Protein AF-A0A4Q3WTF8-F1 (afdb_monomer_lite)

Structure (mmCIF, N/CA/C/O backbone):
data_AF-A0A4Q3WTF8-F1
#
_entry.id   AF-A0A4Q3WTF8-F1
#
loop_
_atom_site.group_PDB
_atom_site.id
_atom_site.type_symbol
_atom_site.label_atom_id
_atom_site.label_alt_id
_atom_site.label_comp_id
_atom_site.label_asym_id
_atom_site.label_entity_id
_atom_site.label_seq_id
_atom_site.pdbx_PDB_ins_code
_atom_site.Cartn_x
_atom_site.Cartn_y
_atom_site.Cartn_z
_atom_site.occupancy
_atom_site.B_iso_or_equiv
_atom_site.auth_seq_id
_atom_site.auth_comp_id
_atom_site.auth_asym_id
_atom_site.auth_atom_id
_atom_site.pdbx_PDB_model_num
ATOM 1 N N . MET A 1 1 ? -26.376 5.123 -17.191 1.00 26.95 1 MET A N 1
ATOM 2 C CA . MET A 1 1 ? -24.932 5.258 -17.483 1.00 26.95 1 MET A CA 1
ATOM 3 C C . MET A 1 1 ? -24.714 6.494 -18.354 1.00 26.95 1 MET A C 1
ATOM 5 O O . MET A 1 1 ? -25.053 6.432 -19.531 1.00 26.95 1 MET A O 1
ATOM 9 N N . PRO A 1 2 ? -24.237 7.624 -17.806 1.00 23.08 2 PRO A N 1
ATOM 10 C CA . PRO A 1 2 ? -23.840 8.789 -18.595 1.00 23.08 2 PRO A CA 1
ATOM 11 C C . PRO A 1 2 ? -22.414 8.616 -19.143 1.00 23.08 2 PRO A C 1
ATOM 13 O O . PRO A 1 2 ? -21.574 7.983 -18.509 1.00 23.08 2 PRO A O 1
ATOM 16 N N . ARG A 1 3 ? -22.145 9.176 -20.326 1.00 21.61 3 ARG A N 1
ATOM 17 C CA . ARG A 1 3 ? -20.823 9.149 -20.975 1.00 21.61 3 ARG A CA 1
ATOM 18 C C . ARG A 1 3 ? -19.983 10.344 -20.519 1.00 21.61 3 ARG A C 1
ATOM 20 O O . ARG A 1 3 ? -20.482 11.466 -20.525 1.00 21.61 3 ARG A O 1
ATOM 27 N N . ILE A 1 4 ? -18.712 10.116 -20.198 1.00 24.73 4 ILE A N 1
ATOM 28 C CA . ILE A 1 4 ? -17.730 11.185 -19.964 1.00 24.73 4 ILE A CA 1
ATOM 29 C C . ILE A 1 4 ? -17.170 11.632 -21.322 1.00 24.73 4 ILE A C 1
ATOM 31 O O . ILE A 1 4 ? -16.859 10.796 -22.168 1.00 24.73 4 ILE A O 1
ATOM 35 N N . THR A 1 5 ? -17.063 12.946 -21.530 1.00 22.69 5 THR A N 1
ATOM 36 C CA . THR A 1 5 ? -16.507 13.566 -22.747 1.00 22.69 5 THR A CA 1
ATOM 37 C C . THR A 1 5 ? -15.346 14.478 -22.337 1.00 22.69 5 THR A C 1
ATOM 39 O O . THR A 1 5 ? -15.531 15.245 -21.392 1.00 22.69 5 THR A O 1
ATOM 42 N N . PRO A 1 6 ? -14.168 14.425 -22.985 1.00 25.98 6 PRO A N 1
ATOM 43 C CA . PRO A 1 6 ? -13.030 15.255 -22.602 1.00 25.98 6 PRO A CA 1
ATOM 44 C C . PRO A 1 6 ? -13.040 16.606 -23.329 1.00 25.98 6 PRO A C 1
ATOM 46 O O . PRO A 1 6 ? -13.258 16.669 -24.538 1.00 25.98 6 PRO A O 1
ATOM 49 N N . LEU A 1 7 ? -12.729 17.681 -22.605 1.00 22.03 7 LEU A N 1
ATOM 50 C CA . LEU A 1 7 ? -12.392 18.985 -23.178 1.00 22.03 7 LEU A CA 1
ATOM 51 C C . LEU A 1 7 ? -11.472 19.731 -22.204 1.00 22.03 7 LEU A C 1
ATOM 53 O O . LEU A 1 7 ? -11.903 20.169 -21.142 1.00 22.03 7 LEU A O 1
ATOM 57 N N . PHE A 1 8 ? -10.195 19.847 -22.570 1.00 22.38 8 PHE A N 1
ATOM 58 C CA . PHE A 1 8 ? -9.203 20.652 -21.857 1.00 22.38 8 PHE A CA 1
ATOM 59 C C . PHE A 1 8 ? -8.968 21.966 -22.604 1.00 22.38 8 PHE A C 1
ATOM 61 O O . PHE A 1 8 ? -8.743 21.966 -23.813 1.00 22.38 8 PHE A O 1
ATOM 68 N N . ALA A 1 9 ? -8.925 23.068 -21.860 1.00 20.33 9 ALA A N 1
ATOM 69 C CA . ALA A 1 9 ? -8.292 24.311 -22.277 1.00 20.33 9 ALA A CA 1
ATOM 70 C C . ALA A 1 9 ? -7.704 24.987 -21.032 1.00 20.33 9 ALA A C 1
ATOM 72 O O . ALA A 1 9 ? -8.419 25.201 -20.055 1.00 20.33 9 ALA A O 1
ATOM 73 N N . LEU A 1 10 ? -6.411 25.316 -21.062 1.00 21.83 10 LEU A N 1
ATOM 74 C CA . LEU A 1 10 ? -5.745 26.079 -20.008 1.00 21.83 10 LEU A CA 1
ATOM 75 C C . LEU A 1 10 ? -4.897 27.182 -20.651 1.00 21.83 10 LEU A C 1
ATOM 77 O O . LEU A 1 10 ? -4.135 26.917 -21.581 1.00 21.83 10 LEU A O 1
ATOM 81 N N . SER A 1 11 ? -5.033 28.413 -20.164 1.00 20.75 11 SER A N 1
ATOM 82 C CA . SER A 1 11 ? -4.189 29.548 -20.559 1.00 20.75 11 SER A CA 1
ATOM 83 C C . SER A 1 11 ? -3.034 29.726 -19.571 1.00 20.75 11 SER A C 1
ATOM 85 O O . SER A 1 11 ? -3.189 29.452 -18.384 1.00 20.75 11 SER A O 1
ATOM 87 N N . ALA A 1 12 ? -1.885 30.195 -20.059 1.00 21.88 12 ALA A N 1
ATOM 88 C CA . ALA A 1 12 ? -0.653 30.340 -19.282 1.00 21.88 12 ALA A CA 1
ATOM 89 C C . ALA A 1 12 ? -0.231 31.810 -19.113 1.00 21.88 12 ALA A C 1
ATOM 91 O O . ALA A 1 12 ? -0.417 32.610 -20.030 1.00 21.88 12 ALA A O 1
ATOM 92 N N . THR A 1 13 ? 0.433 32.124 -17.992 1.00 21.08 13 THR A N 1
ATOM 93 C CA . THR A 1 13 ? 1.127 33.405 -17.747 1.00 21.08 13 THR A CA 1
ATOM 94 C C . THR A 1 13 ? 2.441 33.158 -16.973 1.00 21.08 13 THR A C 1
ATOM 96 O O . THR A 1 13 ? 2.504 32.239 -16.161 1.00 21.08 13 THR A O 1
ATOM 99 N N . LEU A 1 14 ? 3.500 33.935 -17.256 1.00 21.70 14 LEU A N 1
ATOM 100 C CA . LEU A 1 14 ? 4.910 33.695 -16.859 1.00 21.70 14 LEU A CA 1
ATOM 101 C C . LEU A 1 14 ? 5.394 34.394 -15.559 1.00 21.70 14 LEU A C 1
ATOM 103 O O . LEU A 1 14 ? 4.818 35.410 -15.182 1.00 21.70 14 LEU A O 1
ATOM 107 N N . LEU A 1 15 ? 6.532 33.916 -14.991 1.00 22.39 15 LEU A N 1
ATOM 108 C CA . LEU A 1 15 ? 7.713 34.639 -14.410 1.00 22.39 15 LEU A CA 1
ATOM 109 C C . LEU A 1 15 ? 8.803 33.606 -13.942 1.00 22.39 15 LEU A C 1
ATOM 111 O O . LEU A 1 15 ? 8.519 32.414 -13.971 1.00 22.39 15 LEU A O 1
ATOM 115 N N . GLY A 1 16 ? 10.059 33.910 -13.540 1.00 20.73 16 GLY A N 1
ATOM 116 C CA . GLY A 1 16 ? 10.756 35.212 -13.443 1.00 20.73 16 GLY A CA 1
ATOM 117 C C . GLY A 1 16 ? 12.279 35.277 -13.093 1.00 20.73 16 GLY A C 1
ATOM 118 O O . GLY A 1 16 ? 12.798 36.389 -13.085 1.00 20.73 16 GLY A O 1
ATOM 119 N N . GLY A 1 17 ? 13.022 34.182 -12.827 1.00 21.98 17 GLY A N 1
ATOM 120 C CA . GLY A 1 17 ? 14.444 34.205 -12.347 1.00 21.98 17 GLY A CA 1
ATOM 121 C C . GLY A 1 17 ? 14.602 33.816 -10.854 1.00 21.98 17 GLY A C 1
ATOM 122 O O . GLY A 1 17 ? 13.588 33.598 -10.204 1.00 21.98 17 GLY A O 1
ATOM 123 N N . SER A 1 18 ? 15.781 33.685 -10.213 1.00 22.34 18 SER A N 1
ATOM 124 C CA . SER A 1 18 ? 17.208 33.868 -10.583 1.00 22.34 18 SER A CA 1
ATOM 125 C C . SER A 1 18 ? 18.148 33.153 -9.555 1.00 22.34 18 SER A C 1
ATOM 127 O O . SER A 1 18 ? 17.708 32.822 -8.457 1.00 22.34 18 SER A O 1
ATOM 129 N N . LEU A 1 19 ? 19.431 32.921 -9.891 1.00 24.08 19 LEU A N 1
ATOM 130 C CA . LEU A 1 19 ? 20.477 32.184 -9.126 1.00 24.08 19 LEU A CA 1
ATOM 131 C C . LEU A 1 19 ? 21.241 33.028 -8.074 1.00 24.08 19 LEU A C 1
ATOM 133 O O . LEU A 1 19 ? 21.591 34.157 -8.405 1.00 24.08 19 LEU A O 1
ATOM 137 N N . ILE A 1 20 ? 21.687 32.443 -6.936 1.00 24.80 20 ILE A N 1
ATOM 138 C CA . ILE A 1 20 ? 22.914 32.833 -6.168 1.00 24.80 20 ILE A CA 1
ATOM 139 C C . ILE A 1 20 ? 23.575 31.598 -5.482 1.00 24.80 20 ILE A C 1
ATOM 141 O O . ILE A 1 20 ? 22.893 30.667 -5.070 1.00 24.80 20 ILE A O 1
ATOM 145 N N . SER A 1 21 ? 24.913 31.599 -5.349 1.00 24.73 21 SER A N 1
ATOM 146 C CA . SER A 1 21 ? 25.809 30.543 -4.806 1.00 24.73 21 SER A CA 1
ATOM 147 C C . SER A 1 21 ? 26.549 30.919 -3.495 1.00 24.73 21 SER A C 1
ATOM 149 O O . SER A 1 21 ? 26.835 32.111 -3.362 1.00 24.73 21 SER A O 1
ATOM 151 N N . LYS A 1 22 ? 27.036 29.952 -2.665 1.00 24.84 22 LYS A N 1
ATOM 152 C CA . LYS A 1 22 ? 28.442 29.896 -2.112 1.00 24.84 22 LYS A CA 1
ATOM 153 C C . LYS A 1 22 ? 28.802 28.790 -1.062 1.00 24.84 22 LYS A C 1
ATOM 155 O O . LYS A 1 22 ? 28.176 28.680 -0.021 1.00 24.84 22 LYS A O 1
ATOM 160 N N . SER A 1 23 ? 29.902 28.070 -1.347 1.00 22.70 23 SER A N 1
ATOM 161 C CA . SER A 1 23 ? 31.054 27.573 -0.522 1.00 22.70 23 SER A CA 1
ATOM 162 C C . SER A 1 23 ? 31.028 27.234 1.008 1.00 22.70 23 SER A C 1
ATOM 164 O O . SER A 1 23 ? 31.097 28.145 1.826 1.00 22.70 23 SER A O 1
ATOM 166 N N . VAL A 1 24 ? 31.180 25.930 1.343 1.00 21.95 24 VAL A N 1
ATOM 167 C CA . VAL A 1 24 ? 32.367 25.198 1.932 1.00 21.95 24 VAL A CA 1
ATOM 168 C C . VAL A 1 24 ? 32.977 25.493 3.353 1.00 21.95 24 VAL A C 1
ATOM 170 O O . VAL A 1 24 ? 33.492 26.577 3.590 1.00 21.95 24 VAL A O 1
ATOM 173 N N . GLN A 1 25 ? 33.104 24.403 4.166 1.00 23.19 25 GLN A N 1
ATOM 174 C CA . GLN A 1 25 ? 33.998 24.071 5.338 1.00 23.19 25 GLN A CA 1
ATOM 175 C C . GLN A 1 25 ? 33.886 24.825 6.703 1.00 23.19 25 GLN A C 1
ATOM 177 O O . GLN A 1 25 ? 33.651 26.023 6.716 1.00 23.19 25 GLN A O 1
ATOM 182 N N . ALA A 1 26 ? 34.166 24.242 7.899 1.00 22.19 26 ALA A N 1
ATOM 183 C CA . ALA A 1 26 ? 34.119 22.847 8.423 1.00 22.19 26 ALA A CA 1
ATOM 184 C C . ALA A 1 26 ? 34.402 22.750 9.965 1.00 22.19 26 ALA A C 1
ATOM 186 O O . ALA A 1 26 ? 35.394 23.318 10.407 1.00 22.19 26 ALA A O 1
ATOM 187 N N . ALA A 1 27 ? 33.637 21.907 10.702 1.00 23.95 27 ALA A N 1
ATOM 188 C CA . ALA A 1 27 ? 33.958 21.182 11.975 1.00 23.95 27 ALA A CA 1
ATOM 189 C C . ALA A 1 27 ? 34.347 21.996 13.264 1.00 23.95 27 ALA A C 1
ATOM 191 O O . ALA A 1 27 ? 34.664 23.174 13.127 1.00 23.95 27 ALA A O 1
ATOM 192 N N . PRO A 1 28 ? 34.369 21.430 14.516 1.00 30.39 28 PRO A N 1
ATOM 193 C CA . PRO A 1 28 ? 34.295 20.004 14.923 1.00 30.39 28 PRO A CA 1
ATOM 194 C C . PRO A 1 28 ? 33.494 19.632 16.229 1.00 30.39 28 PRO A C 1
ATOM 196 O O . PRO A 1 28 ? 32.947 20.479 16.922 1.00 30.39 28 PRO A O 1
ATOM 199 N N . VAL A 1 29 ? 33.557 18.332 16.594 1.00 22.16 29 VAL A N 1
ATOM 200 C CA . VAL A 1 29 ? 33.332 17.670 17.921 1.00 22.16 29 VAL A CA 1
ATOM 201 C C . VAL A 1 29 ? 31.903 17.297 18.400 1.00 22.16 29 VAL A C 1
ATOM 203 O O . VAL A 1 29 ? 31.186 18.071 19.017 1.00 22.16 29 VAL A O 1
ATOM 206 N N . SER A 1 30 ? 31.604 16.001 18.236 1.00 29.64 30 SER A N 1
ATOM 207 C CA . SER A 1 30 ? 31.005 15.039 19.191 1.00 29.64 30 SER A CA 1
ATOM 208 C C . SER A 1 30 ? 29.897 15.445 20.186 1.00 29.64 30 SER A C 1
ATOM 210 O O . SER A 1 30 ? 30.183 15.872 21.302 1.00 29.64 30 SER A O 1
ATOM 212 N N . ALA A 1 31 ? 28.657 15.028 19.894 1.00 22.19 31 ALA A N 1
ATOM 213 C CA . ALA A 1 31 ? 27.697 14.560 20.906 1.00 22.19 31 ALA A CA 1
ATOM 214 C C . ALA A 1 31 ? 26.719 13.526 20.307 1.00 22.19 31 ALA A C 1
ATOM 216 O O . ALA A 1 31 ? 26.163 13.730 19.226 1.00 22.19 31 ALA A O 1
ATOM 217 N N . SER A 1 32 ? 26.496 12.414 21.014 1.00 31.33 32 SER A N 1
ATOM 218 C CA . SER A 1 32 ? 25.526 11.376 20.640 1.00 31.33 32 SER A CA 1
ATOM 219 C C . SER A 1 32 ? 24.108 11.948 20.600 1.00 31.33 32 SER A C 1
ATOM 221 O O . SER A 1 32 ? 23.584 12.361 21.634 1.00 31.33 32 SER A O 1
ATOM 223 N N . SER A 1 33 ? 23.485 11.958 19.425 1.00 23.86 33 SER A N 1
ATOM 224 C CA . SER A 1 33 ? 22.163 12.549 19.205 1.00 23.86 33 SER A CA 1
ATOM 225 C C . SER A 1 33 ? 21.279 11.621 18.374 1.00 23.86 33 SER A C 1
ATOM 227 O O . SER A 1 33 ? 21.731 10.988 17.417 1.00 23.86 33 SER A O 1
ATOM 229 N N . ALA A 1 34 ? 20.005 11.526 18.764 1.00 27.84 34 ALA A N 1
ATOM 230 C CA . ALA A 1 34 ? 18.980 10.876 17.960 1.00 27.84 34 ALA A CA 1
ATOM 231 C C . ALA A 1 34 ? 18.884 11.584 16.601 1.00 27.84 34 ALA A C 1
ATOM 233 O O . ALA A 1 34 ? 18.891 12.816 16.537 1.00 27.84 34 ALA A O 1
ATOM 234 N N . ARG A 1 35 ? 18.814 10.817 15.505 1.00 25.19 35 ARG A N 1
ATOM 235 C CA . ARG A 1 35 ? 18.673 11.400 14.166 1.00 25.19 35 ARG A CA 1
ATOM 236 C C . ARG A 1 35 ? 17.252 11.919 13.982 1.00 25.19 35 ARG A C 1
ATOM 238 O O . ARG A 1 35 ? 16.372 11.173 13.560 1.00 25.19 35 ARG A O 1
ATOM 245 N N . ASN A 1 36 ? 17.062 13.209 14.235 1.00 25.95 36 ASN A N 1
ATOM 246 C CA . ASN A 1 36 ? 15.928 13.941 13.689 1.00 25.95 36 ASN A CA 1
ATOM 247 C C . ASN A 1 36 ? 16.063 13.937 12.160 1.00 25.95 36 ASN A C 1
ATOM 249 O O . ASN A 1 36 ? 16.878 14.666 11.599 1.00 25.95 36 ASN A O 1
ATOM 253 N N . PHE A 1 37 ? 15.289 13.083 11.490 1.00 30.22 37 PHE A N 1
ATOM 254 C CA . PHE A 1 37 ? 15.160 13.077 10.034 1.00 30.22 37 PHE A CA 1
ATOM 255 C C . PHE A 1 37 ? 14.284 14.260 9.598 1.00 30.22 37 PHE A C 1
ATOM 257 O O . PHE A 1 37 ? 13.095 14.099 9.338 1.00 30.22 37 PHE A O 1
ATOM 264 N N . SER A 1 38 ? 14.867 15.457 9.529 1.00 28.06 38 SER A N 1
ATOM 265 C CA . SER A 1 38 ? 14.225 16.636 8.944 1.00 28.06 38 SER A CA 1
ATOM 266 C C . SER A 1 38 ? 14.783 16.948 7.549 1.00 28.06 38 SER A C 1
ATOM 268 O O . SER A 1 38 ? 15.988 16.913 7.314 1.00 28.06 38 SER A O 1
ATOM 270 N N . GLY A 1 39 ? 13.890 17.285 6.613 1.00 28.33 39 GLY A N 1
ATOM 271 C CA . GLY A 1 39 ? 14.222 18.012 5.378 1.00 28.33 39 GLY A CA 1
ATOM 272 C C . GLY A 1 39 ? 14.567 17.204 4.118 1.00 28.33 39 GLY A C 1
ATOM 273 O O . GLY A 1 39 ? 14.503 17.772 3.031 1.00 28.33 39 GLY A O 1
ATOM 274 N N . ALA A 1 40 ? 14.884 15.909 4.203 1.00 30.33 40 ALA A N 1
ATOM 275 C CA . ALA A 1 40 ? 15.146 15.097 3.010 1.00 30.33 40 ALA A CA 1
ATOM 276 C C . ALA A 1 40 ? 13.841 14.531 2.416 1.00 30.33 40 ALA A C 1
ATOM 278 O O . ALA A 1 40 ? 13.243 13.622 2.991 1.00 30.33 40 ALA A O 1
ATOM 279 N N . VAL A 1 41 ? 13.422 15.031 1.246 1.00 38.44 41 VAL A N 1
ATOM 280 C CA . VAL A 1 41 ? 12.352 14.399 0.450 1.00 38.44 41 VAL A CA 1
ATOM 281 C C . VAL A 1 41 ? 12.838 13.008 0.016 1.00 38.44 41 VAL A C 1
ATOM 283 O O . VAL A 1 41 ? 13.891 12.933 -0.625 1.00 38.44 41 VAL A O 1
ATOM 286 N N . PRO A 1 42 ? 12.122 11.907 0.320 1.00 46.16 42 PRO A N 1
ATOM 287 C CA . PRO A 1 42 ? 12.539 10.569 -0.090 1.00 46.16 42 PRO A CA 1
ATOM 288 C C . PRO A 1 42 ? 12.724 10.493 -1.608 1.00 46.16 42 PRO A C 1
ATOM 290 O O . PRO A 1 42 ? 11.792 10.747 -2.368 1.00 46.16 42 PRO A O 1
ATOM 293 N N . SER A 1 43 ? 13.912 10.117 -2.088 1.00 49.56 43 SER A N 1
ATOM 294 C CA . SER A 1 43 ? 14.169 10.038 -3.533 1.00 49.56 43 SER A CA 1
ATOM 295 C C . SER A 1 43 ? 13.477 8.852 -4.224 1.00 49.56 43 SER A C 1
ATOM 297 O O . SER A 1 43 ? 13.420 8.813 -5.455 1.00 49.56 43 SER A O 1
ATOM 299 N N . SER A 1 44 ? 12.815 7.969 -3.461 1.00 52.22 44 SER A N 1
ATOM 300 C CA . SER A 1 44 ? 11.771 7.076 -3.980 1.00 52.22 44 SER A CA 1
ATOM 301 C C . SER A 1 44 ? 10.612 7.864 -4.613 1.00 52.22 44 SER A C 1
ATOM 303 O O . SER A 1 44 ? 10.124 7.459 -5.667 1.00 52.22 44 SER A O 1
ATOM 305 N N . ASN A 1 45 ? 10.257 9.048 -4.093 1.00 60.31 45 ASN A N 1
ATOM 306 C CA . ASN A 1 45 ? 9.242 9.928 -4.688 1.00 60.31 45 ASN A CA 1
ATOM 307 C C . ASN A 1 45 ? 9.575 10.291 -6.139 1.00 60.31 45 ASN A C 1
ATOM 309 O O . ASN A 1 45 ? 8.673 10.311 -6.965 1.00 60.31 45 ASN A O 1
ATOM 313 N N . ARG A 1 46 ? 10.853 10.520 -6.489 1.00 60.81 46 ARG A N 1
ATOM 314 C CA . ARG A 1 46 ? 11.250 10.811 -7.883 1.00 60.81 46 ARG A CA 1
ATOM 315 C C . ARG A 1 46 ? 10.956 9.638 -8.818 1.00 60.81 46 ARG A C 1
ATOM 317 O O . ARG A 1 46 ? 10.538 9.857 -9.949 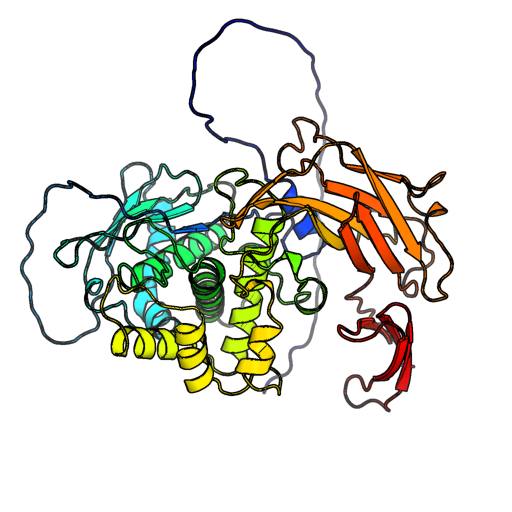1.00 60.81 46 ARG A O 1
ATOM 324 N N . VAL A 1 47 ? 11.153 8.411 -8.335 1.00 63.41 47 VAL A N 1
ATOM 325 C CA . VAL A 1 47 ? 10.859 7.181 -9.083 1.00 63.41 47 VAL A CA 1
ATOM 326 C C . VAL A 1 47 ? 9.346 7.003 -9.242 1.00 63.41 47 VAL A C 1
ATOM 328 O O . VAL A 1 47 ? 8.868 6.740 -10.339 1.00 63.41 47 VAL A O 1
ATOM 331 N N . PHE A 1 48 ? 8.562 7.223 -8.184 1.00 65.69 48 PHE A N 1
ATOM 332 C CA . PHE A 1 48 ? 7.101 7.195 -8.287 1.00 65.69 48 PHE A CA 1
ATOM 333 C C . PHE A 1 48 ? 6.544 8.320 -9.179 1.00 65.69 48 PHE A C 1
ATOM 335 O O . PHE A 1 48 ? 5.590 8.090 -9.919 1.00 65.69 48 PHE A O 1
ATOM 342 N N . GLN A 1 49 ? 7.152 9.508 -9.167 1.00 65.25 49 GLN A N 1
ATOM 343 C CA . GLN A 1 49 ? 6.800 10.621 -10.053 1.00 65.25 49 GLN A CA 1
ATOM 344 C C . GLN A 1 49 ? 7.120 10.306 -11.520 1.00 65.25 49 GLN A C 1
ATOM 346 O O . GLN A 1 49 ? 6.271 10.541 -12.377 1.00 65.25 49 GLN A O 1
ATOM 351 N N . SER A 1 50 ? 8.288 9.724 -11.832 1.00 58.97 50 SER A N 1
ATOM 352 C CA . SER A 1 50 ? 8.595 9.303 -13.210 1.00 58.97 50 SER A CA 1
ATOM 353 C C . SER A 1 50 ? 7.689 8.157 -13.678 1.00 58.97 50 SER A C 1
ATOM 355 O O . SER A 1 50 ? 7.334 8.097 -14.849 1.00 58.97 50 SER A O 1
ATOM 357 N N . LEU A 1 51 ? 7.226 7.292 -12.770 1.00 62.06 51 LEU A N 1
ATOM 358 C CA . LEU A 1 51 ? 6.220 6.255 -13.046 1.00 62.06 51 LEU A CA 1
ATOM 359 C C . LEU A 1 51 ? 4.771 6.786 -13.171 1.00 62.06 51 LEU A C 1
ATOM 361 O O . LEU A 1 51 ? 3.876 6.004 -13.484 1.00 62.06 51 LEU A O 1
ATOM 365 N N . GLY A 1 52 ? 4.502 8.069 -12.893 1.00 57.84 52 GLY A N 1
ATOM 366 C CA . GLY A 1 52 ? 3.136 8.622 -12.852 1.00 57.84 52 GLY A CA 1
ATOM 367 C C . GLY A 1 52 ? 2.271 8.115 -11.684 1.00 57.84 52 GLY A C 1
ATOM 368 O O . GLY A 1 52 ? 1.052 8.245 -11.717 1.00 57.84 52 GLY A O 1
ATOM 369 N N . ILE A 1 53 ? 2.898 7.528 -10.659 1.00 63.31 53 ILE A N 1
ATOM 370 C CA . ILE A 1 53 ? 2.271 6.999 -9.431 1.00 63.31 53 ILE A CA 1
ATOM 371 C C . ILE A 1 53 ? 2.047 8.113 -8.394 1.00 63.31 53 ILE A C 1
ATOM 373 O O . ILE A 1 53 ? 1.202 7.981 -7.508 1.00 63.31 53 ILE A O 1
ATOM 377 N N . LEU A 1 54 ? 2.831 9.191 -8.493 1.00 58.22 54 LEU A N 1
ATOM 378 C CA . LEU A 1 54 ? 2.734 10.402 -7.684 1.00 58.22 54 LEU A CA 1
ATOM 379 C C . LEU A 1 54 ? 2.651 11.633 -8.584 1.00 58.22 54 LEU A C 1
ATOM 381 O O . LEU A 1 54 ? 3.420 11.772 -9.538 1.00 58.22 54 LEU A O 1
ATOM 385 N N . SER A 1 55 ? 1.807 12.580 -8.189 1.00 56.50 55 SER A N 1
ATOM 386 C CA . SER A 1 55 ? 1.865 13.962 -8.663 1.00 56.50 55 SER A CA 1
ATOM 387 C C . SER A 1 55 ? 3.235 14.599 -8.329 1.00 56.50 55 SER A C 1
ATOM 389 O O . SER A 1 55 ? 3.819 14.283 -7.285 1.00 56.50 55 SER A O 1
ATOM 391 N N . PRO A 1 56 ? 3.777 15.535 -9.141 1.00 53.72 56 PRO A N 1
ATOM 392 C CA . PRO A 1 56 ? 5.042 16.228 -8.845 1.00 53.72 56 PRO A CA 1
ATOM 393 C C . PRO A 1 56 ? 5.078 16.952 -7.486 1.00 53.72 56 PRO A C 1
ATOM 395 O O . PRO A 1 56 ? 6.157 17.247 -6.969 1.00 53.72 56 PRO A O 1
ATOM 398 N N . ALA A 1 57 ? 3.908 17.233 -6.901 1.00 55.16 57 ALA A N 1
ATOM 399 C CA . ALA A 1 57 ? 3.749 17.858 -5.589 1.00 55.16 57 ALA A CA 1
ATOM 400 C C . ALA A 1 57 ? 3.477 16.867 -4.435 1.00 55.16 57 ALA A C 1
ATOM 402 O O . ALA A 1 57 ? 3.421 17.299 -3.280 1.00 55.16 57 ALA A O 1
ATOM 403 N N . ALA A 1 58 ? 3.307 15.570 -4.712 1.00 54.75 58 ALA A N 1
ATOM 404 C CA . ALA A 1 58 ? 2.987 14.561 -3.706 1.00 54.75 58 ALA A CA 1
ATOM 405 C C . ALA A 1 58 ? 4.246 13.989 -3.026 1.00 54.75 58 ALA A C 1
ATOM 407 O O . ALA A 1 58 ? 5.276 13.758 -3.664 1.00 54.75 58 ALA A O 1
ATOM 408 N N . ASP A 1 59 ? 4.142 13.759 -1.717 1.00 65.62 59 ASP A N 1
ATOM 409 C CA . ASP A 1 59 ? 5.124 13.029 -0.905 1.00 65.62 59 ASP A CA 1
ATOM 410 C C . ASP A 1 59 ? 4.577 11.647 -0.538 1.00 65.62 59 ASP A C 1
ATOM 412 O O . ASP A 1 59 ? 3.379 11.397 -0.668 1.00 65.62 59 ASP A O 1
ATOM 416 N N . VAL A 1 60 ? 5.417 10.764 -0.002 1.00 66.94 60 VAL A N 1
ATOM 417 C CA . VAL A 1 60 ? 4.963 9.480 0.544 1.00 66.94 60 VAL A CA 1
ATOM 418 C C . VAL A 1 60 ? 5.063 9.519 2.061 1.00 66.94 60 VAL A C 1
ATOM 420 O O . VAL A 1 60 ? 6.083 9.170 2.657 1.00 66.94 60 VAL A O 1
ATOM 423 N N . THR A 1 61 ? 3.965 9.900 2.719 1.00 75.38 61 THR A N 1
ATOM 424 C CA . THR A 1 61 ? 3.842 9.686 4.163 1.00 75.38 61 THR A CA 1
ATOM 425 C C . THR A 1 61 ? 3.746 8.187 4.425 1.00 75.38 61 THR A C 1
ATOM 427 O O . THR A 1 61 ? 2.739 7.529 4.141 1.00 75.38 61 THR A O 1
ATOM 430 N N . ARG A 1 62 ? 4.832 7.643 4.971 1.00 78.50 62 ARG A N 1
ATOM 431 C CA . ARG A 1 62 ? 4.916 6.252 5.413 1.00 78.50 62 ARG A CA 1
ATOM 432 C C . ARG A 1 62 ? 4.040 6.058 6.637 1.00 78.50 62 ARG A C 1
ATOM 434 O O . ARG A 1 62 ? 4.128 6.846 7.578 1.00 78.50 62 ARG A O 1
ATOM 441 N N . ILE A 1 63 ? 3.227 5.004 6.605 1.00 82.44 63 ILE A N 1
ATOM 442 C CA . ILE A 1 63 ? 2.298 4.664 7.680 1.00 82.44 63 ILE A CA 1
ATOM 443 C C . ILE A 1 63 ? 2.650 3.313 8.277 1.00 82.44 63 ILE A C 1
ATOM 445 O O . ILE A 1 63 ? 2.912 2.350 7.558 1.00 82.44 63 ILE A O 1
ATOM 449 N N . ARG A 1 64 ? 2.695 3.270 9.609 1.00 84.69 64 ARG A N 1
ATOM 450 C CA . ARG A 1 64 ? 3.084 2.095 10.392 1.00 84.69 64 ARG A CA 1
ATOM 451 C C . ARG A 1 64 ? 2.038 1.777 11.451 1.00 84.69 64 ARG A C 1
ATOM 453 O O . ARG A 1 64 ? 1.406 2.680 11.998 1.00 84.69 64 ARG A O 1
ATOM 460 N N . THR A 1 65 ? 1.935 0.501 11.804 1.00 85.00 65 THR A N 1
ATOM 461 C CA . THR A 1 65 ? 1.336 0.095 13.078 1.00 85.00 65 THR A CA 1
ATOM 462 C C . THR A 1 65 ? 2.486 -0.176 14.048 1.00 85.00 65 THR A C 1
ATOM 464 O O . THR A 1 65 ? 3.400 -0.925 13.715 1.00 85.00 65 THR A O 1
ATOM 467 N N . LEU A 1 66 ? 2.498 0.473 15.212 1.00 85.75 66 LEU A N 1
ATOM 468 C CA . LEU A 1 66 ? 3.568 0.332 16.205 1.00 85.75 66 LEU A CA 1
ATOM 469 C C . LEU A 1 66 ? 3.305 -0.839 17.162 1.00 85.75 66 LEU A C 1
ATOM 471 O O . LEU A 1 66 ? 2.143 -1.201 17.397 1.00 85.75 66 LEU A O 1
ATOM 475 N N . PRO A 1 67 ? 4.359 -1.400 17.785 1.00 83.81 67 PRO A N 1
ATOM 476 C CA . PRO A 1 67 ? 4.199 -2.283 18.930 1.00 83.81 67 PRO A CA 1
ATOM 477 C C . PRO A 1 67 ? 3.376 -1.605 20.034 1.00 83.81 67 PRO A C 1
ATOM 479 O O . PRO A 1 67 ? 3.595 -0.429 20.336 1.00 83.81 67 PRO A O 1
ATOM 482 N N . PRO A 1 68 ? 2.409 -2.308 20.643 1.00 81.69 68 PRO A N 1
ATOM 483 C CA . PRO A 1 68 ? 1.500 -1.690 21.592 1.00 81.69 68 PRO A CA 1
ATOM 484 C C . PRO A 1 68 ? 2.202 -1.484 22.943 1.00 81.69 68 PRO A C 1
ATOM 486 O O . PRO A 1 68 ? 2.604 -2.439 23.605 1.00 81.69 68 PRO A O 1
ATOM 489 N N . VAL A 1 69 ? 2.341 -0.233 23.389 1.00 75.44 69 VAL A N 1
ATOM 490 C CA . VAL A 1 69 ? 3.007 0.098 24.663 1.00 75.44 69 VAL A CA 1
ATOM 491 C C . VAL A 1 69 ? 2.013 0.068 25.833 1.00 75.44 69 VAL A C 1
ATOM 493 O O . VAL A 1 69 ? 0.829 0.388 25.693 1.00 75.44 69 VAL A O 1
ATOM 496 N N . LEU A 1 70 ? 2.492 -0.290 27.031 1.00 64.19 70 LEU A N 1
ATOM 497 C CA . LEU A 1 70 ? 1.754 -0.104 28.285 1.00 64.19 70 LEU A CA 1
ATOM 498 C C . LEU A 1 70 ? 1.662 1.392 28.629 1.00 64.19 70 LEU A C 1
ATOM 500 O O . LEU A 1 70 ? 2.526 1.935 29.315 1.00 64.19 70 LEU A O 1
ATOM 504 N N . SER A 1 71 ? 0.605 2.057 28.166 1.00 56.94 71 SER A N 1
ATOM 505 C CA . SER A 1 71 ? 0.349 3.458 28.508 1.00 56.94 71 SER A CA 1
ATOM 506 C C . SER A 1 71 ? -0.134 3.595 29.959 1.00 56.94 71 SER A C 1
ATOM 508 O O . SER A 1 71 ? -1.184 3.068 30.328 1.00 56.94 71 SER A O 1
ATOM 510 N N . ASN A 1 72 ? 0.624 4.326 30.782 1.00 48.22 72 ASN A N 1
ATOM 511 C CA . ASN A 1 72 ? 0.281 4.671 32.169 1.00 48.22 72 ASN A CA 1
ATOM 512 C C . ASN A 1 72 ? -0.385 6.063 32.260 1.00 48.22 72 ASN A C 1
ATOM 514 O O . ASN A 1 72 ? -0.069 6.848 33.155 1.00 48.22 72 ASN A O 1
ATOM 518 N N . ARG A 1 73 ? -1.279 6.415 31.323 1.00 52.56 73 ARG A N 1
ATOM 519 C CA . ARG A 1 73 ? -2.028 7.683 31.394 1.00 52.56 73 ARG A CA 1
ATOM 520 C C . ARG A 1 73 ? -3.123 7.614 32.462 1.00 52.56 73 ARG A C 1
ATOM 522 O O . ARG A 1 73 ? -3.900 6.664 32.528 1.00 52.56 73 ARG A O 1
ATOM 529 N N . THR A 1 74 ? -3.175 8.636 33.315 1.00 43.47 74 THR A N 1
ATOM 530 C CA . THR A 1 74 ? -4.117 8.723 34.438 1.00 43.47 74 THR A CA 1
ATOM 531 C C . THR A 1 74 ? -5.551 8.866 33.929 1.00 43.47 74 THR A C 1
ATOM 533 O O . THR A 1 74 ? -5.883 9.844 33.261 1.00 43.47 74 THR A O 1
ATOM 536 N N . ALA A 1 75 ? -6.413 7.903 34.257 1.00 40.00 75 ALA A N 1
ATOM 537 C CA . ALA A 1 75 ? -7.780 7.861 33.750 1.00 40.00 75 ALA A CA 1
ATOM 538 C C . ALA A 1 75 ? -8.632 9.052 34.230 1.00 40.00 75 ALA A C 1
ATOM 540 O O . ALA A 1 75 ? -8.779 9.279 35.432 1.00 40.00 75 ALA A O 1
ATOM 541 N N . LYS A 1 76 ? -9.280 9.754 33.290 1.00 36.88 76 LYS A N 1
ATOM 542 C CA . LYS A 1 76 ? -10.475 10.559 33.582 1.00 36.88 76 LYS A CA 1
ATOM 543 C C . LYS A 1 76 ? -11.705 9.661 33.498 1.00 36.88 76 LYS A C 1
ATOM 545 O O . LYS A 1 76 ? -11.993 9.079 32.457 1.00 36.88 76 LYS A O 1
ATOM 550 N N . THR A 1 77 ? -12.435 9.550 34.600 1.00 33.19 77 THR A N 1
ATOM 551 C CA . THR A 1 77 ? -13.651 8.741 34.693 1.00 33.19 77 THR A CA 1
ATOM 552 C C . THR A 1 77 ? -14.808 9.419 33.962 1.00 33.19 77 THR A C 1
ATOM 554 O O . THR A 1 77 ? -15.151 10.554 34.289 1.00 33.19 77 THR A O 1
ATOM 557 N N . GLN A 1 78 ? -15.482 8.718 33.046 1.00 36.75 78 GLN A N 1
ATOM 558 C CA . GLN A 1 78 ? -16.786 9.158 32.547 1.00 36.75 78 GLN A CA 1
ATOM 559 C C . GLN A 1 78 ? -17.741 7.970 32.374 1.00 36.75 78 GLN A C 1
ATOM 561 O O . GLN A 1 78 ? -17.448 6.994 31.687 1.00 36.75 78 GLN A O 1
ATOM 566 N N . SER A 1 79 ? -18.889 8.041 33.047 1.00 35.03 79 SER A N 1
ATOM 567 C CA . SER A 1 79 ? -19.929 7.010 33.049 1.00 35.03 79 SER A CA 1
ATOM 568 C C . SER A 1 79 ? -21.046 7.349 32.063 1.00 35.03 79 SER A C 1
ATOM 570 O O . SER A 1 79 ? -21.574 8.458 32.100 1.00 35.03 79 SER A O 1
ATOM 572 N N . GLY A 1 80 ? -21.478 6.383 31.247 1.00 34.25 80 GLY A N 1
ATOM 573 C CA . GLY A 1 80 ? -22.624 6.574 30.349 1.00 34.25 80 GLY A CA 1
ATOM 574 C C . GLY A 1 80 ? -22.908 5.374 29.443 1.00 34.25 80 GLY A C 1
ATOM 575 O O . GLY A 1 80 ? -22.482 5.332 28.284 1.00 34.25 80 GLY A O 1
ATOM 576 N N . ARG A 1 81 ? -23.651 4.382 29.951 1.00 36.53 81 ARG A N 1
ATOM 577 C CA . ARG A 1 81 ? -24.166 3.276 29.131 1.00 36.53 81 ARG A CA 1
ATOM 578 C C . ARG A 1 81 ? -25.565 3.644 28.631 1.00 36.53 81 ARG A C 1
ATOM 580 O O . ARG A 1 81 ? -26.483 3.778 29.427 1.00 36.53 81 ARG A O 1
ATOM 587 N N . SER A 1 82 ? -25.700 3.800 27.318 1.00 32.78 82 SER A N 1
ATOM 588 C CA . SER A 1 82 ? -26.973 3.937 26.604 1.00 32.78 82 SER A CA 1
ATOM 589 C C . SER A 1 82 ? -26.952 3.001 25.395 1.00 32.78 82 SER A C 1
ATOM 591 O O . SER A 1 82 ? -25.874 2.658 24.897 1.00 32.78 82 SER A O 1
ATOM 593 N N . THR A 1 83 ? -28.126 2.536 24.981 1.00 38.69 83 THR A N 1
ATOM 594 C CA . THR A 1 83 ? -28.321 1.464 24.000 1.00 38.69 83 THR A CA 1
ATOM 595 C C . THR A 1 83 ? -28.287 1.960 22.553 1.00 38.69 83 THR A C 1
ATOM 597 O O . THR A 1 83 ? -29.126 2.757 22.147 1.00 38.69 83 THR A O 1
ATOM 600 N N . SER A 1 84 ? -27.347 1.405 21.786 1.00 48.41 84 SER A N 1
ATOM 601 C CA . SER A 1 84 ? -27.357 1.217 20.324 1.00 48.41 84 SER A CA 1
ATOM 602 C C . SER A 1 84 ? -27.731 2.399 19.417 1.00 48.41 84 SER A C 1
ATOM 604 O O . SER A 1 84 ? -28.662 2.325 18.620 1.00 48.41 84 SER A O 1
ATOM 606 N N . ALA A 1 85 ? -26.872 3.416 19.420 1.00 67.75 85 ALA A N 1
ATOM 607 C CA . ALA A 1 85 ? -26.343 3.958 18.166 1.00 67.75 85 ALA A CA 1
ATOM 608 C C . ALA A 1 85 ? -24.836 3.641 18.127 1.00 67.75 85 ALA A C 1
ATOM 610 O O . ALA A 1 85 ? -24.205 3.623 19.189 1.00 67.75 85 ALA A O 1
ATOM 611 N N . VAL A 1 86 ? -24.262 3.378 16.945 1.00 82.56 86 VAL A N 1
ATOM 612 C CA . VAL A 1 86 ? -22.824 3.071 16.801 1.00 82.56 86 VAL A CA 1
ATOM 613 C C . VAL A 1 86 ? -22.013 4.245 17.348 1.00 82.56 86 VAL A C 1
ATOM 615 O O . VAL A 1 86 ? -22.134 5.374 16.866 1.00 82.56 86 VAL A O 1
ATOM 618 N N . LYS A 1 87 ? -21.214 4.008 18.392 1.00 88.69 87 LYS A N 1
ATOM 619 C CA . LYS A 1 87 ? -20.502 5.094 19.072 1.00 88.69 87 LYS A CA 1
ATOM 620 C C . LYS A 1 87 ? -19.221 5.450 18.316 1.00 88.69 87 LYS A C 1
ATOM 622 O O . LYS A 1 87 ? -18.306 4.632 18.231 1.00 88.69 87 LYS A O 1
ATOM 627 N N . ARG A 1 88 ? -19.149 6.689 17.821 1.00 90.75 88 ARG A N 1
ATOM 628 C CA . ARG A 1 88 ? -17.964 7.236 17.139 1.00 90.75 88 ARG A CA 1
ATOM 629 C C . ARG A 1 88 ? -16.716 7.227 18.022 1.00 90.75 88 ARG A C 1
ATOM 631 O O . ARG A 1 88 ? -16.824 7.362 19.239 1.00 90.75 88 ARG A O 1
ATOM 638 N N . LEU A 1 89 ? -15.549 7.136 17.389 1.00 92.44 89 LEU A N 1
ATOM 639 C CA . LEU A 1 89 ? -14.279 7.460 18.036 1.00 92.44 89 LEU A CA 1
ATOM 640 C C . LEU A 1 89 ? -14.158 8.979 18.179 1.00 92.44 89 LEU A C 1
ATOM 642 O O . LEU A 1 89 ? -14.387 9.710 17.210 1.00 92.44 89 LEU A O 1
ATOM 646 N N . GLU A 1 90 ? -13.785 9.444 19.365 1.00 94.56 90 GLU A N 1
ATOM 647 C CA . GLU A 1 90 ? -13.439 10.845 19.613 1.00 94.56 90 GLU A CA 1
ATOM 648 C C . GLU A 1 90 ? -11.934 11.072 19.422 1.00 94.56 90 GLU A C 1
ATOM 650 O O . GLU A 1 90 ? -11.141 10.140 19.536 1.00 94.56 90 GLU A O 1
ATOM 655 N N . LEU A 1 91 ? -11.536 12.311 19.126 1.00 96.06 91 LEU A N 1
ATOM 656 C CA . LEU A 1 91 ? -10.141 12.689 18.883 1.00 96.06 91 LEU A CA 1
ATOM 657 C C . LEU A 1 91 ? -9.697 13.760 19.885 1.00 96.06 91 LEU A C 1
ATOM 659 O O . LEU A 1 91 ? -10.249 14.864 19.893 1.00 96.06 91 LEU A O 1
ATOM 663 N N . GLU A 1 92 ? -8.680 13.453 20.688 1.00 96.06 92 GLU A N 1
ATOM 664 C CA . GLU A 1 92 ? -8.021 14.405 21.588 1.00 96.06 92 GLU A CA 1
ATOM 665 C C . GLU A 1 92 ? -6.605 14.681 21.074 1.00 96.06 92 GLU A C 1
ATOM 667 O O . GLU A 1 92 ? -5.737 13.815 21.104 1.00 96.06 92 GLU A O 1
ATOM 672 N N . PHE A 1 93 ? -6.393 15.889 20.555 1.00 95.00 93 PHE A N 1
ATOM 673 C CA . PHE A 1 93 ? -5.114 16.323 19.996 1.00 95.00 93 PHE A CA 1
ATOM 674 C C . PHE A 1 93 ? -4.257 16.966 21.079 1.00 95.00 93 PHE A C 1
ATOM 676 O O . PHE A 1 93 ? -4.774 17.740 21.890 1.00 95.00 93 PHE A O 1
ATOM 683 N N . ASP A 1 94 ? -2.955 16.703 21.041 1.00 92.69 94 ASP A N 1
ATOM 684 C CA . ASP A 1 94 ? -1.989 17.394 21.885 1.00 92.69 94 ASP A CA 1
ATOM 685 C C . ASP A 1 94 ? -1.817 18.888 21.513 1.00 92.69 94 ASP A C 1
ATOM 687 O O . ASP A 1 94 ? -2.514 19.463 20.664 1.00 92.69 94 ASP A O 1
ATOM 691 N N . ASN A 1 95 ? -0.875 19.538 22.198 1.00 89.94 95 ASN A N 1
ATOM 692 C CA . ASN A 1 95 ? -0.554 20.952 22.007 1.00 89.94 95 ASN A CA 1
ATOM 693 C C . ASN A 1 95 ? 0.367 21.229 20.801 1.00 89.94 95 ASN A C 1
ATOM 695 O O . ASN A 1 95 ? 0.646 22.397 20.538 1.00 89.94 95 ASN A O 1
ATOM 699 N N . GLY A 1 96 ? 0.855 20.206 20.090 1.00 89.56 96 GLY A N 1
ATOM 700 C CA . GLY A 1 96 ? 1.712 20.365 18.911 1.00 89.56 96 GLY A CA 1
ATOM 701 C C . GLY A 1 96 ? 0.943 20.777 17.653 1.00 89.56 96 GLY A C 1
ATOM 702 O O . GLY A 1 96 ? 1.498 21.432 16.774 1.00 89.56 96 GLY A O 1
ATOM 703 N N . PHE A 1 97 ? -0.359 20.481 17.593 1.00 93.81 97 PHE A N 1
ATOM 704 C CA . PHE A 1 97 ? -1.225 20.911 16.494 1.00 93.81 97 PHE A CA 1
ATOM 705 C C . PHE A 1 97 ? -1.834 22.301 16.735 1.00 93.81 97 PHE A C 1
ATOM 707 O O . PHE A 1 97 ? -2.398 22.594 17.793 1.00 93.81 97 PHE A O 1
ATOM 714 N N . THR A 1 98 ? -1.835 23.134 15.696 1.00 96.00 98 THR A N 1
ATOM 715 C CA . THR A 1 98 ? -2.664 24.349 15.625 1.00 96.00 98 THR A CA 1
ATOM 716 C C . THR A 1 98 ? -4.145 23.991 15.450 1.00 96.00 98 THR A C 1
ATOM 718 O O . THR A 1 98 ? -4.474 22.940 14.900 1.00 96.00 98 THR A O 1
ATOM 721 N N . GLU A 1 99 ? -5.076 24.868 15.846 1.00 96.31 99 GLU A N 1
ATOM 722 C CA . GLU A 1 99 ? -6.513 24.591 15.649 1.00 96.31 99 GLU A CA 1
ATOM 723 C C . GLU A 1 99 ? -6.902 24.443 14.166 1.00 96.31 99 GLU A C 1
ATOM 725 O O . GLU A 1 99 ? -7.800 23.667 13.854 1.00 96.31 99 GLU A O 1
ATOM 730 N N . ALA A 1 100 ? -6.197 25.101 13.237 1.00 96.38 100 ALA A N 1
ATOM 731 C CA . ALA A 1 100 ? -6.400 24.897 11.801 1.00 96.38 100 ALA A CA 1
ATOM 732 C C . ALA A 1 100 ? -6.076 23.449 11.384 1.00 96.38 100 ALA A C 1
ATOM 734 O O . ALA A 1 100 ? -6.902 22.789 10.754 1.00 96.38 100 ALA A O 1
ATOM 735 N N . GLN A 1 101 ? -4.928 22.919 11.819 1.00 95.94 101 GLN A N 1
ATOM 736 C CA . GLN A 1 101 ? -4.547 21.522 11.584 1.00 95.94 101 GLN A CA 1
ATOM 737 C C . GLN A 1 101 ? -5.532 20.557 12.257 1.00 95.94 101 GLN A C 1
ATOM 739 O O . GLN A 1 101 ? -6.008 19.625 11.614 1.00 95.94 101 GLN A O 1
ATOM 744 N N . LYS A 1 102 ? -5.920 20.805 13.518 1.00 96.94 102 LYS A N 1
ATOM 745 C CA . LYS A 1 102 ? -6.935 19.986 14.208 1.00 96.94 102 LYS A CA 1
ATOM 746 C C . LYS A 1 102 ? -8.261 19.976 13.454 1.00 96.94 102 LYS A C 1
ATOM 748 O O . LYS A 1 102 ? -8.892 18.930 13.384 1.00 96.94 102 LYS A O 1
ATOM 753 N N . ASN A 1 103 ? -8.685 21.096 12.870 1.00 96.56 103 ASN A N 1
ATOM 754 C CA . ASN A 1 103 ? -9.914 21.157 12.080 1.00 96.56 103 ASN A CA 1
ATOM 755 C C . ASN A 1 103 ? -9.824 20.313 10.802 1.00 96.56 103 ASN A C 1
ATOM 757 O O . ASN A 1 103 ? -10.772 19.587 10.519 1.00 96.56 103 ASN A O 1
ATOM 761 N N . VAL A 1 104 ? -8.690 20.330 10.088 1.00 95.44 104 VAL A N 1
ATOM 762 C CA . VAL A 1 104 ? -8.436 19.430 8.943 1.00 95.44 104 VAL A CA 1
ATOM 763 C C . VAL A 1 104 ? -8.517 17.963 9.371 1.00 95.44 104 VAL A C 1
ATOM 765 O O . VAL A 1 104 ? -9.256 17.187 8.773 1.00 95.44 104 VAL A O 1
ATOM 768 N N . LEU A 1 105 ? -7.815 17.586 10.442 1.00 95.56 105 LEU A N 1
ATOM 769 C CA . LEU A 1 105 ? -7.749 16.197 10.909 1.00 95.56 105 LEU A CA 1
ATOM 770 C C . LEU A 1 105 ? -9.077 15.711 11.527 1.00 95.56 105 LEU A C 1
ATOM 772 O O . LEU A 1 105 ? -9.419 14.537 11.410 1.00 95.56 105 LEU A O 1
ATOM 776 N N . ARG A 1 106 ? -9.880 16.598 12.132 1.00 96.00 106 ARG A N 1
ATOM 777 C CA . ARG A 1 106 ? -11.227 16.276 12.649 1.00 96.00 106 ARG A CA 1
ATOM 778 C C . ARG A 1 106 ? -12.230 15.921 11.548 1.00 96.00 106 ARG A C 1
ATOM 780 O O . ARG A 1 106 ? -13.178 15.194 11.844 1.00 96.00 106 ARG A O 1
ATOM 787 N N . ARG A 1 107 ? -12.020 16.349 10.294 1.00 94.31 107 ARG A N 1
ATOM 788 C CA . ARG A 1 107 ? -12.964 16.087 9.190 1.00 94.31 107 ARG A CA 1
ATOM 789 C C . ARG A 1 107 ? -13.240 14.596 8.974 1.00 94.31 107 ARG A C 1
ATOM 791 O O . ARG A 1 107 ? -14.396 14.249 8.745 1.00 94.31 107 ARG A O 1
ATOM 798 N N . VAL A 1 108 ? -12.257 13.702 9.144 1.00 91.88 108 VAL A N 1
ATOM 799 C CA . VAL A 1 108 ? -12.499 12.245 9.042 1.00 91.88 108 VAL A CA 1
ATOM 800 C C . VAL A 1 108 ? -13.465 11.736 10.121 1.00 91.88 108 VAL A C 1
ATOM 802 O O . VAL A 1 108 ? -14.355 10.935 9.836 1.00 91.88 108 VAL A O 1
ATOM 805 N N . ARG A 1 109 ? -13.357 12.255 11.351 1.00 92.94 109 ARG A N 1
ATOM 806 C CA . ARG A 1 109 ? -14.264 11.928 12.461 1.00 92.94 109 ARG A CA 1
ATOM 807 C C . ARG A 1 109 ? -15.651 12.514 12.221 1.00 92.94 109 ARG A C 1
ATOM 809 O O . ARG A 1 109 ? -16.645 11.864 12.530 1.00 92.94 109 ARG A O 1
ATOM 816 N N . ASP A 1 110 ? -15.757 13.706 11.645 1.00 90.38 110 ASP A N 1
ATOM 817 C CA . ASP A 1 110 ? -17.060 14.283 11.284 1.00 90.38 110 ASP A CA 1
ATOM 818 C C . ASP A 1 110 ? -17.721 13.527 10.113 1.00 90.38 110 ASP A C 1
ATOM 820 O O . ASP A 1 110 ? -18.945 13.487 9.996 1.00 90.38 110 ASP A O 1
ATOM 824 N N . ARG A 1 111 ? -16.914 12.817 9.315 1.00 91.75 111 ARG A N 1
ATOM 825 C CA . ARG A 1 111 ? -17.317 11.869 8.264 1.00 91.75 111 ARG A CA 1
ATOM 826 C C . ARG A 1 111 ? -17.514 10.429 8.781 1.00 91.75 111 ARG A C 1
ATOM 828 O O . ARG A 1 111 ? -17.582 9.503 7.974 1.00 91.75 111 ARG A O 1
ATOM 835 N N . PHE A 1 112 ? -17.676 10.223 10.097 1.00 93.56 112 PHE A N 1
ATOM 836 C CA . PHE A 1 112 ? -17.786 8.898 10.738 1.00 93.56 112 PHE A CA 1
ATOM 837 C C . PHE A 1 112 ? -18.776 7.935 10.060 1.00 93.56 112 PHE A C 1
ATOM 839 O O . PHE A 1 112 ? -18.475 6.754 9.937 1.00 93.56 112 PHE A O 1
ATOM 846 N N . LEU A 1 113 ? -19.932 8.409 9.582 1.00 92.38 113 LEU A N 1
ATOM 847 C CA . LEU A 1 113 ? -20.908 7.534 8.917 1.00 92.38 113 LEU A CA 1
ATOM 848 C C . LEU A 1 113 ? -20.399 6.977 7.575 1.00 92.38 113 LEU A C 1
ATOM 850 O O . LEU A 1 113 ? -20.649 5.812 7.289 1.00 92.38 113 LEU A O 1
ATOM 854 N N . PHE A 1 114 ? -19.623 7.748 6.804 1.00 93.06 114 PHE A N 1
ATOM 855 C CA . PHE A 1 114 ? -18.949 7.243 5.598 1.00 93.06 114 PHE A CA 1
ATOM 856 C C . PHE A 1 114 ? -17.805 6.285 5.949 1.00 93.06 114 PHE A C 1
ATOM 858 O O . PHE A 1 114 ? -17.602 5.291 5.256 1.00 93.06 114 PHE A O 1
ATOM 865 N N . ALA A 1 115 ? -17.089 6.537 7.051 1.00 95.44 115 ALA A N 1
ATOM 866 C CA . ALA A 1 115 ? -16.094 5.595 7.562 1.00 95.44 115 ALA A CA 1
ATOM 867 C C . ALA A 1 115 ? -16.736 4.252 7.957 1.00 95.44 115 ALA A C 1
ATOM 869 O O . ALA A 1 115 ? -16.192 3.203 7.625 1.00 95.44 115 ALA A O 1
ATOM 870 N N . VAL A 1 116 ? -17.920 4.272 8.580 1.00 95.62 116 VAL A N 1
ATOM 871 C CA . VAL A 1 116 ? -18.692 3.061 8.907 1.00 95.62 116 VAL A CA 1
ATOM 872 C C . VAL A 1 116 ? -19.278 2.382 7.663 1.00 95.62 116 VAL A C 1
ATOM 874 O O . VAL A 1 116 ? -19.270 1.155 7.600 1.00 95.62 116 VAL A O 1
ATOM 877 N N . GLU A 1 117 ? -19.744 3.134 6.660 1.00 94.38 117 GLU A N 1
ATOM 878 C CA . GLU A 1 117 ? -20.210 2.574 5.378 1.00 94.38 117 GLU A CA 1
ATOM 879 C C . GLU A 1 117 ? -19.093 1.796 4.666 1.00 94.38 117 GLU A C 1
ATOM 881 O O . GLU A 1 117 ? -19.309 0.667 4.227 1.00 94.38 117 GLU A O 1
ATOM 886 N N . VAL A 1 118 ? -17.900 2.393 4.574 1.00 96.19 118 VAL A N 1
ATOM 887 C CA . VAL A 1 118 ? -16.759 1.815 3.854 1.00 96.19 118 VAL A CA 1
ATOM 888 C C . VAL A 1 118 ? -16.078 0.718 4.669 1.00 96.19 118 VAL A C 1
ATOM 890 O O . VAL A 1 118 ? -15.892 -0.388 4.169 1.00 96.19 118 VAL A O 1
ATOM 893 N N . PHE A 1 119 ? -15.695 1.006 5.915 1.00 97.44 119 PHE A N 1
ATOM 894 C CA . PHE A 1 119 ? -14.811 0.159 6.726 1.00 97.44 119 PHE A CA 1
ATOM 895 C C . PHE A 1 119 ? -15.543 -0.719 7.749 1.00 97.44 119 PHE A C 1
ATOM 897 O O . PHE A 1 119 ? -14.941 -1.628 8.320 1.00 97.44 119 PHE A O 1
ATOM 904 N N . GLY A 1 120 ? -16.839 -0.489 7.962 1.00 96.69 120 GLY A N 1
ATOM 905 C CA . GLY A 1 120 ? -17.630 -1.137 9.006 1.00 96.69 120 GLY A CA 1
ATOM 906 C C . GLY A 1 120 ? -17.586 -0.378 10.332 1.00 96.69 120 GLY A C 1
ATOM 907 O O . GLY A 1 120 ? -16.865 0.605 10.500 1.00 96.69 120 GLY A O 1
ATOM 908 N N . GLU A 1 121 ? -18.390 -0.824 11.295 1.00 96.06 121 GLU A N 1
ATOM 909 C CA . GLU A 1 121 ? -18.356 -0.266 12.651 1.00 96.06 121 GLU A CA 1
ATOM 910 C C . GLU A 1 121 ? -16.973 -0.473 13.294 1.00 96.06 121 GLU A C 1
ATOM 912 O O . GLU A 1 121 ? -16.357 -1.514 13.055 1.00 96.06 121 GLU A O 1
ATOM 917 N N . PRO A 1 122 ? -16.499 0.442 14.164 1.00 96.00 122 PRO A N 1
ATOM 918 C CA . PRO A 1 122 ? -15.355 0.152 15.019 1.00 96.00 122 PRO A CA 1
ATOM 919 C C . PRO A 1 122 ? -15.592 -1.126 15.830 1.00 96.00 122 PRO A C 1
ATOM 921 O O . PRO A 1 122 ? -16.725 -1.404 16.249 1.00 96.00 122 PRO A O 1
ATOM 924 N N . ALA A 1 123 ? -14.514 -1.863 16.097 1.00 93.75 123 ALA A N 1
ATOM 925 C CA . ALA A 1 123 ? -14.517 -3.027 16.972 1.00 93.75 123 ALA A CA 1
ATOM 926 C C . ALA A 1 123 ? -15.191 -2.686 18.314 1.00 93.75 123 ALA A C 1
ATOM 928 O O . ALA A 1 123 ? -15.108 -1.554 18.801 1.00 93.75 123 ALA A O 1
ATOM 929 N N . VAL A 1 124 ? -15.890 -3.647 18.924 1.00 90.50 124 VAL A N 1
ATOM 930 C CA . VAL A 1 124 ? -16.759 -3.388 20.092 1.00 90.50 124 VAL A CA 1
ATOM 931 C C . VAL A 1 124 ? -15.984 -2.761 21.258 1.00 90.50 124 VAL A C 1
ATOM 933 O O . VAL A 1 124 ? -16.519 -1.917 21.976 1.00 90.50 124 VAL A O 1
ATOM 936 N N . GLU A 1 125 ? -14.710 -3.118 21.425 1.00 88.31 125 GLU A N 1
ATOM 937 C CA . GLU A 1 125 ? -13.815 -2.562 22.441 1.00 88.31 125 GLU A CA 1
ATOM 938 C C . GLU A 1 125 ? -13.183 -1.207 22.079 1.00 88.31 125 GLU A C 1
ATOM 940 O O . GLU A 1 125 ? -12.424 -0.670 22.891 1.00 88.31 125 GLU A O 1
ATOM 945 N N . GLN A 1 126 ? -13.483 -0.671 20.892 1.00 91.62 126 GLN A N 1
ATOM 946 C CA . GLN A 1 126 ? -13.121 0.664 20.401 1.00 91.62 126 GLN A CA 1
ATOM 947 C C . GLN A 1 126 ? -14.307 1.646 20.401 1.00 91.62 126 GLN A C 1
ATOM 949 O O . GLN A 1 126 ? -14.112 2.843 20.606 1.00 91.62 126 GLN A O 1
ATOM 954 N N . GLN A 1 127 ? -15.546 1.171 20.234 1.00 92.06 127 GLN A N 1
ATOM 955 C CA . GLN A 1 127 ? -16.731 2.035 20.114 1.00 92.06 127 GLN A CA 1
ATOM 956 C C . GLN A 1 127 ? -16.885 3.046 21.272 1.00 92.06 127 GLN A C 1
ATOM 958 O O . GLN A 1 127 ? -17.082 2.683 22.434 1.00 92.06 127 GLN A O 1
ATOM 963 N N . GLY A 1 128 ? -16.891 4.341 20.936 1.00 90.56 128 GLY A N 1
ATOM 964 C CA . GLY A 1 128 ? -17.095 5.436 21.891 1.00 90.56 128 GLY A CA 1
ATOM 965 C C . GLY A 1 128 ? -15.866 5.863 22.690 1.00 90.56 128 GLY A C 1
ATOM 966 O O . GLY A 1 128 ? -16.032 6.569 23.684 1.00 90.56 128 GLY A O 1
ATOM 967 N N . LYS A 1 129 ? -14.664 5.428 22.302 1.00 92.06 129 LYS A N 1
ATOM 968 C CA . LYS A 1 129 ? -13.409 5.803 22.963 1.00 92.06 129 LYS A CA 1
ATOM 969 C C . LYS A 1 129 ? -12.738 7.017 22.337 1.00 92.06 129 LYS A C 1
ATOM 971 O O . LYS A 1 129 ? -12.950 7.336 21.168 1.00 92.06 129 LYS A O 1
ATOM 976 N N . THR A 1 130 ? -11.877 7.650 23.126 1.00 94.31 130 THR A N 1
ATOM 977 C CA . THR A 1 130 ? -10.974 8.711 22.673 1.00 94.31 130 THR A CA 1
ATOM 978 C C . THR A 1 130 ? -9.683 8.111 22.121 1.00 94.31 130 THR A C 1
ATOM 980 O O . THR A 1 130 ? -9.053 7.279 22.777 1.00 94.31 130 THR A O 1
ATOM 983 N N . ILE A 1 131 ? -9.281 8.559 20.934 1.00 94.38 131 ILE A N 1
ATOM 984 C CA . ILE A 1 131 ? -7.947 8.366 20.365 1.00 94.38 131 ILE A CA 1
ATOM 985 C C . ILE A 1 131 ? -7.129 9.624 20.653 1.00 94.38 131 ILE A C 1
ATOM 987 O O . ILE A 1 131 ? -7.575 10.737 20.356 1.00 94.38 131 ILE A O 1
ATOM 991 N N . TYR A 1 132 ? -5.938 9.449 21.217 1.00 93.75 132 TYR A N 1
ATOM 992 C CA . TYR A 1 132 ? -4.989 10.541 21.407 1.00 93.75 132 TYR A CA 1
ATOM 993 C C . TYR A 1 132 ? -4.203 10.778 20.119 1.00 93.75 132 TYR A C 1
ATOM 995 O O . TYR A 1 132 ? -3.721 9.823 19.517 1.00 93.75 132 TYR A O 1
ATOM 1003 N N . VAL A 1 133 ? -4.075 12.030 19.686 1.00 94.75 133 VAL A N 1
ATOM 1004 C CA . VAL A 1 133 ? -3.302 12.405 18.496 1.00 94.75 133 VAL A CA 1
ATOM 1005 C C . VAL A 1 133 ? -2.095 13.228 18.931 1.00 94.75 133 VAL A C 1
ATOM 1007 O O . VAL A 1 133 ? -2.252 14.309 19.499 1.00 94.75 133 VAL A O 1
ATOM 1010 N N . GLU A 1 134 ? -0.903 12.694 18.681 1.00 92.81 134 GLU A N 1
ATOM 1011 C CA . GLU A 1 134 ? 0.376 13.184 19.203 1.00 92.81 134 GLU A CA 1
ATOM 1012 C C . GLU A 1 134 ? 1.281 13.651 18.052 1.00 92.81 134 GLU A C 1
ATOM 1014 O O . GLU A 1 134 ? 1.412 12.962 17.039 1.00 92.81 134 GLU A O 1
ATOM 1019 N N . SER A 1 135 ? 1.883 14.834 18.186 1.00 85.81 135 SER A N 1
ATOM 1020 C CA . SER A 1 135 ? 2.537 15.575 17.092 1.00 85.81 135 SER A CA 1
ATOM 1021 C C . SER A 1 135 ? 4.001 15.176 16.818 1.00 85.81 135 SER A C 1
ATOM 1023 O O . SER A 1 135 ? 4.654 15.802 15.979 1.00 85.81 135 SER A O 1
ATOM 1025 N N . ASP A 1 136 ? 4.531 14.169 17.518 1.00 65.81 136 ASP A N 1
ATOM 1026 C CA . ASP A 1 136 ? 5.964 13.830 17.559 1.00 65.81 136 ASP A CA 1
ATOM 1027 C C . ASP A 1 136 ? 6.210 12.343 17.229 1.00 65.81 136 ASP A C 1
ATOM 1029 O O . ASP A 1 136 ? 6.572 11.526 18.075 1.00 65.81 136 ASP A O 1
ATOM 1033 N N . GLY A 1 137 ? 5.896 11.960 15.985 1.00 60.44 137 GLY A N 1
ATOM 1034 C CA . GLY A 1 137 ? 5.984 10.580 15.494 1.00 60.44 137 GLY A CA 1
ATOM 1035 C C . GLY A 1 137 ? 7.170 10.324 14.553 1.00 60.44 137 GLY A C 1
ATOM 1036 O O . GLY A 1 137 ? 7.370 11.106 13.618 1.00 60.44 137 GLY A O 1
ATOM 1037 N N . PRO A 1 138 ? 7.915 9.206 14.698 1.00 55.66 138 PRO A N 1
ATOM 1038 C CA . PRO A 1 138 ? 8.867 8.745 13.688 1.00 55.66 138 PRO A CA 1
ATOM 1039 C C . PRO A 1 138 ? 8.109 8.220 12.453 1.00 55.66 138 PRO A C 1
ATOM 1041 O O . PRO A 1 138 ? 7.867 7.021 12.307 1.00 55.66 138 PRO A O 1
ATOM 1044 N N . ALA A 1 139 ? 7.741 9.152 11.568 1.00 67.81 139 ALA A N 1
ATOM 1045 C CA . ALA A 1 139 ? 6.674 9.014 10.572 1.00 67.81 139 ALA A CA 1
ATOM 1046 C C . ALA A 1 139 ? 5.278 8.818 11.203 1.00 67.81 139 ALA A C 1
ATOM 1048 O O . ALA A 1 139 ? 5.118 8.736 12.421 1.00 67.81 139 ALA A O 1
ATOM 1049 N N . ALA A 1 140 ? 4.242 8.816 10.362 1.00 82.44 140 ALA A N 1
ATOM 1050 C CA . ALA A 1 140 ? 2.864 8.734 10.821 1.00 82.44 140 ALA A CA 1
ATOM 1051 C C . ALA A 1 140 ? 2.532 7.284 11.224 1.00 82.44 140 ALA A C 1
ATOM 1053 O O . ALA A 1 140 ? 2.810 6.342 10.481 1.00 82.44 140 ALA A O 1
ATOM 1054 N N . ALA A 1 141 ? 1.986 7.071 12.419 1.00 85.56 141 ALA A N 1
ATOM 1055 C CA . ALA A 1 141 ? 1.886 5.737 12.994 1.00 85.56 141 ALA A CA 1
ATOM 1056 C C . ALA A 1 141 ? 0.700 5.579 13.954 1.00 85.56 141 ALA A C 1
ATOM 1058 O O . ALA A 1 141 ? 0.337 6.512 14.668 1.00 85.56 141 ALA A O 1
ATOM 1059 N N . TYR A 1 142 ? 0.101 4.388 13.997 1.00 85.88 142 TYR A N 1
ATOM 1060 C CA . TYR A 1 142 ? -0.941 4.048 14.969 1.00 85.88 142 TYR A CA 1
ATOM 1061 C C . TYR A 1 142 ? -0.405 3.050 15.991 1.00 85.88 142 TYR A C 1
ATOM 1063 O O . TYR A 1 142 ? 0.205 2.046 15.628 1.00 85.88 142 TYR A O 1
ATOM 1071 N N . GLN A 1 143 ? -0.653 3.314 17.271 1.00 87.06 143 GLN A N 1
ATOM 1072 C CA . GLN A 1 143 ? -0.283 2.451 18.381 1.00 87.06 143 GLN A CA 1
ATOM 1073 C C . GLN A 1 143 ? -1.548 1.960 19.107 1.00 87.06 143 GLN A C 1
ATOM 1075 O O . GLN A 1 143 ? -2.158 2.719 19.875 1.00 87.06 143 GLN A O 1
ATOM 1080 N N . PRO A 1 144 ? -1.951 0.694 18.898 1.00 85.25 144 PRO A N 1
ATOM 1081 C CA . PRO A 1 144 ? -3.088 0.111 19.593 1.00 85.25 144 PRO A CA 1
ATOM 1082 C C . PRO A 1 144 ? -2.716 -0.281 21.036 1.00 85.25 144 PRO A C 1
ATOM 1084 O O . PRO A 1 144 ? -1.563 -0.215 21.460 1.00 85.25 144 PRO A O 1
ATOM 1087 N N . LEU A 1 145 ? -3.712 -0.670 21.838 1.00 82.38 145 LEU A N 1
ATOM 1088 C CA . LEU A 1 145 ? -3.557 -0.840 23.291 1.00 82.38 145 LEU A CA 1
ATOM 1089 C C . LEU A 1 145 ? -3.407 -2.298 23.732 1.00 82.38 145 LEU A C 1
ATOM 1091 O O . LEU A 1 145 ? -4.125 -3.189 23.270 1.00 82.38 145 LEU A O 1
ATOM 1095 N N . LEU A 1 146 ? -2.566 -2.545 24.736 1.00 80.81 146 LEU A N 1
ATOM 1096 C CA . LEU A 1 146 ? -2.332 -3.884 25.297 1.00 80.81 146 LEU A CA 1
ATOM 1097 C C . LEU A 1 146 ? -3.480 -4.470 26.142 1.00 80.81 146 LEU A C 1
ATOM 1099 O O . LEU A 1 146 ? -3.461 -5.669 26.405 1.00 80.81 146 LEU A O 1
ATOM 1103 N N . ARG A 1 147 ? -4.476 -3.686 26.589 1.00 75.62 147 ARG A N 1
ATOM 1104 C CA . ARG A 1 147 ? -5.479 -4.150 27.578 1.00 75.62 147 ARG A CA 1
ATOM 1105 C C . ARG A 1 147 ? -6.933 -3.876 27.151 1.00 75.62 147 ARG A C 1
ATOM 1107 O O . ARG A 1 147 ? -7.230 -2.735 26.807 1.00 75.62 147 ARG A O 1
ATOM 1114 N N . PRO A 1 148 ? -7.866 -4.856 27.228 1.00 68.94 148 PRO A N 1
ATOM 1115 C CA . PRO A 1 148 ? -9.273 -4.645 26.855 1.00 68.94 148 PRO A CA 1
ATOM 1116 C C . PRO A 1 148 ? -9.975 -3.570 27.695 1.00 68.94 148 PRO A C 1
ATOM 1118 O O . PRO A 1 148 ? -10.773 -2.800 27.177 1.00 68.94 148 PRO A O 1
ATOM 1121 N N . ALA A 1 149 ? -9.643 -3.504 28.988 1.00 71.38 149 ALA A N 1
ATOM 1122 C CA . ALA A 1 149 ? -10.221 -2.574 29.958 1.00 71.38 149 ALA A CA 1
ATOM 1123 C C . ALA A 1 149 ? -9.645 -1.143 29.894 1.00 71.38 149 ALA A C 1
ATOM 1125 O O . ALA A 1 149 ? -9.923 -0.337 30.780 1.00 71.38 149 ALA A O 1
ATOM 1126 N N . ALA A 1 150 ? -8.824 -0.821 28.888 1.00 75.62 150 ALA A N 1
ATOM 1127 C CA . ALA A 1 150 ? -8.359 0.545 28.680 1.00 75.62 150 ALA A CA 1
ATOM 1128 C C . ALA A 1 150 ? -9.547 1.476 28.371 1.00 75.62 150 ALA A C 1
ATOM 1130 O O . ALA A 1 150 ? -10.472 1.083 27.655 1.00 75.62 150 ALA A O 1
ATOM 1131 N N . VAL A 1 151 ? -9.530 2.686 28.935 1.00 79.25 151 VAL A N 1
ATOM 1132 C CA . VAL A 1 151 ? -10.607 3.686 28.784 1.00 79.25 151 VAL A CA 1
ATOM 1133 C C . VAL A 1 151 ? -10.486 4.496 27.491 1.00 79.25 151 VAL A C 1
ATOM 1135 O O . VAL A 1 151 ? -11.470 5.055 27.015 1.00 79.25 151 VAL A O 1
ATOM 1138 N N . ASP A 1 152 ? -9.294 4.508 26.908 1.00 85.62 152 ASP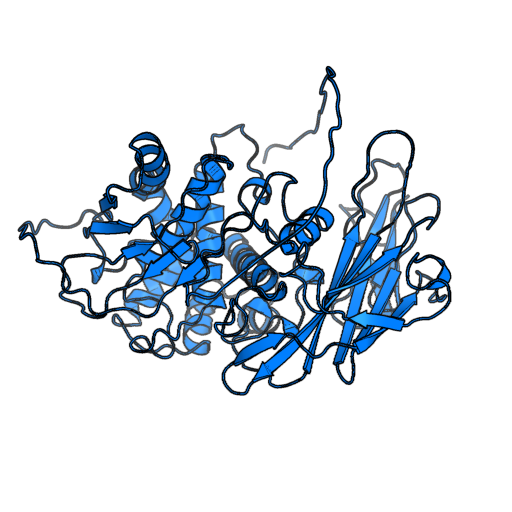 A N 1
ATOM 1139 C CA . ASP A 1 152 ? -8.931 5.090 25.625 1.00 85.62 152 ASP A CA 1
ATOM 1140 C C . ASP A 1 152 ? -8.855 4.018 24.520 1.00 85.62 152 ASP A C 1
ATOM 1142 O O . ASP A 1 152 ? -8.970 2.807 24.764 1.00 85.62 152 ASP A O 1
ATOM 1146 N N . GLY A 1 153 ? -8.747 4.478 23.272 1.00 85.94 153 GLY A N 1
ATOM 1147 C CA . GLY A 1 153 ? -8.681 3.635 22.073 1.00 85.94 153 GLY A CA 1
ATOM 1148 C C . GLY A 1 153 ? -7.281 3.489 21.466 1.00 85.94 153 GLY A C 1
ATOM 1149 O O . GLY A 1 153 ? -7.061 2.612 20.632 1.00 85.94 153 GLY A O 1
ATOM 1150 N N . GLY A 1 154 ? -6.315 4.290 21.917 1.00 90.88 154 GLY A N 1
ATOM 1151 C CA . GLY A 1 154 ? -4.906 4.228 21.520 1.00 90.88 154 GLY A CA 1
ATOM 1152 C C . GLY A 1 154 ? -4.336 5.606 21.204 1.00 90.88 154 GLY A C 1
ATOM 1153 O O . GLY A 1 154 ? -5.019 6.618 21.383 1.00 90.88 154 GLY A O 1
ATOM 1154 N N . SER A 1 155 ? -3.099 5.623 20.711 1.00 92.50 155 SER A N 1
ATOM 1155 C CA . SER A 1 155 ? -2.436 6.842 20.233 1.00 92.50 155 SER A CA 1
ATOM 1156 C C . SER A 1 155 ? -2.193 6.757 18.727 1.00 92.50 155 SER A C 1
ATOM 1158 O O . SER A 1 155 ? -1.698 5.751 18.222 1.00 92.50 155 SER A O 1
ATOM 1160 N N . ILE A 1 156 ? -2.523 7.825 18.009 1.00 94.12 156 ILE A N 1
ATOM 1161 C CA . ILE A 1 156 ? -2.036 8.106 16.662 1.00 94.12 156 ILE A CA 1
ATOM 1162 C C . ILE A 1 156 ? -0.887 9.105 16.807 1.00 94.12 156 ILE A C 1
ATOM 1164 O O . ILE A 1 156 ? -1.091 10.226 17.265 1.00 94.12 156 ILE A O 1
ATOM 1168 N N . TYR A 1 157 ? 0.304 8.719 16.375 1.00 92.38 157 TYR A N 1
ATOM 1169 C CA . TYR A 1 157 ? 1.426 9.626 16.177 1.00 92.38 157 TYR A CA 1
ATOM 1170 C C . TYR A 1 157 ? 1.322 10.189 14.761 1.00 92.38 157 TYR A C 1
ATOM 1172 O O . TYR A 1 157 ? 1.369 9.434 13.791 1.00 92.38 157 TYR A O 1
ATOM 1180 N N . PHE A 1 158 ? 1.125 11.497 14.614 1.00 92.62 158 PHE A N 1
ATOM 1181 C CA . PHE A 1 158 ? 0.892 12.110 13.310 1.00 92.62 158 PHE A CA 1
ATOM 1182 C C . PHE A 1 158 ? 1.764 13.340 13.096 1.00 92.62 158 PHE A C 1
ATOM 1184 O O . PHE A 1 158 ? 1.667 14.329 13.816 1.00 92.62 158 PHE A O 1
ATOM 1191 N N . HIS A 1 159 ? 2.571 13.300 12.041 1.00 89.00 159 HIS A N 1
ATOM 1192 C CA . HIS A 1 159 ? 3.295 14.465 11.566 1.00 89.00 159 HIS A CA 1
ATOM 1193 C C . HIS A 1 159 ? 2.456 15.172 10.494 1.00 89.00 159 HIS A C 1
ATOM 1195 O O . HIS A 1 159 ? 2.362 14.696 9.363 1.00 89.00 159 HIS A O 1
ATOM 1201 N N . TYR A 1 160 ? 1.824 16.291 10.859 1.00 90.06 160 TYR A N 1
ATOM 1202 C CA . TYR A 1 160 ? 1.175 17.169 9.883 1.00 90.06 160 TYR A CA 1
ATOM 1203 C C . TYR A 1 160 ? 2.256 17.888 9.073 1.00 90.06 160 TYR A C 1
ATOM 1205 O O . TYR A 1 160 ? 3.139 18.499 9.669 1.00 90.06 160 TYR A O 1
ATOM 1213 N N . ILE A 1 161 ? 2.154 17.864 7.744 1.00 87.56 161 ILE A N 1
ATOM 1214 C CA . ILE A 1 161 ? 3.115 18.482 6.820 1.00 87.56 161 ILE A CA 1
ATOM 1215 C C . ILE A 1 161 ? 2.491 19.769 6.245 1.00 87.56 161 ILE A C 1
ATOM 1217 O O . ILE A 1 161 ? 1.627 19.666 5.364 1.00 87.56 161 ILE A O 1
ATOM 1221 N N . PRO A 1 162 ? 2.852 20.976 6.737 1.00 87.12 162 PRO A N 1
ATOM 1222 C CA . PRO A 1 162 ? 2.241 22.242 6.310 1.00 87.12 162 PRO A CA 1
ATOM 1223 C C . PRO A 1 162 ? 2.466 22.587 4.834 1.00 87.12 162 PRO A C 1
ATOM 1225 O O . PRO A 1 162 ? 1.676 23.321 4.250 1.00 87.12 162 PRO A O 1
ATOM 1228 N N . GLU A 1 163 ? 3.523 22.050 4.227 1.00 85.56 163 GLU A N 1
ATOM 1229 C CA . GLU A 1 163 ? 3.902 22.262 2.827 1.00 85.56 163 GLU A CA 1
ATOM 1230 C C . GLU A 1 163 ? 3.053 21.431 1.847 1.00 85.56 163 GLU A C 1
ATOM 1232 O O . GLU A 1 163 ? 3.194 21.567 0.630 1.00 85.56 163 GLU A O 1
ATOM 1237 N N . ARG A 1 164 ? 2.181 20.549 2.356 1.00 84.81 164 ARG A N 1
ATOM 1238 C CA . ARG A 1 164 ? 1.282 19.699 1.562 1.00 84.81 164 ARG A CA 1
ATOM 1239 C C . ARG A 1 164 ? -0.167 20.153 1.696 1.00 84.81 164 ARG A C 1
ATOM 1241 O O . ARG A 1 164 ? -0.547 20.854 2.630 1.00 84.81 164 ARG A O 1
ATOM 1248 N N . THR A 1 165 ? -0.999 19.722 0.751 1.00 87.94 165 THR A N 1
ATOM 1249 C CA . THR A 1 165 ? -2.427 20.053 0.748 1.00 87.94 165 THR A CA 1
ATOM 1250 C C . THR A 1 165 ? -3.123 19.523 2.007 1.00 87.94 165 THR A C 1
ATOM 1252 O O . THR A 1 165 ? -2.703 18.538 2.624 1.00 87.94 165 THR A O 1
ATOM 1255 N N . GLU A 1 166 ? -4.238 20.148 2.388 1.00 91.31 166 GLU A N 1
ATOM 1256 C CA . GLU A 1 166 ? -5.068 19.609 3.469 1.00 91.31 166 GLU A CA 1
ATOM 1257 C C . GLU A 1 166 ? -5.596 18.208 3.131 1.00 91.31 166 GLU A C 1
ATOM 1259 O O . GLU A 1 166 ? -5.685 17.367 4.016 1.00 91.31 166 GLU A O 1
ATOM 1264 N N . ALA A 1 167 ? -5.914 17.947 1.857 1.00 88.69 167 ALA A N 1
ATOM 1265 C CA . ALA A 1 167 ? -6.402 16.652 1.387 1.00 88.69 167 ALA A CA 1
ATOM 1266 C C . ALA A 1 167 ? -5.351 15.543 1.559 1.00 88.69 167 ALA A C 1
ATOM 1268 O O . ALA A 1 167 ? -5.692 14.445 1.993 1.00 88.69 167 ALA A O 1
ATOM 1269 N N . PHE A 1 168 ? -4.075 15.847 1.304 1.00 88.00 168 PHE A N 1
ATOM 1270 C CA . PHE A 1 168 ? -2.957 14.941 1.560 1.00 88.00 168 PHE A CA 1
ATOM 1271 C C . PHE A 1 168 ? -2.830 14.600 3.052 1.00 88.00 168 PHE A C 1
ATOM 1273 O O . PHE A 1 168 ? -2.754 13.428 3.427 1.00 88.00 168 PHE A O 1
ATOM 1280 N N . ASN A 1 169 ? -2.846 15.613 3.923 1.00 90.75 169 ASN A N 1
ATOM 1281 C CA . ASN A 1 169 ? -2.780 15.405 5.373 1.00 90.75 169 ASN A CA 1
ATOM 1282 C C . ASN A 1 169 ? -4.009 14.633 5.889 1.00 90.75 169 ASN A C 1
ATOM 1284 O O . ASN A 1 169 ? -3.874 13.709 6.689 1.00 90.75 169 ASN A O 1
ATOM 1288 N N . GLU A 1 170 ? -5.202 14.959 5.388 1.00 93.25 170 GLU A N 1
ATOM 1289 C CA . GLU A 1 170 ? -6.454 14.295 5.746 1.00 93.25 170 GLU A CA 1
ATOM 1290 C C . GLU A 1 170 ? -6.504 12.830 5.291 1.00 93.25 170 GLU A C 1
ATOM 1292 O O . GLU A 1 170 ? -6.902 11.974 6.080 1.00 93.25 170 GLU A O 1
ATOM 1297 N N . PHE A 1 171 ? -6.062 12.503 4.073 1.00 92.50 171 PHE A N 1
ATOM 1298 C CA . PHE A 1 171 ? -5.953 11.113 3.615 1.00 92.50 171 PHE A CA 1
ATOM 1299 C C . PHE A 1 171 ? -4.993 10.311 4.501 1.00 92.50 171 PHE A C 1
ATOM 1301 O O . PHE A 1 171 ? -5.341 9.227 4.973 1.00 92.50 171 PHE A O 1
ATOM 1308 N N . ASN A 1 172 ? -3.814 10.865 4.798 1.00 90.81 172 ASN A N 1
ATOM 1309 C CA . ASN A 1 172 ? -2.827 10.184 5.630 1.00 90.81 172 ASN A CA 1
ATOM 1310 C C . ASN A 1 172 ? -3.304 9.972 7.071 1.00 90.81 172 ASN A C 1
ATOM 1312 O O . ASN A 1 172 ? -3.068 8.914 7.652 1.00 90.81 172 ASN A O 1
ATOM 1316 N N . PHE A 1 173 ? -4.056 10.918 7.627 1.00 94.69 173 PHE A N 1
ATOM 1317 C CA . PHE A 1 173 ? -4.710 10.732 8.918 1.00 94.69 173 PHE A CA 1
ATOM 1318 C C . PHE A 1 173 ? -5.897 9.756 8.851 1.00 94.69 173 PHE A C 1
ATOM 1320 O O . PHE A 1 173 ? -6.108 8.980 9.780 1.00 94.69 173 PHE A O 1
ATOM 1327 N N . THR A 1 174 ? -6.636 9.721 7.738 1.00 95.81 174 THR A N 1
ATOM 1328 C CA . THR A 1 174 ? -7.758 8.790 7.522 1.00 95.81 174 THR A CA 1
ATOM 1329 C C . THR A 1 174 ? -7.298 7.335 7.557 1.00 95.81 174 THR A C 1
ATOM 1331 O O . THR A 1 174 ? -7.928 6.526 8.235 1.00 95.81 174 THR A O 1
ATOM 1334 N N . ARG A 1 175 ? -6.166 7.007 6.917 1.00 94.25 175 ARG A N 1
ATOM 1335 C CA . ARG A 1 175 ? -5.528 5.674 6.981 1.00 94.25 175 ARG A CA 1
ATOM 1336 C C . ARG A 1 175 ? -5.350 5.210 8.437 1.00 94.25 175 ARG A C 1
ATOM 1338 O O . ARG A 1 175 ? -5.773 4.119 8.808 1.00 94.25 175 ARG A O 1
ATOM 1345 N N . LEU A 1 176 ? -4.811 6.086 9.288 1.00 95.06 176 LEU A N 1
ATOM 1346 C CA . LEU A 1 176 ? -4.582 5.840 10.720 1.00 95.06 176 LEU A CA 1
ATOM 1347 C C . LEU A 1 176 ? -5.875 5.773 11.541 1.00 95.06 176 LEU A C 1
ATOM 1349 O O . LEU A 1 176 ? -5.993 4.945 12.442 1.00 95.06 176 LEU A O 1
ATOM 1353 N N . TYR A 1 177 ? -6.861 6.610 11.219 1.00 96.31 177 TYR A N 1
ATOM 1354 C CA . TYR A 1 177 ? -8.175 6.590 11.861 1.00 96.31 177 TYR A CA 1
ATOM 1355 C C . TYR A 1 177 ? -8.935 5.284 11.579 1.00 96.31 177 TYR A C 1
ATOM 1357 O O . TYR A 1 177 ? -9.590 4.755 12.475 1.00 96.31 177 TYR A O 1
ATOM 1365 N N . LEU A 1 178 ? -8.793 4.711 10.377 1.00 96.81 178 LEU A N 1
ATOM 1366 C CA . LEU A 1 178 ? -9.345 3.393 10.054 1.00 96.81 178 LEU A CA 1
ATOM 1367 C C . LEU A 1 178 ? -8.587 2.257 10.763 1.00 96.81 178 LEU A C 1
ATOM 1369 O O . LEU A 1 178 ? -9.227 1.354 11.295 1.00 96.81 178 LEU A O 1
ATOM 1373 N N . LEU A 1 179 ? -7.257 2.322 10.906 1.00 95.44 179 LEU A N 1
ATOM 1374 C CA . LEU A 1 179 ? -6.531 1.379 11.781 1.00 95.44 179 LEU A CA 1
ATOM 1375 C C . LEU A 1 179 ? -7.046 1.437 13.237 1.00 95.44 179 LEU A C 1
ATOM 1377 O O . LEU A 1 179 ? -7.214 0.402 13.891 1.00 95.44 179 LEU A O 1
ATOM 1381 N N . ALA A 1 180 ? -7.398 2.630 13.728 1.00 95.56 180 ALA A N 1
ATOM 1382 C CA . ALA A 1 180 ? -7.994 2.811 15.051 1.00 95.56 180 ALA A CA 1
ATOM 1383 C C . ALA A 1 180 ? -9.419 2.234 15.197 1.00 95.56 180 ALA A C 1
ATOM 1385 O O . ALA A 1 180 ? -9.824 1.934 16.322 1.00 95.56 180 ALA A O 1
ATOM 1386 N N . PHE A 1 181 ? -10.167 1.997 14.107 1.00 96.12 181 PHE A N 1
ATOM 1387 C CA . PHE A 1 181 ? -11.448 1.270 14.175 1.00 96.12 181 PHE A CA 1
ATOM 1388 C C . PHE A 1 181 ? -11.242 -0.183 14.613 1.00 96.12 181 PHE A C 1
ATOM 1390 O O . PHE A 1 181 ? -12.037 -0.701 15.393 1.00 96.12 181 PHE A O 1
ATOM 1397 N N . GLN A 1 182 ? -10.179 -0.839 14.140 1.00 93.88 182 GLN A N 1
ATOM 1398 C CA . GLN A 1 182 ? -9.832 -2.203 14.552 1.00 93.88 182 GLN A CA 1
ATOM 1399 C C . GLN A 1 182 ? -9.194 -2.211 15.939 1.00 93.88 182 GLN A C 1
ATOM 1401 O O . GLN A 1 182 ? -9.554 -3.031 16.783 1.00 93.88 182 GLN A O 1
ATOM 1406 N N . GLY A 1 183 ? -8.259 -1.294 16.196 1.00 91.25 183 GLY A N 1
ATOM 1407 C CA . GLY A 1 183 ? -7.622 -1.150 17.496 1.00 91.25 183 GLY A CA 1
ATOM 1408 C C . GLY A 1 183 ? -6.963 -2.438 17.981 1.00 91.25 183 GLY A C 1
ATOM 1409 O O . GLY A 1 183 ? -5.981 -2.892 17.402 1.00 91.25 183 GLY A O 1
ATOM 1410 N N . SER A 1 184 ? -7.497 -3.052 19.043 1.00 89.56 184 SER A N 1
ATOM 1411 C CA . SER A 1 184 ? -6.956 -4.329 19.527 1.00 89.56 184 SER A CA 1
ATOM 1412 C C . SER A 1 184 ? -7.403 -5.562 18.751 1.00 89.56 184 SER A C 1
ATOM 1414 O O . SER A 1 184 ? -6.928 -6.659 19.028 1.00 89.56 184 SER A O 1
ATOM 1416 N N . SER A 1 185 ? -8.262 -5.380 17.758 1.00 91.75 185 SER A N 1
ATOM 1417 C CA . SER A 1 185 ? -8.640 -6.386 16.772 1.00 91.75 185 SER A CA 1
ATOM 1418 C C . SER A 1 185 ? -7.861 -6.218 15.453 1.00 91.75 185 SER A C 1
ATOM 1420 O O . SER A 1 185 ? -8.342 -6.617 14.398 1.00 91.75 185 SER A O 1
ATOM 1422 N N . ALA A 1 186 ? -6.662 -5.623 15.493 1.00 91.69 186 ALA A N 1
ATOM 1423 C CA . ALA A 1 186 ? -5.731 -5.579 14.361 1.00 91.69 186 ALA A CA 1
ATOM 1424 C C . ALA A 1 186 ? -5.236 -6.986 13.955 1.00 91.69 186 ALA A C 1
ATOM 1426 O O . ALA A 1 186 ? -5.141 -7.893 14.786 1.00 91.69 186 ALA A O 1
ATOM 1427 N N . PHE A 1 187 ? -4.892 -7.167 12.679 1.00 92.75 187 PHE A N 1
ATOM 1428 C CA . PHE A 1 187 ? -4.412 -8.432 12.119 1.00 92.75 187 PHE A CA 1
ATOM 1429 C C . PHE A 1 187 ? -2.966 -8.689 12.563 1.00 92.75 187 PHE A C 1
ATOM 1431 O O . PHE A 1 187 ? -2.055 -7.950 12.182 1.00 92.75 187 PHE A O 1
ATOM 1438 N N . SER A 1 188 ? -2.726 -9.732 13.362 1.00 89.00 188 SER A N 1
ATOM 1439 C CA . SER A 1 188 ? -1.421 -9.940 13.998 1.00 89.00 188 SER A CA 1
ATOM 1440 C C . SER A 1 188 ? -1.024 -11.407 14.176 1.00 89.00 188 SER A C 1
ATOM 1442 O O . SER A 1 188 ? -1.857 -12.257 14.479 1.00 89.00 188 SER A O 1
ATOM 1444 N N . TYR A 1 189 ? 0.274 -11.682 14.014 1.00 85.56 189 TYR A N 1
ATOM 1445 C CA . TYR A 1 189 ? 0.924 -12.950 14.353 1.00 85.56 189 TYR A CA 1
ATOM 1446 C C . TYR A 1 189 ? 1.265 -13.035 15.845 1.00 85.56 189 TYR A C 1
ATOM 1448 O O . TYR A 1 189 ? 1.059 -14.070 16.473 1.00 85.56 189 TYR A O 1
ATOM 1456 N N . ASP A 1 190 ? 1.759 -11.940 16.420 1.00 82.50 190 ASP A N 1
ATOM 1457 C CA . ASP A 1 190 ? 1.959 -11.774 17.859 1.00 82.50 190 A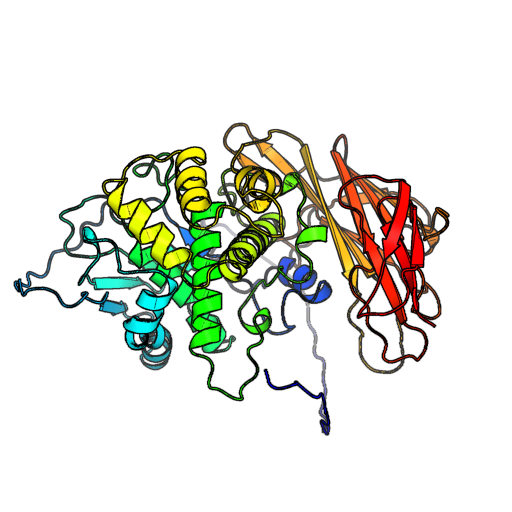SP A CA 1
ATOM 1458 C C . ASP A 1 190 ? 1.623 -10.327 18.221 1.00 82.50 190 ASP A C 1
ATOM 1460 O O . ASP A 1 190 ? 2.404 -9.402 17.983 1.00 82.50 190 ASP A O 1
ATOM 1464 N N . TYR A 1 191 ? 0.433 -10.137 18.790 1.00 85.06 191 TYR A N 1
ATOM 1465 C CA . TYR A 1 191 ? -0.056 -8.810 19.139 1.00 85.06 191 TYR A CA 1
ATOM 1466 C C . TYR A 1 191 ? 0.771 -8.186 20.270 1.00 85.06 191 TYR A C 1
ATOM 1468 O O . TYR A 1 191 ? 0.942 -6.973 20.308 1.00 85.06 191 TYR A O 1
ATOM 1476 N N . VAL A 1 192 ? 1.304 -8.994 21.193 1.00 82.44 192 VAL A N 1
ATOM 1477 C CA . VAL A 1 192 ? 2.065 -8.502 22.352 1.00 82.44 192 VAL A CA 1
ATOM 1478 C C . VAL A 1 192 ? 3.423 -7.956 21.913 1.00 82.44 192 VAL A C 1
ATOM 1480 O O . VAL A 1 192 ? 3.865 -6.941 22.446 1.00 82.44 192 VAL A O 1
ATOM 1483 N N . GLN A 1 193 ? 4.051 -8.588 20.919 1.00 80.81 193 GLN A N 1
ATOM 1484 C CA . GLN A 1 193 ? 5.313 -8.128 20.326 1.00 80.81 193 GLN A CA 1
ATOM 1485 C C . GLN A 1 193 ? 5.119 -7.074 19.219 1.00 80.81 193 GLN A C 1
ATOM 1487 O O . GLN A 1 193 ? 6.091 -6.476 18.768 1.00 80.81 193 GLN A O 1
ATOM 1492 N N . GLY A 1 194 ? 3.880 -6.802 18.791 1.00 77.00 194 GLY A N 1
ATOM 1493 C CA . GLY A 1 194 ? 3.605 -5.871 17.692 1.00 77.00 194 GLY A CA 1
ATOM 1494 C C . GLY A 1 194 ? 3.896 -6.445 16.304 1.00 77.00 194 GLY A C 1
ATOM 1495 O O . GLY A 1 194 ? 4.153 -5.695 15.367 1.00 77.00 194 GLY A O 1
ATOM 1496 N N . HIS A 1 195 ? 3.879 -7.769 16.153 1.00 83.19 195 HIS A N 1
ATOM 1497 C CA . HIS A 1 195 ? 4.099 -8.436 14.873 1.00 83.19 195 HIS A CA 1
ATOM 1498 C C . HIS A 1 195 ? 2.777 -8.510 14.102 1.00 83.19 195 HIS A C 1
ATOM 1500 O O . HIS A 1 195 ? 1.990 -9.449 14.262 1.00 83.19 195 HIS A O 1
ATOM 1506 N N . TYR A 1 196 ? 2.497 -7.491 13.294 1.00 85.19 196 TYR A N 1
ATOM 1507 C CA . TYR A 1 196 ? 1.275 -7.399 12.491 1.00 85.19 196 TYR A CA 1
ATOM 1508 C C . TYR A 1 196 ? 1.399 -8.126 11.149 1.00 85.19 196 TYR A C 1
ATOM 1510 O O . TYR A 1 196 ? 2.493 -8.372 10.644 1.00 85.19 196 TYR A O 1
ATOM 1518 N N . VAL A 1 197 ? 0.261 -8.429 10.527 1.00 88.00 197 VAL A N 1
ATOM 1519 C CA . VAL A 1 197 ? 0.200 -8.864 9.125 1.00 88.00 197 VAL A CA 1
ATOM 1520 C C . VAL A 1 197 ? 0.272 -7.610 8.238 1.00 88.00 197 VAL A C 1
ATOM 1522 O O . VAL A 1 197 ? -0.711 -7.255 7.597 1.00 88.00 197 VAL A O 1
ATOM 1525 N N . GLU A 1 198 ? 1.393 -6.874 8.261 1.00 86.44 198 GLU A N 1
ATOM 1526 C CA . GLU A 1 198 ? 1.463 -5.464 7.812 1.00 86.44 198 GLU A CA 1
ATOM 1527 C C . GLU A 1 198 ? 0.903 -5.206 6.409 1.00 86.44 198 GLU A C 1
ATOM 1529 O O . GLU A 1 198 ? 0.122 -4.274 6.226 1.00 86.44 198 GLU A O 1
ATOM 1534 N N . ALA A 1 199 ? 1.267 -6.037 5.429 1.00 88.00 199 ALA A N 1
ATOM 1535 C CA . ALA A 1 199 ? 0.776 -5.939 4.053 1.00 88.00 199 ALA A CA 1
ATOM 1536 C C . ALA A 1 199 ? -0.758 -6.009 3.960 1.00 88.00 199 ALA A C 1
ATOM 1538 O O . ALA A 1 199 ? -1.389 -5.263 3.212 1.00 88.00 199 ALA A O 1
ATOM 1539 N N . TRP A 1 200 ? -1.372 -6.878 4.764 1.00 92.88 200 TRP A N 1
ATOM 1540 C CA . TRP A 1 200 ? -2.824 -6.954 4.880 1.00 92.88 200 TRP A CA 1
ATOM 1541 C C . TRP A 1 200 ? -3.343 -5.748 5.654 1.00 92.88 200 TRP A C 1
ATOM 1543 O O . TRP A 1 200 ? -4.208 -5.038 5.165 1.00 92.88 200 TRP A O 1
ATOM 1553 N N . GLN A 1 201 ? -2.786 -5.487 6.832 1.00 92.88 201 GLN A N 1
ATOM 1554 C CA . GLN A 1 201 ? -3.281 -4.501 7.783 1.00 92.88 201 GLN A CA 1
ATOM 1555 C C . GLN A 1 201 ? -3.250 -3.063 7.242 1.00 92.88 201 GLN A C 1
ATOM 1557 O O . GLN A 1 201 ? -4.273 -2.375 7.253 1.00 92.88 201 GLN A O 1
ATOM 1562 N N . ASN A 1 202 ? -2.093 -2.612 6.759 1.00 91.31 202 ASN A N 1
ATOM 1563 C CA . ASN A 1 202 ? -1.919 -1.256 6.254 1.00 91.31 202 ASN A CA 1
ATOM 1564 C C . ASN A 1 202 ? -2.541 -1.135 4.855 1.00 91.31 202 ASN A C 1
ATOM 1566 O O . ASN A 1 202 ? -3.324 -0.226 4.626 1.00 91.31 202 ASN A O 1
ATOM 1570 N N . GLY A 1 203 ? -2.303 -2.093 3.948 1.00 93.75 203 GLY A N 1
ATOM 1571 C CA . GLY A 1 203 ? -2.870 -2.056 2.593 1.00 93.75 203 GLY A CA 1
ATOM 1572 C C . GLY A 1 203 ? -4.406 -2.017 2.567 1.00 93.75 203 GLY A C 1
ATOM 1573 O O . GLY A 1 203 ? -4.994 -1.312 1.749 1.00 93.75 203 GLY A O 1
ATOM 1574 N N . PHE A 1 204 ? -5.064 -2.740 3.478 1.00 95.75 204 PHE A N 1
ATOM 1575 C CA . PHE A 1 204 ? -6.525 -2.778 3.605 1.00 95.75 204 PHE A CA 1
ATOM 1576 C C . PHE A 1 204 ? -7.079 -1.443 4.131 1.00 95.75 204 PHE A C 1
ATOM 1578 O O . PHE A 1 204 ? -8.054 -0.923 3.586 1.00 95.75 204 PHE A O 1
ATOM 1585 N N . ALA A 1 205 ? -6.430 -0.844 5.138 1.00 95.50 205 ALA A N 1
ATOM 1586 C CA . ALA A 1 205 ? -6.775 0.494 5.626 1.00 95.50 205 ALA A CA 1
ATOM 1587 C C . ALA A 1 205 ? -6.498 1.585 4.574 1.00 95.50 205 ALA A C 1
ATOM 1589 O O . ALA A 1 205 ? -7.304 2.498 4.410 1.00 95.50 205 ALA A O 1
ATOM 1590 N N . ASP A 1 206 ? -5.412 1.459 3.812 1.00 93.94 206 ASP A N 1
ATOM 1591 C CA . ASP A 1 206 ? -5.013 2.391 2.755 1.00 93.94 206 ASP A CA 1
ATOM 1592 C C . ASP A 1 206 ? -5.985 2.383 1.573 1.00 93.94 206 ASP A C 1
ATOM 1594 O O . ASP A 1 206 ? -6.275 3.436 0.998 1.00 93.94 206 ASP A O 1
ATOM 1598 N N . ALA A 1 207 ? -6.499 1.208 1.203 1.00 95.88 207 ALA A N 1
ATOM 1599 C CA . ALA A 1 207 ? -7.472 1.061 0.126 1.00 95.88 207 ALA A CA 1
ATOM 1600 C C . ALA A 1 207 ? -8.853 1.576 0.553 1.00 95.88 207 ALA A C 1
ATOM 1602 O O . ALA A 1 207 ? -9.500 2.315 -0.191 1.00 95.88 207 ALA A O 1
ATOM 1603 N N . ALA A 1 208 ? -9.271 1.262 1.782 1.00 97.00 208 ALA A N 1
ATOM 1604 C CA . ALA A 1 208 ? -10.498 1.792 2.360 1.00 97.00 208 ALA A CA 1
ATOM 1605 C C . ALA A 1 208 ? -10.452 3.317 2.547 1.00 97.00 208 ALA A C 1
ATOM 1607 O O . ALA A 1 208 ? -11.433 3.995 2.248 1.00 97.00 208 ALA A O 1
ATOM 1608 N N . ALA A 1 209 ? -9.316 3.875 2.978 1.00 95.56 209 ALA A N 1
ATOM 1609 C CA . ALA A 1 209 ? -9.126 5.319 3.080 1.00 95.56 209 ALA A CA 1
ATOM 1610 C C . ALA A 1 209 ? -9.263 5.995 1.710 1.00 95.56 209 ALA A C 1
ATOM 1612 O O . ALA A 1 209 ? -9.940 7.014 1.604 1.00 95.56 209 ALA A O 1
ATOM 1613 N N . LEU A 1 210 ? -8.693 5.413 0.649 1.00 93.94 210 LEU A N 1
ATOM 1614 C CA . LEU A 1 210 ? -8.816 5.961 -0.703 1.00 93.94 210 LEU A CA 1
ATOM 1615 C C . LEU A 1 210 ? -10.265 5.896 -1.218 1.00 93.94 210 LEU A C 1
ATOM 1617 O O . LEU A 1 210 ? -10.764 6.876 -1.770 1.00 93.94 210 LEU A O 1
ATOM 1621 N N . LEU A 1 211 ? -10.970 4.784 -0.973 1.00 93.56 211 LEU A N 1
ATOM 1622 C CA . LEU A 1 211 ? -12.390 4.638 -1.308 1.00 93.56 211 LEU A CA 1
ATOM 1623 C C . LEU A 1 211 ? -13.259 5.657 -0.549 1.00 93.56 211 LEU A C 1
ATOM 1625 O O . LEU A 1 211 ? -14.123 6.293 -1.154 1.00 93.56 211 LEU A O 1
ATOM 1629 N N . LEU A 1 212 ? -12.986 5.885 0.739 1.00 94.25 212 LEU A N 1
ATOM 1630 C CA . LEU A 1 212 ? -13.633 6.916 1.556 1.00 94.25 212 LEU A CA 1
ATOM 1631 C C . LEU A 1 212 ? -13.378 8.315 0.970 1.00 94.25 212 LEU A C 1
ATOM 1633 O O . LEU A 1 212 ? -14.340 9.038 0.707 1.00 94.25 212 LEU A O 1
ATOM 1637 N N . MET A 1 213 ? -12.120 8.670 0.677 1.00 92.00 213 MET A N 1
ATOM 1638 C CA . MET A 1 213 ? -11.763 9.952 0.049 1.00 92.00 213 MET A CA 1
ATOM 1639 C C . MET A 1 213 ? -12.450 10.147 -1.317 1.00 92.00 213 MET A C 1
ATOM 1641 O O . MET A 1 213 ? -12.881 11.257 -1.634 1.00 92.00 213 MET A O 1
ATOM 1645 N N . SER A 1 214 ? -12.639 9.077 -2.097 1.00 90.56 214 SER A N 1
ATOM 1646 C CA . SER A 1 214 ? -13.385 9.151 -3.360 1.00 90.56 214 SER A CA 1
ATOM 1647 C C . SER A 1 214 ? -14.886 9.413 -3.146 1.00 90.56 214 SER A C 1
ATOM 1649 O O . SER A 1 214 ? -15.450 10.283 -3.805 1.00 90.56 214 SER A O 1
ATOM 1651 N N . LYS A 1 215 ? -15.527 8.746 -2.170 1.00 88.38 215 LYS A N 1
ATOM 1652 C CA . LYS A 1 215 ? -16.967 8.894 -1.866 1.00 88.38 215 LYS A CA 1
ATOM 1653 C C . LYS A 1 215 ? -17.328 10.260 -1.271 1.00 88.38 215 LYS A C 1
ATOM 1655 O O . LYS A 1 215 ? -18.428 10.749 -1.507 1.00 88.38 215 LYS A O 1
ATOM 1660 N N . ILE A 1 216 ? -16.422 10.881 -0.512 1.00 88.00 216 ILE A N 1
ATOM 1661 C CA . ILE A 1 216 ? -16.627 12.219 0.079 1.00 88.00 216 ILE A CA 1
ATOM 1662 C C . ILE A 1 216 ? -16.244 13.369 -0.864 1.00 88.00 216 ILE A C 1
ATOM 1664 O O . ILE A 1 216 ? -16.469 14.532 -0.515 1.00 88.00 216 ILE A O 1
ATOM 1668 N N . THR A 1 217 ? -15.632 13.076 -2.017 1.00 85.19 217 THR A N 1
ATOM 1669 C CA . THR A 1 217 ? -15.300 14.099 -3.015 1.00 85.19 217 THR A CA 1
ATOM 1670 C C . THR A 1 217 ? -16.600 14.631 -3.636 1.00 85.19 217 THR A C 1
ATOM 1672 O O . THR A 1 217 ? -17.412 13.835 -4.112 1.00 85.19 217 THR A O 1
ATOM 1675 N N . PRO A 1 218 ? -16.846 15.958 -3.631 1.00 82.62 218 PRO A N 1
ATOM 1676 C CA . PRO A 1 218 ? -18.086 16.532 -4.142 1.00 82.62 218 PRO A CA 1
ATOM 1677 C C . PRO A 1 218 ? -18.402 16.110 -5.580 1.00 82.62 218 PRO A C 1
ATOM 1679 O O . PRO A 1 218 ? -17.545 16.148 -6.463 1.00 82.62 218 PRO A O 1
ATOM 1682 N N . THR A 1 219 ? -19.666 15.769 -5.838 1.00 79.38 219 THR A N 1
ATOM 1683 C CA . THR A 1 219 ? -20.137 15.413 -7.181 1.00 79.38 219 THR A CA 1
ATOM 1684 C C . THR A 1 219 ? -19.825 16.531 -8.179 1.00 79.38 219 THR A C 1
ATOM 1686 O O . THR A 1 219 ? -20.251 17.669 -7.998 1.00 79.38 219 THR A O 1
ATOM 1689 N N . GLY A 1 220 ? -19.093 16.196 -9.245 1.00 74.56 220 GLY A N 1
ATOM 1690 C CA . GLY A 1 220 ? -18.636 17.153 -10.259 1.00 74.56 220 GLY A CA 1
ATOM 1691 C C . GLY A 1 220 ? -17.194 17.640 -10.079 1.00 74.56 220 GLY A C 1
ATOM 1692 O O . GLY A 1 220 ? -16.674 18.281 -10.988 1.00 74.56 220 GLY A O 1
ATOM 1693 N N . GLN A 1 221 ? -16.523 17.307 -8.971 1.00 81.69 221 GLN A N 1
ATOM 1694 C CA . GLN A 1 221 ? -15.066 17.412 -8.864 1.00 81.69 221 GLN A CA 1
ATOM 1695 C C . GLN A 1 221 ? -14.396 16.119 -9.347 1.00 81.69 221 GLN A C 1
ATOM 1697 O O . GLN A 1 221 ? -14.944 15.025 -9.202 1.00 81.69 221 GLN A O 1
ATOM 1702 N N . VAL A 1 222 ? -13.208 16.250 -9.940 1.00 80.50 222 VAL A N 1
ATOM 1703 C CA . VAL A 1 222 ? -12.371 15.106 -10.317 1.00 80.50 222 VAL A CA 1
ATOM 1704 C C . VAL A 1 222 ? -11.594 14.664 -9.081 1.00 80.50 222 VAL A C 1
ATOM 1706 O O . VAL A 1 222 ? -10.857 15.457 -8.502 1.00 80.50 222 VAL A O 1
ATOM 1709 N N . PHE A 1 223 ? -11.765 13.405 -8.686 1.00 84.00 223 PHE A N 1
ATOM 1710 C CA . PHE A 1 223 ? -10.922 12.763 -7.685 1.00 84.00 223 PHE A CA 1
ATOM 1711 C C . PHE A 1 223 ? -9.668 12.210 -8.370 1.00 84.00 223 PHE A C 1
ATOM 1713 O O . PHE A 1 223 ? -9.776 11.261 -9.148 1.00 84.00 223 PHE A O 1
ATOM 1720 N N . ASP A 1 224 ? -8.502 12.789 -8.081 1.00 83.19 224 ASP A N 1
ATOM 1721 C CA . ASP A 1 224 ? -7.211 12.228 -8.484 1.00 83.19 224 ASP A CA 1
ATOM 1722 C C . ASP A 1 224 ? -6.524 11.576 -7.266 1.00 83.19 224 ASP A C 1
ATOM 1724 O O . ASP A 1 224 ? -6.126 12.276 -6.330 1.00 83.19 224 ASP A O 1
ATOM 1728 N N . PRO A 1 225 ? -6.389 10.238 -7.227 1.00 84.06 225 PRO A N 1
ATOM 1729 C CA . PRO A 1 225 ? -5.715 9.557 -6.126 1.00 84.06 225 PRO A CA 1
ATOM 1730 C C . PRO A 1 225 ? -4.198 9.820 -6.075 1.00 84.06 225 PRO A C 1
ATOM 1732 O O . PRO A 1 225 ? -3.607 9.656 -5.008 1.00 84.06 225 PRO A O 1
ATOM 1735 N N . SER A 1 226 ? -3.562 10.249 -7.175 1.00 76.81 226 SER A N 1
ATOM 1736 C CA . SER A 1 226 ? -2.108 10.497 -7.239 1.00 76.81 226 SER A CA 1
ATOM 1737 C C . SER A 1 226 ? -1.661 11.786 -6.531 1.00 76.81 226 SER A C 1
ATOM 1739 O O . SER A 1 226 ? -0.476 11.945 -6.222 1.00 76.81 226 SER A O 1
ATOM 1741 N N . ASP A 1 227 ? -2.605 12.680 -6.209 1.00 75.88 227 ASP A N 1
ATOM 1742 C CA . ASP A 1 227 ? -2.386 13.864 -5.364 1.00 75.88 227 ASP A CA 1
ATOM 1743 C C . ASP A 1 227 ? -2.398 13.534 -3.855 1.00 75.88 227 ASP A C 1
ATOM 1745 O O . ASP A 1 227 ? -1.989 14.358 -3.032 1.00 75.88 227 ASP A O 1
ATOM 1749 N N . LEU A 1 228 ? -2.860 12.337 -3.468 1.00 80.38 228 LEU A N 1
ATOM 1750 C CA . LEU A 1 228 ? -2.977 11.913 -2.065 1.00 80.38 228 LEU A CA 1
ATOM 1751 C C . LEU A 1 228 ? -1.791 11.066 -1.578 1.00 80.38 228 LEU A C 1
ATOM 1753 O O . LEU A 1 228 ? -1.545 10.991 -0.374 1.00 80.38 228 LEU A O 1
ATOM 1757 N N . GLY A 1 229 ? -1.048 10.442 -2.491 1.00 74.12 229 GLY A N 1
ATOM 1758 C CA . GLY A 1 229 ? 0.090 9.577 -2.184 1.00 74.12 229 GLY A CA 1
ATOM 1759 C C . GLY A 1 229 ? 0.265 8.478 -3.233 1.00 74.12 229 GLY A C 1
ATOM 1760 O O . GLY A 1 229 ? -0.268 8.569 -4.335 1.00 74.12 229 GLY A O 1
ATOM 1761 N N . THR A 1 230 ? 1.030 7.438 -2.895 1.00 76.50 230 THR A N 1
ATOM 1762 C CA . THR A 1 230 ? 1.422 6.367 -3.825 1.00 76.50 230 THR A CA 1
ATOM 1763 C C . THR A 1 230 ? 0.217 5.599 -4.376 1.00 76.50 230 THR A C 1
ATOM 1765 O O . THR A 1 230 ? -0.346 4.762 -3.674 1.00 76.50 230 THR A O 1
ATOM 1768 N N . TYR A 1 231 ? -0.130 5.805 -5.649 1.00 83.88 231 TYR A N 1
ATOM 1769 C CA . TYR A 1 231 ? -1.247 5.122 -6.310 1.00 83.88 231 TYR A CA 1
ATOM 1770 C C . TYR A 1 231 ? -0.777 4.206 -7.455 1.00 83.88 231 TYR A C 1
ATOM 1772 O O . TYR A 1 231 ? -0.621 4.625 -8.600 1.00 83.88 231 TYR A O 1
ATOM 1780 N N . THR A 1 232 ? -0.520 2.928 -7.152 1.00 86.81 232 THR A N 1
ATOM 1781 C CA . THR A 1 232 ? 0.080 1.979 -8.122 1.00 86.81 232 THR A CA 1
ATOM 1782 C C . THR A 1 232 ? -0.925 1.215 -8.989 1.00 86.81 232 THR A C 1
ATOM 1784 O O . THR A 1 232 ? -0.516 0.498 -9.901 1.00 86.81 232 THR A O 1
ATOM 1787 N N . LEU A 1 233 ? -2.235 1.352 -8.745 1.00 87.50 233 LEU A N 1
ATOM 1788 C CA . LEU A 1 233 ? -3.262 0.539 -9.411 1.00 87.50 233 LEU A CA 1
ATOM 1789 C C . LEU A 1 233 ? -3.175 0.526 -10.957 1.00 87.50 233 LEU A C 1
ATOM 1791 O O . LEU A 1 233 ? -3.305 -0.564 -11.514 1.00 87.50 233 LEU A O 1
ATOM 1795 N N . PRO A 1 234 ? -2.890 1.642 -11.667 1.00 82.25 234 PRO A N 1
ATOM 1796 C CA . PRO A 1 234 ? -2.803 1.648 -13.135 1.00 82.25 234 PRO A CA 1
ATOM 1797 C C . PRO A 1 234 ? -1.680 0.779 -13.721 1.00 82.25 234 PRO A C 1
ATOM 1799 O O . PRO A 1 234 ? -1.703 0.472 -14.909 1.00 82.25 234 PRO A O 1
ATOM 1802 N N . ILE A 1 235 ? -0.693 0.406 -12.905 1.00 80.19 235 ILE A N 1
ATOM 1803 C CA . ILE A 1 235 ? 0.513 -0.323 -13.321 1.00 80.19 235 ILE A CA 1
ATOM 1804 C C . ILE A 1 235 ? 0.739 -1.604 -12.504 1.00 80.19 235 ILE A C 1
ATOM 1806 O O . ILE A 1 235 ? 1.788 -2.239 -12.623 1.00 80.19 235 ILE A O 1
ATOM 1810 N N . TYR A 1 236 ? -0.229 -1.978 -11.663 1.00 87.38 236 TYR A N 1
ATOM 1811 C CA . TYR A 1 236 ? -0.081 -3.041 -10.673 1.00 87.38 236 TYR A CA 1
ATOM 1812 C C . TYR A 1 236 ? 0.397 -4.357 -11.299 1.00 87.38 236 TYR A C 1
ATOM 1814 O O . TYR A 1 236 ? 1.374 -4.943 -10.849 1.00 87.38 236 TYR A O 1
ATOM 1822 N N . ASP A 1 237 ? -0.227 -4.795 -12.391 1.00 82.31 237 ASP A N 1
ATOM 1823 C CA . ASP A 1 237 ? 0.092 -6.090 -13.002 1.00 82.31 237 ASP A CA 1
ATOM 1824 C C . ASP A 1 237 ? 1.501 -6.148 -13.631 1.00 82.31 237 ASP A C 1
ATOM 1826 O O . ASP A 1 237 ? 2.015 -7.239 -13.867 1.00 82.31 237 ASP A O 1
ATOM 1830 N N . PHE A 1 238 ? 2.144 -4.994 -13.856 1.00 78.44 238 PHE A N 1
ATOM 1831 C CA . PHE A 1 238 ? 3.527 -4.890 -14.337 1.00 78.44 238 PHE A CA 1
ATOM 1832 C C . PHE A 1 238 ? 4.552 -4.882 -13.203 1.00 78.44 238 PHE A C 1
ATOM 1834 O O . PHE A 1 238 ? 5.668 -5.339 -13.403 1.00 78.44 238 PHE A O 1
ATOM 1841 N N . LEU A 1 239 ? 4.193 -4.327 -12.040 1.00 85.31 239 LEU A N 1
ATOM 1842 C CA . LEU A 1 239 ? 5.092 -4.176 -10.891 1.00 85.31 239 LEU A CA 1
ATOM 1843 C C . LEU A 1 239 ? 4.948 -5.294 -9.853 1.00 85.31 239 LEU A C 1
ATOM 1845 O O . LEU A 1 239 ? 5.717 -5.370 -8.897 1.00 85.31 239 LEU A O 1
ATOM 1849 N N . ASN A 1 240 ? 3.942 -6.151 -9.995 1.00 90.06 240 ASN A N 1
ATOM 1850 C CA . ASN A 1 240 ? 3.623 -7.203 -9.042 1.00 90.06 240 ASN A CA 1
ATOM 1851 C C . ASN A 1 240 ? 4.588 -8.395 -9.195 1.00 90.06 240 ASN A C 1
ATOM 1853 O O . ASN A 1 240 ? 4.268 -9.401 -9.826 1.00 90.06 240 ASN A O 1
ATOM 1857 N N . HIS A 1 241 ? 5.777 -8.257 -8.604 1.00 89.81 241 HIS A N 1
ATOM 1858 C CA . HIS A 1 241 ? 6.859 -9.243 -8.627 1.00 89.81 241 HIS A CA 1
ATOM 1859 C C . HIS A 1 241 ? 7.049 -9.963 -7.271 1.00 89.81 241 HIS A C 1
ATOM 1861 O O . HIS A 1 241 ? 6.782 -9.358 -6.226 1.00 89.81 241 HIS A O 1
ATOM 1867 N N . PRO A 1 242 ? 7.571 -11.210 -7.248 1.00 91.75 242 PRO A N 1
ATOM 1868 C CA . PRO A 1 242 ? 7.811 -11.986 -6.022 1.00 91.75 242 PRO A CA 1
ATOM 1869 C C . PRO A 1 242 ? 8.651 -11.287 -4.946 1.00 91.75 242 PRO A C 1
ATOM 1871 O O . PRO A 1 242 ? 8.460 -11.536 -3.758 1.00 91.75 242 PRO A O 1
ATOM 1874 N N . GLU A 1 243 ? 9.561 -10.388 -5.325 1.00 91.25 243 GLU A N 1
ATOM 1875 C CA . GLU A 1 243 ? 10.429 -9.643 -4.405 1.00 91.25 243 GLU A CA 1
ATOM 1876 C C . GLU A 1 243 ? 9.655 -8.664 -3.496 1.00 91.25 243 GLU A C 1
ATOM 1878 O O . GLU A 1 243 ? 10.166 -8.248 -2.448 1.00 91.25 243 GLU A O 1
ATOM 1883 N N . LEU A 1 244 ? 8.402 -8.341 -3.846 1.00 92.31 244 LEU A N 1
ATOM 1884 C CA . LEU A 1 244 ? 7.476 -7.620 -2.971 1.00 92.31 244 LEU A CA 1
ATOM 1885 C C . LEU A 1 244 ? 7.007 -8.465 -1.776 1.00 92.31 244 LEU A C 1
ATOM 1887 O O . LEU A 1 244 ? 6.609 -7.876 -0.775 1.00 92.31 244 LEU A O 1
ATOM 1891 N N . GLY A 1 245 ? 7.094 -9.797 -1.833 1.00 92.44 245 GLY A N 1
ATOM 1892 C CA . GLY A 1 245 ? 6.699 -10.679 -0.733 1.00 92.44 245 GLY A CA 1
ATOM 1893 C C . GLY A 1 245 ? 7.629 -10.560 0.478 1.00 92.44 245 GLY A C 1
ATOM 1894 O O . GLY A 1 245 ? 8.843 -10.792 0.371 1.00 92.44 245 GLY A O 1
ATOM 1895 N N . ASN A 1 246 ? 7.061 -10.180 1.626 1.00 90.88 246 ASN A N 1
ATOM 1896 C CA . ASN A 1 246 ? 7.744 -10.121 2.920 1.00 90.88 246 ASN A CA 1
ATOM 1897 C C . ASN A 1 246 ? 6.747 -9.999 4.093 1.00 90.88 246 ASN A C 1
ATOM 1899 O O . ASN A 1 246 ? 5.608 -9.569 3.916 1.00 90.88 246 ASN A O 1
ATOM 1903 N N . ALA A 1 247 ? 7.190 -10.307 5.316 1.00 86.50 247 ALA A N 1
ATOM 1904 C CA . ALA A 1 247 ? 6.387 -10.123 6.531 1.00 86.50 247 ALA A CA 1
ATOM 1905 C C . ALA A 1 247 ? 6.084 -8.641 6.845 1.00 86.50 247 ALA A C 1
ATOM 1907 O O . ALA A 1 247 ? 5.012 -8.333 7.371 1.00 86.50 247 ALA A O 1
ATOM 1908 N N . TYR A 1 248 ? 7.003 -7.738 6.484 1.00 85.50 248 TYR A N 1
ATOM 1909 C CA . TYR A 1 248 ? 6.928 -6.299 6.747 1.00 85.50 248 TYR A CA 1
ATOM 1910 C C . TYR A 1 248 ? 6.834 -5.496 5.446 1.00 85.50 248 TYR A C 1
ATOM 1912 O O . TYR A 1 248 ? 7.532 -5.790 4.468 1.00 85.50 248 TYR A O 1
ATOM 1920 N N . ILE A 1 249 ? 6.043 -4.421 5.457 1.00 87.00 249 ILE A N 1
ATOM 1921 C CA . ILE A 1 249 ? 6.122 -3.379 4.427 1.00 87.00 249 ILE A CA 1
ATOM 1922 C C . ILE A 1 249 ? 7.433 -2.618 4.619 1.00 87.00 249 ILE A C 1
ATOM 1924 O O . ILE A 1 249 ? 8.210 -2.494 3.673 1.00 87.00 249 ILE A O 1
ATOM 1928 N N . TYR A 1 250 ? 7.690 -2.152 5.846 1.00 81.81 250 TYR A N 1
ATOM 1929 C CA . TYR A 1 250 ? 8.856 -1.344 6.189 1.00 81.81 250 TYR A CA 1
ATOM 1930 C C . TYR A 1 250 ? 9.800 -2.109 7.120 1.00 81.81 250 TYR A C 1
ATOM 1932 O O . TYR A 1 250 ? 9.484 -2.313 8.287 1.00 81.81 250 TYR A O 1
ATOM 1940 N N . SER A 1 251 ? 10.997 -2.445 6.633 1.00 74.56 251 SER A N 1
ATOM 1941 C CA . SER A 1 251 ? 12.079 -2.973 7.478 1.00 74.56 251 SER A CA 1
ATOM 1942 C C . SER A 1 251 ? 12.383 -2.011 8.640 1.00 74.56 251 SER A C 1
ATOM 1944 O O . SER A 1 251 ? 12.415 -0.790 8.471 1.00 74.56 251 SER A O 1
ATOM 1946 N N . ASP A 1 252 ? 12.605 -2.552 9.830 1.00 67.19 252 ASP A N 1
ATOM 1947 C CA . ASP A 1 252 ? 13.079 -1.841 11.023 1.00 67.19 252 ASP A CA 1
ATOM 1948 C C . ASP A 1 252 ? 14.577 -1.505 10.927 1.00 67.19 252 ASP A C 1
ATOM 1950 O O . ASP A 1 252 ? 14.984 -0.401 11.287 1.00 67.19 252 ASP A O 1
ATOM 1954 N N . LYS A 1 253 ? 15.383 -2.419 10.367 1.00 67.81 253 LYS A N 1
ATOM 1955 C CA . LYS A 1 253 ? 16.819 -2.236 10.119 1.00 67.81 253 LYS A CA 1
ATOM 1956 C C . LYS A 1 253 ? 17.096 -1.192 9.043 1.00 67.81 253 LYS A C 1
ATOM 1958 O O . LYS A 1 253 ? 17.979 -0.354 9.208 1.00 67.81 253 LYS A O 1
ATOM 1963 N N . THR A 1 254 ? 16.340 -1.236 7.942 1.00 65.75 254 THR A N 1
ATOM 1964 C CA . THR A 1 254 ? 16.456 -0.264 6.841 1.00 65.75 254 THR A CA 1
ATOM 1965 C C . THR A 1 254 ? 15.084 0.304 6.459 1.00 65.75 254 THR A C 1
ATOM 1967 O O . THR A 1 254 ? 14.526 -0.042 5.415 1.00 65.75 254 THR A O 1
ATOM 1970 N N . PRO A 1 255 ? 14.537 1.240 7.256 1.00 58.47 255 PRO A N 1
ATOM 1971 C CA . PRO A 1 255 ? 13.207 1.818 7.040 1.00 58.47 255 PRO A CA 1
ATOM 1972 C C . PRO A 1 255 ? 13.083 2.693 5.788 1.00 58.47 255 PRO A C 1
ATOM 1974 O O . PRO A 1 255 ? 11.985 3.166 5.490 1.00 58.47 255 PRO A O 1
ATOM 1977 N N . LEU A 1 256 ? 14.196 2.946 5.091 1.00 62.78 256 LEU A N 1
ATOM 1978 C CA . LEU A 1 256 ? 14.278 3.792 3.903 1.00 62.78 256 LEU A CA 1
ATOM 1979 C C . LEU A 1 256 ? 14.355 3.016 2.577 1.00 62.78 256 LEU A C 1
ATOM 1981 O O . LEU A 1 256 ? 14.415 3.674 1.544 1.00 62.78 256 LEU A O 1
ATOM 1985 N N . LEU A 1 257 ? 14.337 1.672 2.568 1.00 69.12 257 LEU A N 1
ATOM 1986 C CA . LEU A 1 257 ? 14.416 0.911 1.311 1.00 69.12 257 LEU A CA 1
ATOM 1987 C C . LEU A 1 257 ? 13.266 1.299 0.358 1.00 69.12 257 LEU A C 1
ATOM 1989 O O . LEU A 1 257 ? 12.104 1.173 0.763 1.00 69.12 257 LEU A O 1
ATOM 1993 N N . PRO A 1 258 ? 13.540 1.675 -0.909 1.00 73.62 258 PRO A N 1
ATOM 1994 C CA . PRO A 1 258 ? 12.506 2.103 -1.860 1.00 73.62 258 PRO A CA 1
ATOM 1995 C C . PRO A 1 258 ? 11.416 1.053 -2.102 1.00 73.62 258 PRO A C 1
ATOM 1997 O O . PRO A 1 258 ? 10.263 1.402 -2.345 1.00 73.62 258 PRO A O 1
ATOM 2000 N N . ILE A 1 259 ? 11.760 -0.237 -1.979 1.00 83.69 259 ILE A N 1
ATOM 2001 C CA . ILE A 1 259 ? 10.824 -1.364 -2.111 1.00 83.69 259 ILE A CA 1
ATOM 2002 C C . ILE A 1 259 ? 9.642 -1.277 -1.132 1.00 83.69 259 ILE A C 1
ATOM 2004 O O . ILE A 1 259 ? 8.549 -1.735 -1.451 1.00 83.69 259 ILE A O 1
ATOM 2008 N N . SER A 1 260 ? 9.832 -0.648 0.031 1.00 84.00 260 SER A N 1
ATOM 2009 C CA . SER A 1 260 ? 8.800 -0.515 1.066 1.00 84.00 260 SER A CA 1
ATOM 2010 C C . SER A 1 260 ? 7.612 0.317 0.582 1.00 84.00 260 SER A C 1
ATOM 2012 O O . SER A 1 260 ? 6.455 -0.026 0.815 1.00 84.00 260 SER A O 1
ATOM 2014 N N . ASP A 1 261 ? 7.898 1.401 -0.141 1.00 81.50 261 ASP A N 1
ATOM 2015 C CA . ASP A 1 261 ? 6.874 2.296 -0.676 1.00 81.50 261 ASP A CA 1
ATOM 2016 C C . ASP A 1 261 ? 6.121 1.621 -1.847 1.00 81.50 261 ASP A C 1
ATOM 2018 O O . ASP A 1 261 ? 4.910 1.803 -1.987 1.00 81.50 261 ASP A O 1
ATOM 2022 N N . PHE A 1 262 ? 6.801 0.758 -2.624 1.00 86.50 262 PHE A N 1
ATOM 2023 C CA . PHE A 1 262 ? 6.144 -0.124 -3.598 1.00 86.50 262 PHE A CA 1
ATOM 2024 C C . PHE A 1 262 ? 5.237 -1.133 -2.892 1.00 86.50 262 PHE A C 1
ATOM 2026 O O . PHE A 1 262 ? 4.067 -1.219 -3.245 1.00 86.50 262 PHE A O 1
ATOM 2033 N N . ARG A 1 263 ? 5.706 -1.847 -1.859 1.00 90.12 263 ARG A N 1
ATOM 2034 C CA . ARG A 1 263 ? 4.862 -2.781 -1.088 1.00 90.12 263 ARG A CA 1
ATOM 2035 C C . ARG A 1 263 ? 3.598 -2.115 -0.556 1.00 90.12 263 ARG A C 1
ATOM 2037 O O . ARG A 1 263 ? 2.526 -2.684 -0.718 1.00 90.12 263 ARG A O 1
ATOM 2044 N N . ALA A 1 264 ? 3.705 -0.912 0.012 1.00 88.75 264 ALA A N 1
ATOM 2045 C CA . ALA A 1 264 ? 2.554 -0.158 0.506 1.00 88.75 264 ALA A CA 1
ATOM 2046 C 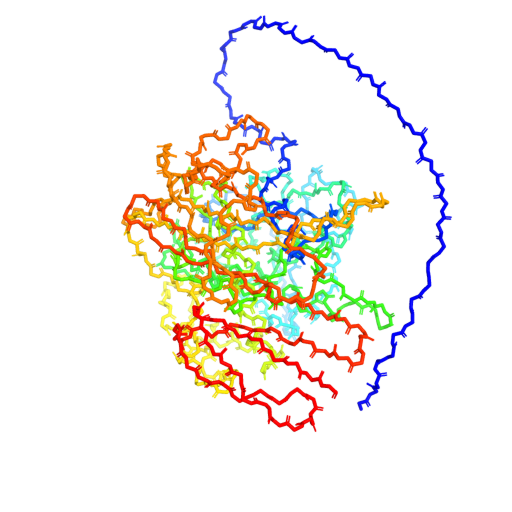C . ALA A 1 264 ? 1.537 0.142 -0.611 1.00 88.75 264 ALA A C 1
ATOM 2048 O O . ALA A 1 264 ? 0.377 -0.267 -0.524 1.00 88.75 264 ALA A O 1
ATOM 2049 N N . GLY A 1 265 ? 1.979 0.794 -1.692 1.00 89.25 265 GLY A N 1
ATOM 2050 C CA . GLY A 1 265 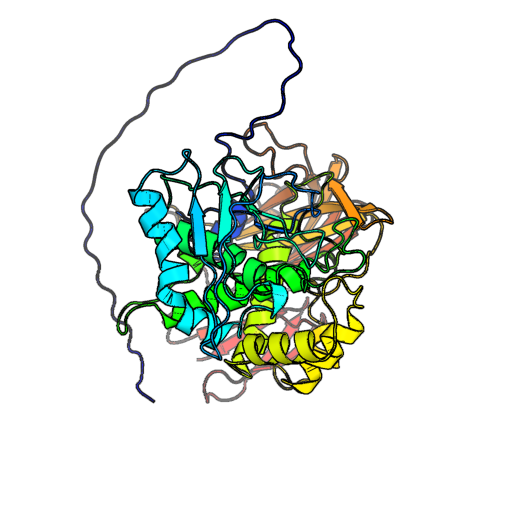? 1.100 1.158 -2.807 1.00 89.25 265 GLY A CA 1
ATOM 2051 C C . GLY A 1 265 ? 0.520 -0.055 -3.542 1.00 89.25 265 GLY A C 1
ATOM 2052 O O . GLY A 1 265 ? -0.616 -0.007 -4.010 1.00 89.25 265 GLY A O 1
ATOM 2053 N N . MET A 1 266 ? 1.272 -1.151 -3.636 1.00 92.75 266 MET A N 1
ATOM 2054 C CA . MET A 1 266 ? 0.850 -2.389 -4.294 1.00 92.75 266 MET A CA 1
ATOM 2055 C C . MET A 1 266 ? -0.121 -3.185 -3.412 1.00 92.75 266 MET A C 1
ATOM 2057 O O . MET A 1 266 ? -1.123 -3.694 -3.910 1.00 92.75 266 MET A O 1
ATOM 2061 N N . ALA A 1 267 ? 0.097 -3.242 -2.097 1.00 95.06 267 ALA A N 1
ATOM 2062 C CA . ALA A 1 267 ? -0.871 -3.819 -1.169 1.00 95.06 267 ALA A CA 1
ATOM 2063 C C . ALA A 1 267 ? -2.205 -3.051 -1.214 1.00 95.06 267 ALA A C 1
ATOM 2065 O O . ALA A 1 267 ? -3.260 -3.676 -1.318 1.00 95.06 267 ALA A O 1
ATOM 2066 N N . GLN A 1 268 ? -2.166 -1.711 -1.236 1.00 94.94 268 GLN A N 1
ATOM 2067 C CA . GLN A 1 268 ? -3.353 -0.877 -1.461 1.00 94.94 268 GLN A CA 1
ATOM 2068 C C . GLN A 1 268 ? -4.054 -1.237 -2.783 1.00 94.94 268 GLN A C 1
ATOM 2070 O O . GLN A 1 268 ? -5.251 -1.518 -2.790 1.00 94.94 268 GLN A O 1
ATOM 2075 N N . ALA A 1 269 ? -3.323 -1.258 -3.901 1.00 94.62 269 ALA A N 1
ATOM 2076 C CA . ALA A 1 269 ? -3.881 -1.556 -5.219 1.00 94.62 269 ALA A CA 1
ATOM 2077 C C . ALA A 1 269 ? -4.527 -2.951 -5.302 1.00 94.62 269 ALA A C 1
ATOM 2079 O O . ALA A 1 269 ? -5.621 -3.082 -5.851 1.00 94.62 269 ALA A O 1
ATOM 2080 N N . ALA A 1 270 ? -3.914 -3.973 -4.698 1.00 96.44 270 ALA A N 1
ATOM 2081 C CA . ALA A 1 270 ? -4.507 -5.304 -4.601 1.00 96.44 270 ALA A CA 1
ATOM 2082 C C . ALA A 1 270 ? -5.857 -5.264 -3.862 1.00 96.44 270 ALA A C 1
ATOM 2084 O O . ALA A 1 270 ? -6.853 -5.789 -4.356 1.00 96.44 270 ALA A O 1
ATOM 2085 N N . TRP A 1 271 ? -5.947 -4.573 -2.723 1.00 97.19 271 TRP A N 1
ATOM 2086 C CA . TRP A 1 271 ? -7.217 -4.431 -2.003 1.00 97.19 271 TRP A CA 1
ATOM 2087 C C . TRP A 1 271 ? -8.266 -3.605 -2.757 1.00 97.19 271 TRP A C 1
ATOM 2089 O O . TRP A 1 271 ? -9.453 -3.927 -2.684 1.00 97.19 271 TRP A O 1
ATOM 2099 N N . LEU A 1 272 ? -7.858 -2.605 -3.543 1.00 95.88 272 LEU A N 1
ATOM 2100 C CA . LEU A 1 272 ? -8.764 -1.878 -4.440 1.00 95.88 272 LEU A CA 1
ATOM 2101 C C . LEU A 1 272 ? -9.356 -2.798 -5.526 1.00 95.88 272 LEU A C 1
ATOM 2103 O O . LEU A 1 272 ? -10.554 -2.713 -5.788 1.00 95.88 272 LEU A O 1
ATOM 2107 N N . LYS A 1 273 ? -8.579 -3.735 -6.097 1.00 96.06 273 LYS A N 1
ATOM 2108 C CA . LYS A 1 273 ? -9.093 -4.750 -7.046 1.00 96.06 273 LYS A CA 1
ATOM 2109 C C . LYS A 1 273 ? -10.195 -5.632 -6.434 1.00 96.06 273 LYS A C 1
ATOM 2111 O O . LYS A 1 273 ? -11.136 -6.005 -7.140 1.00 96.06 273 LYS A O 1
ATOM 2116 N N . VAL A 1 274 ? -10.116 -5.930 -5.130 1.00 97.50 274 VAL A N 1
ATOM 2117 C CA . VAL A 1 274 ? -11.173 -6.647 -4.384 1.00 97.50 274 VAL A CA 1
ATOM 2118 C C . VAL A 1 274 ? -12.389 -5.748 -4.146 1.00 97.50 274 VAL A C 1
ATOM 2120 O O . VAL A 1 274 ? -13.516 -6.174 -4.389 1.00 97.50 274 VAL A O 1
ATOM 2123 N N . ALA A 1 275 ? -12.180 -4.492 -3.742 1.00 96.19 275 ALA A N 1
ATOM 2124 C CA . ALA A 1 275 ? -13.257 -3.524 -3.506 1.00 96.19 275 ALA A CA 1
ATOM 2125 C C . ALA A 1 275 ? -14.068 -3.179 -4.772 1.00 96.19 275 ALA A C 1
ATOM 2127 O O . ALA A 1 275 ? -15.241 -2.833 -4.675 1.00 96.19 275 ALA A O 1
ATOM 2128 N N . VAL A 1 276 ? -13.482 -3.329 -5.966 1.00 93.94 276 VAL A N 1
ATOM 2129 C CA . VAL A 1 276 ? -14.202 -3.235 -7.251 1.00 93.94 276 VAL A CA 1
ATOM 2130 C C . VAL A 1 276 ? -15.203 -4.388 -7.451 1.00 93.94 276 VAL A C 1
ATOM 2132 O O . VAL A 1 276 ? -16.184 -4.213 -8.170 1.00 93.94 276 VAL A O 1
ATOM 2135 N N . GLN A 1 277 ? -15.000 -5.551 -6.818 1.00 95.88 277 GLN A N 1
ATOM 2136 C CA . GLN A 1 277 ? -15.966 -6.661 -6.868 1.00 95.88 277 GLN A CA 1
ATOM 2137 C C . GLN A 1 277 ? -17.141 -6.452 -5.894 1.00 95.88 277 GLN A C 1
ATOM 2139 O O . GLN A 1 277 ? -18.256 -6.894 -6.166 1.00 95.88 277 GLN A O 1
ATOM 2144 N N . ASP A 1 278 ? -16.893 -5.792 -4.758 1.00 96.06 278 ASP A N 1
ATOM 2145 C CA . ASP A 1 278 ? -17.885 -5.472 -3.726 1.00 96.06 278 ASP A CA 1
ATOM 2146 C C . ASP A 1 278 ? -17.451 -4.208 -2.964 1.00 96.06 278 ASP A C 1
ATOM 2148 O O . ASP A 1 278 ? -16.541 -4.260 -2.135 1.00 96.06 278 ASP A O 1
ATOM 2152 N N . GLU A 1 279 ? -18.115 -3.069 -3.200 1.00 92.12 279 GLU A N 1
ATOM 2153 C CA . GLU A 1 279 ? -17.781 -1.796 -2.529 1.00 92.12 279 GLU A CA 1
ATOM 2154 C C . GLU A 1 279 ? -17.893 -1.867 -0.995 1.00 92.12 279 GLU A C 1
ATOM 2156 O O . GLU A 1 279 ? -17.288 -1.060 -0.291 1.00 92.12 279 GLU A O 1
ATOM 2161 N N . GLN A 1 280 ? -18.655 -2.828 -0.461 1.00 95.88 280 GLN A N 1
ATOM 2162 C CA . GLN A 1 280 ? -18.808 -3.053 0.978 1.00 95.88 280 GLN A CA 1
ATOM 2163 C C . GLN A 1 280 ? -17.825 -4.102 1.523 1.00 95.88 280 GLN A C 1
ATOM 2165 O O . GLN A 1 280 ? -17.979 -4.537 2.668 1.00 95.88 280 GLN A O 1
ATOM 2170 N N . PHE A 1 281 ? -16.840 -4.544 0.729 1.00 98.38 281 PHE A N 1
ATOM 2171 C CA . PHE A 1 281 ? -15.900 -5.602 1.102 1.00 98.38 281 PHE A CA 1
ATOM 2172 C C . PHE A 1 281 ? -15.239 -5.348 2.462 1.00 98.38 281 PHE A C 1
ATOM 2174 O O . PHE A 1 281 ? -15.304 -6.217 3.329 1.00 98.38 281 PHE A O 1
ATOM 2181 N N . PHE A 1 282 ? -14.663 -4.160 2.687 1.00 98.44 282 PHE A N 1
ATOM 2182 C CA . PHE A 1 282 ? -13.944 -3.860 3.932 1.00 98.44 282 PHE A CA 1
ATOM 2183 C C . PHE A 1 282 ? -14.872 -3.922 5.159 1.00 98.44 282 PHE A C 1
ATOM 2185 O O . PHE A 1 282 ? -14.543 -4.581 6.146 1.00 98.44 282 PHE A O 1
ATOM 2192 N N . ALA A 1 283 ? -16.070 -3.333 5.070 1.00 98.12 283 ALA A N 1
ATOM 2193 C CA . ALA A 1 283 ? -17.095 -3.399 6.113 1.00 98.12 283 ALA A CA 1
ATOM 2194 C C . ALA A 1 283 ? -17.571 -4.831 6.410 1.00 98.12 283 ALA A C 1
ATOM 2196 O O . ALA A 1 283 ? -17.676 -5.229 7.575 1.00 98.12 283 ALA A O 1
ATOM 2197 N N . LYS A 1 284 ? -17.833 -5.631 5.367 1.00 98.50 284 LYS A N 1
ATOM 2198 C CA . LYS A 1 284 ? -18.214 -7.048 5.497 1.00 98.50 284 LYS A CA 1
ATOM 2199 C C . LYS A 1 284 ? -17.080 -7.871 6.114 1.00 98.50 284 LYS A C 1
ATOM 2201 O O . LYS A 1 284 ? -17.342 -8.694 6.991 1.00 98.50 284 LYS A O 1
ATOM 2206 N N . PHE A 1 285 ? -15.837 -7.611 5.710 1.00 98.56 285 PHE A N 1
ATOM 2207 C CA . PHE A 1 285 ? -14.643 -8.295 6.198 1.00 98.56 285 PHE A CA 1
ATOM 2208 C C . PHE A 1 285 ? -14.393 -8.001 7.674 1.00 98.56 285 PHE A C 1
ATOM 2210 O O . PHE A 1 285 ? -14.308 -8.941 8.460 1.00 98.56 285 PHE A O 1
ATOM 2217 N N . ASN A 1 286 ? -14.346 -6.728 8.080 1.00 98.12 286 ASN A N 1
ATOM 2218 C CA . ASN A 1 286 ? -14.152 -6.357 9.484 1.00 98.12 286 ASN A CA 1
ATOM 2219 C C . ASN A 1 286 ? -15.266 -6.935 10.370 1.00 98.12 286 ASN A C 1
ATOM 2221 O O . ASN A 1 286 ? -14.978 -7.539 11.402 1.00 98.12 286 ASN A O 1
ATOM 2225 N N . LYS A 1 287 ? -16.531 -6.872 9.928 1.00 97.44 287 LYS A N 1
ATOM 2226 C CA . LYS A 1 287 ? -17.659 -7.494 10.638 1.00 97.44 287 LYS A CA 1
ATOM 2227 C C . LYS A 1 287 ? -17.491 -9.010 10.808 1.00 97.44 287 LYS A C 1
ATOM 2229 O O . LYS A 1 287 ? -17.728 -9.526 11.900 1.00 97.44 287 LYS A O 1
ATOM 2234 N N . ALA A 1 288 ? -17.096 -9.726 9.755 1.00 97.88 288 ALA A N 1
ATOM 2235 C CA . ALA A 1 288 ? -16.850 -11.167 9.816 1.00 97.88 288 ALA A CA 1
ATOM 2236 C C . ALA A 1 288 ? -15.631 -11.509 10.693 1.00 97.88 288 ALA A C 1
ATOM 2238 O O . ALA A 1 288 ? -15.668 -12.476 11.453 1.00 97.88 288 ALA A O 1
ATOM 2239 N N . TYR A 1 289 ? -14.583 -10.686 10.644 1.00 97.38 289 TYR A N 1
ATOM 2240 C CA . TYR A 1 289 ? -13.383 -10.824 11.461 1.00 97.38 289 TYR A CA 1
ATOM 2241 C C . TYR A 1 289 ? -13.683 -10.645 12.957 1.00 97.38 289 TYR A C 1
ATOM 2243 O O . TYR A 1 289 ? -13.371 -11.542 13.738 1.00 97.38 289 TYR A O 1
ATOM 2251 N N . TYR A 1 290 ? -14.366 -9.564 13.359 1.00 95.88 290 TYR A N 1
ATOM 2252 C CA . TYR A 1 290 ? -14.757 -9.332 14.761 1.00 95.88 290 TYR A CA 1
ATOM 2253 C C . TYR A 1 290 ? -15.740 -10.387 15.293 1.00 95.88 290 TYR A C 1
ATOM 2255 O O . TYR A 1 290 ? -15.786 -10.639 16.494 1.00 95.88 290 TYR A O 1
ATOM 2263 N N . ALA A 1 291 ? -16.530 -11.016 14.417 1.00 95.44 291 ALA A N 1
ATOM 2264 C CA . ALA A 1 291 ? -17.400 -12.130 14.793 1.00 95.44 291 ALA A CA 1
ATOM 2265 C C . ALA A 1 291 ? -16.635 -13.457 14.986 1.00 95.44 291 ALA A C 1
ATOM 2267 O O . ALA A 1 291 ? -17.087 -14.307 15.753 1.00 95.44 291 ALA A O 1
ATOM 2268 N N . LYS A 1 292 ? -15.496 -13.646 14.299 1.00 95.81 292 LYS A N 1
ATOM 2269 C CA . LYS A 1 292 ? -14.669 -14.867 14.360 1.00 95.81 292 LYS A CA 1
ATOM 2270 C C . LYS A 1 292 ? -13.582 -14.800 15.442 1.00 95.81 292 LYS A C 1
ATOM 2272 O O . LYS A 1 292 ? -13.256 -15.835 16.020 1.00 95.81 292 LYS A O 1
ATOM 2277 N N . TYR A 1 293 ? -13.032 -13.616 15.722 1.00 94.12 293 TYR A N 1
ATOM 2278 C CA . TYR A 1 293 ? -11.870 -13.437 16.598 1.00 94.12 293 TYR A CA 1
ATOM 2279 C C . TYR A 1 293 ? -12.127 -12.488 17.765 1.00 94.12 293 TYR A C 1
ATOM 2281 O O . TYR A 1 293 ? -12.654 -11.391 17.602 1.00 94.12 293 TYR A O 1
ATOM 2289 N N . ALA A 1 294 ? -11.669 -12.893 18.950 1.00 91.44 294 ALA A N 1
ATOM 2290 C CA . ALA A 1 294 ? -11.584 -12.003 20.099 1.00 91.44 294 ALA A CA 1
ATOM 2291 C C . ALA A 1 294 ? -10.435 -10.984 19.914 1.00 91.44 294 ALA A C 1
ATOM 2293 O O . ALA A 1 294 ? -9.445 -11.293 19.239 1.00 91.44 294 ALA A O 1
ATOM 2294 N N . PRO A 1 295 ? -10.493 -9.806 20.558 1.00 89.81 295 PRO A N 1
ATOM 2295 C CA . PRO A 1 295 ? -9.397 -8.843 20.523 1.00 89.81 295 PRO A CA 1
ATOM 2296 C C . PRO A 1 295 ? -8.065 -9.454 20.982 1.00 89.81 295 PRO A C 1
ATOM 2298 O O . PRO A 1 295 ? -8.022 -10.162 21.989 1.00 89.81 295 PRO A O 1
ATOM 2301 N N . ARG A 1 296 ? -6.969 -9.104 20.298 1.00 88.56 296 ARG A N 1
ATOM 2302 C CA . ARG A 1 296 ? -5.582 -9.570 20.532 1.00 88.56 296 ARG A CA 1
ATOM 2303 C C . ARG A 1 296 ? -5.352 -11.055 20.242 1.00 88.56 296 ARG A C 1
ATOM 2305 O O . ARG A 1 296 ? -4.416 -11.646 20.773 1.00 88.56 296 ARG A O 1
ATOM 2312 N N . THR A 1 297 ? -6.188 -11.657 19.399 1.00 89.56 297 THR A N 1
ATOM 2313 C CA . THR A 1 297 ? -5.970 -13.027 18.919 1.00 89.56 297 THR A CA 1
ATOM 2314 C C . THR A 1 297 ? -4.904 -13.051 17.824 1.00 89.56 297 THR A C 1
ATOM 2316 O O . THR A 1 297 ? -4.983 -12.283 16.868 1.00 89.56 297 THR A O 1
ATOM 2319 N N . THR A 1 298 ? -3.941 -13.968 17.932 1.00 90.44 298 THR A N 1
ATOM 2320 C CA . THR A 1 298 ? -3.052 -14.339 16.822 1.00 90.44 298 THR A CA 1
ATOM 2321 C C . THR A 1 298 ? -3.862 -14.966 15.689 1.00 90.44 298 THR A C 1
ATOM 2323 O O . THR A 1 298 ? -4.556 -15.961 15.902 1.00 90.44 298 THR A O 1
ATOM 2326 N N . VAL A 1 299 ? -3.729 -14.431 14.478 1.00 90.50 299 VAL A N 1
ATOM 2327 C CA . VAL A 1 299 ? -4.416 -14.906 13.268 1.00 90.50 299 VAL A CA 1
ATOM 2328 C C . VAL A 1 299 ? -3.412 -15.317 12.198 1.00 90.50 299 VAL A C 1
ATOM 2330 O O . VAL A 1 299 ? -2.347 -14.716 12.061 1.00 90.50 299 VAL A O 1
ATOM 2333 N N . LYS A 1 300 ? -3.733 -16.358 11.421 1.00 88.50 300 LYS A N 1
ATOM 2334 C CA . LYS A 1 300 ? -2.890 -16.788 10.298 1.00 88.50 300 LYS A CA 1
ATOM 2335 C C . LYS A 1 300 ? -3.335 -16.089 9.008 1.00 88.50 300 LYS A C 1
ATOM 2337 O O . LYS A 1 300 ? -4.522 -15.818 8.846 1.00 88.50 300 LYS A O 1
ATOM 2342 N N . PRO A 1 301 ? -2.452 -15.885 8.015 1.00 87.50 301 PRO A N 1
ATOM 2343 C CA . PRO A 1 301 ? -2.850 -15.319 6.726 1.00 87.50 301 PRO A CA 1
ATOM 2344 C C . PRO A 1 301 ? -3.896 -16.179 6.004 1.00 87.50 301 PRO A C 1
ATOM 2346 O O . PRO A 1 301 ? -4.731 -15.646 5.283 1.00 87.50 301 PRO A O 1
ATOM 2349 N N . SER A 1 302 ? -3.901 -17.499 6.233 1.00 91.06 302 SER A N 1
ATOM 2350 C CA . SER A 1 302 ? -4.961 -18.400 5.763 1.00 91.06 302 SER A CA 1
ATOM 2351 C C . SER A 1 302 ? -6.335 -18.036 6.330 1.00 91.06 302 SER A C 1
ATOM 2353 O O . SER A 1 302 ? -7.295 -17.982 5.577 1.00 91.06 302 SER A O 1
ATOM 2355 N N . ASP A 1 303 ? -6.425 -17.698 7.619 1.00 93.06 303 ASP A N 1
ATOM 2356 C CA . ASP A 1 303 ? -7.691 -17.319 8.253 1.00 93.06 303 ASP A CA 1
ATOM 2357 C C . ASP A 1 303 ? -8.291 -16.046 7.648 1.00 93.06 303 ASP A C 1
ATOM 2359 O O . ASP A 1 303 ? -9.510 -15.931 7.507 1.00 93.06 303 ASP A O 1
ATOM 2363 N N . LEU A 1 304 ? -7.427 -15.086 7.306 1.00 95.00 304 LEU A N 1
ATOM 2364 C CA . LEU A 1 304 ? -7.816 -13.836 6.658 1.00 95.00 304 LEU A CA 1
ATOM 2365 C C . LEU A 1 304 ? -8.236 -14.087 5.200 1.00 95.00 304 LEU A C 1
ATOM 2367 O O . LEU A 1 304 ? -9.229 -13.523 4.743 1.00 95.00 304 LEU A O 1
ATOM 2371 N N . ARG A 1 305 ? -7.531 -14.977 4.483 1.00 95.62 305 ARG A N 1
ATOM 2372 C CA . ARG A 1 305 ? -7.916 -15.432 3.133 1.00 95.62 305 ARG A CA 1
ATOM 2373 C C . ARG A 1 305 ? -9.287 -16.108 3.137 1.00 95.62 305 ARG A C 1
ATOM 2375 O O . ARG A 1 305 ? -10.094 -15.785 2.273 1.00 95.62 305 ARG A O 1
ATOM 2382 N N . ASP A 1 306 ? -9.580 -16.955 4.123 1.00 96.94 306 ASP A N 1
ATOM 2383 C CA . ASP A 1 306 ? -10.878 -17.633 4.248 1.00 96.94 306 ASP A CA 1
ATOM 2384 C C . ASP A 1 306 ? -12.035 -16.638 4.446 1.00 96.94 306 ASP A C 1
ATOM 2386 O O . ASP A 1 306 ? -13.086 -16.780 3.820 1.00 96.94 306 ASP A O 1
ATOM 2390 N N . ILE A 1 307 ? -11.844 -15.597 5.273 1.00 98.06 307 ILE A N 1
ATOM 2391 C CA . ILE A 1 307 ? -12.846 -14.530 5.448 1.00 98.06 307 ILE A CA 1
ATOM 2392 C C . ILE A 1 307 ? -13.059 -13.774 4.131 1.00 98.06 307 ILE A C 1
ATOM 2394 O O . ILE A 1 307 ? -14.201 -13.573 3.721 1.00 98.06 307 ILE A O 1
ATOM 2398 N N . ALA A 1 308 ? -11.979 -13.373 3.452 1.00 97.94 308 ALA A N 1
ATOM 2399 C CA . ALA A 1 308 ? -12.079 -12.623 2.203 1.00 97.94 308 ALA A CA 1
ATOM 2400 C C . ALA A 1 308 ? -12.760 -13.437 1.088 1.00 97.94 308 ALA A C 1
ATOM 2402 O O . ALA A 1 308 ? -13.691 -12.938 0.456 1.00 97.94 308 ALA A O 1
ATOM 2403 N N . ALA A 1 309 ? -12.368 -14.703 0.912 1.00 98.06 309 ALA A N 1
ATOM 2404 C CA . ALA A 1 309 ? -12.960 -15.625 -0.058 1.00 98.06 309 ALA A CA 1
ATOM 2405 C C . ALA A 1 309 ? -14.443 -15.927 0.227 1.00 98.06 309 ALA A C 1
ATOM 2407 O O . ALA A 1 309 ? -15.212 -16.160 -0.703 1.00 98.06 309 ALA A O 1
ATOM 2408 N N . GLY A 1 310 ? -14.862 -15.900 1.498 1.00 98.12 310 GLY A N 1
ATOM 2409 C CA . GLY A 1 310 ? -16.266 -16.042 1.890 1.00 98.12 310 GLY A CA 1
ATOM 2410 C C . GLY A 1 310 ? -17.153 -14.841 1.532 1.00 98.12 310 GLY A C 1
ATOM 2411 O O . GLY A 1 310 ? -18.374 -14.985 1.505 1.00 98.12 310 GLY A O 1
ATOM 2412 N N . ILE A 1 311 ? -16.563 -13.673 1.253 1.00 98.31 311 ILE A N 1
ATOM 2413 C CA . ILE A 1 311 ? -17.277 -12.437 0.889 1.00 98.31 311 ILE A CA 1
ATOM 2414 C C . ILE A 1 311 ? -17.195 -12.206 -0.622 1.00 98.31 311 ILE A C 1
ATOM 2416 O O . ILE A 1 311 ? -18.217 -12.034 -1.281 1.00 98.31 311 ILE A O 1
ATOM 2420 N N . VAL A 1 312 ? -15.979 -12.243 -1.172 1.00 97.88 312 VAL A N 1
ATOM 2421 C CA . VAL A 1 312 ? -15.690 -12.093 -2.601 1.00 97.88 312 VAL A CA 1
ATOM 2422 C C . VAL A 1 312 ? -15.039 -13.395 -3.079 1.00 97.88 312 VAL A C 1
ATOM 2424 O O . VAL A 1 312 ? -13.819 -13.532 -3.004 1.00 97.88 312 VAL A O 1
ATOM 2427 N N . PRO A 1 313 ? -15.821 -14.384 -3.556 1.00 97.69 313 PRO A N 1
ATOM 2428 C CA . PRO A 1 313 ? -15.287 -15.692 -3.940 1.00 97.69 313 PRO A CA 1
ATOM 2429 C C . PRO A 1 313 ? -14.485 -15.668 -5.246 1.00 97.69 313 PRO A C 1
ATOM 2431 O O . PRO A 1 313 ? -13.708 -16.591 -5.493 1.00 97.69 313 PRO A O 1
ATOM 2434 N N . ASN A 1 314 ? -14.646 -14.629 -6.074 1.00 97.38 314 ASN A N 1
ATOM 2435 C CA . ASN A 1 314 ? -13.905 -14.437 -7.318 1.00 97.38 314 ASN A CA 1
ATOM 2436 C C . ASN A 1 314 ? -13.445 -12.982 -7.461 1.00 97.38 314 ASN A C 1
ATOM 2438 O O . ASN A 1 314 ? -14.209 -12.067 -7.164 1.00 97.38 314 ASN A O 1
ATOM 2442 N N . VAL A 1 315 ? -12.232 -12.776 -7.974 1.00 96.12 315 VAL A N 1
ATOM 2443 C CA . VAL A 1 315 ? -11.654 -11.463 -8.298 1.00 96.12 315 VAL A CA 1
ATOM 2444 C C . VAL A 1 315 ? -11.045 -11.553 -9.695 1.00 96.12 315 VAL A C 1
ATOM 2446 O O . VAL A 1 315 ? -10.358 -12.526 -10.007 1.00 96.12 315 VAL A O 1
ATOM 2449 N N . GLU A 1 316 ? -11.340 -10.579 -10.561 1.00 91.75 316 GLU A N 1
ATOM 2450 C CA . GLU A 1 316 ? -10.835 -10.535 -11.950 1.00 91.75 316 GLU A CA 1
ATOM 2451 C C . GLU A 1 316 ? -11.086 -11.846 -12.739 1.00 91.75 316 GLU A C 1
ATOM 2453 O O . GLU A 1 316 ? -10.279 -12.280 -13.558 1.00 91.75 316 GLU A O 1
ATOM 2458 N N . GLY A 1 317 ? -12.214 -12.516 -12.466 1.00 91.12 317 GLY A N 1
ATOM 2459 C CA . GLY A 1 317 ? -12.606 -13.778 -13.111 1.00 91.12 317 GLY A CA 1
ATOM 2460 C C . GLY A 1 317 ? -11.866 -15.036 -12.629 1.00 91.12 317 GLY A C 1
ATOM 2461 O O . GLY A 1 317 ? -12.148 -16.123 -13.129 1.00 91.12 317 GLY A O 1
ATOM 2462 N N . SER A 1 318 ? -10.954 -14.921 -11.659 1.00 93.75 318 SER A N 1
ATOM 2463 C CA . SER A 1 318 ? -10.301 -16.054 -10.982 1.00 93.75 318 SER A CA 1
ATOM 2464 C C . SER A 1 318 ? -10.905 -16.279 -9.594 1.00 93.75 318 SER A C 1
ATOM 2466 O O . SER A 1 318 ? -11.404 -15.330 -8.990 1.00 93.75 318 SER A O 1
ATOM 2468 N N . SER A 1 319 ? -10.816 -17.497 -9.041 1.00 97.50 319 SER A N 1
ATOM 2469 C CA . SER A 1 319 ? -11.203 -17.720 -7.638 1.00 97.50 319 SER A CA 1
ATOM 2470 C C . SER A 1 319 ? -10.328 -16.872 -6.707 1.00 97.50 319 SER A C 1
ATOM 2472 O O . SER A 1 319 ? -9.150 -16.650 -7.004 1.00 97.50 319 SER A O 1
ATOM 2474 N N . PHE A 1 320 ? -10.858 -16.419 -5.567 1.00 97.69 320 PHE A N 1
ATOM 2475 C CA . PHE A 1 320 ? -10.094 -15.590 -4.624 1.00 97.69 320 PHE A CA 1
ATOM 2476 C C . PHE A 1 320 ? -8.780 -16.265 -4.209 1.00 97.69 320 PHE A C 1
ATOM 2478 O O . PHE A 1 320 ? -7.739 -15.619 -4.157 1.00 97.69 320 PHE A O 1
ATOM 2485 N N . ASN A 1 321 ? -8.805 -17.582 -3.986 1.00 96.44 321 ASN A N 1
ATOM 2486 C CA . ASN A 1 321 ? -7.632 -18.360 -3.586 1.00 96.44 321 ASN A CA 1
ATOM 2487 C C . ASN A 1 321 ? -6.589 -18.519 -4.704 1.00 96.44 321 ASN A C 1
ATOM 2489 O O . ASN A 1 321 ? -5.401 -18.662 -4.412 1.00 96.44 321 ASN A O 1
ATOM 2493 N N . ASP A 1 322 ? -6.986 -18.476 -5.975 1.00 95.75 322 ASP A N 1
ATOM 2494 C CA . ASP A 1 322 ? -6.045 -18.440 -7.103 1.00 95.75 322 ASP A CA 1
ATOM 2495 C C . ASP A 1 322 ? -5.498 -17.034 -7.333 1.00 95.75 322 ASP A C 1
ATOM 2497 O O . ASP A 1 322 ? -4.308 -16.862 -7.598 1.00 95.75 322 ASP A O 1
ATOM 2501 N N . TRP A 1 323 ? -6.365 -16.033 -7.192 1.00 96.19 323 TRP A N 1
ATOM 2502 C CA . TRP A 1 323 ? -6.044 -14.628 -7.370 1.00 96.19 323 TRP A CA 1
ATOM 2503 C C . TRP A 1 323 ? -5.084 -14.119 -6.286 1.00 96.19 323 TRP A C 1
ATOM 2505 O O . TRP A 1 323 ? -4.026 -13.587 -6.622 1.00 96.19 323 TRP A O 1
ATOM 2515 N N . ILE A 1 324 ? -5.377 -14.358 -4.999 1.00 95.75 324 ILE A N 1
ATOM 2516 C CA . ILE A 1 324 ? -4.569 -13.874 -3.864 1.00 95.75 324 ILE A CA 1
ATOM 2517 C C . ILE A 1 324 ? -3.148 -14.449 -3.877 1.00 95.75 324 ILE A C 1
ATOM 2519 O O . ILE A 1 324 ? -2.199 -13.759 -3.523 1.00 95.75 324 ILE A O 1
ATOM 2523 N N . ARG A 1 325 ? -2.976 -15.688 -4.364 1.00 93.38 325 ARG A N 1
ATOM 2524 C CA . ARG A 1 325 ? -1.660 -16.334 -4.536 1.00 93.38 325 ARG A CA 1
ATOM 2525 C C . ARG A 1 325 ? -0.785 -15.678 -5.606 1.00 93.38 325 ARG A C 1
ATOM 2527 O O . ARG A 1 325 ? 0.402 -15.976 -5.663 1.00 93.38 325 ARG A O 1
ATOM 2534 N N . ARG A 1 326 ? -1.360 -14.814 -6.445 1.00 93.31 326 ARG A N 1
ATOM 2535 C CA . ARG A 1 326 ? -0.640 -14.017 -7.445 1.00 93.31 326 ARG A CA 1
ATOM 2536 C C . ARG A 1 326 ? -0.358 -12.593 -6.969 1.00 93.31 326 ARG A C 1
ATOM 2538 O O . ARG A 1 326 ? 0.370 -11.897 -7.657 1.00 93.31 326 ARG A O 1
ATOM 2545 N N . GLN A 1 327 ? -0.909 -12.144 -5.838 1.00 94.94 327 GLN A N 1
ATOM 2546 C CA . GLN A 1 327 ? -0.705 -10.784 -5.326 1.00 94.94 327 GLN A CA 1
ATOM 2547 C C . GLN A 1 327 ? 0.519 -10.767 -4.399 1.00 94.94 327 GLN A C 1
ATOM 2549 O O . GLN A 1 327 ? 0.384 -10.884 -3.182 1.00 94.94 327 GLN A O 1
ATOM 2554 N N . TYR A 1 328 ? 1.727 -10.653 -4.954 1.00 94.94 328 TYR A N 1
ATOM 2555 C CA . TYR A 1 328 ? 2.971 -10.819 -4.187 1.00 94.94 328 TYR A CA 1
ATOM 2556 C C . TYR A 1 328 ? 3.147 -9.770 -3.085 1.00 94.94 328 TYR A C 1
ATOM 2558 O O . TYR A 1 328 ? 3.676 -10.084 -2.025 1.00 94.94 328 TYR A O 1
ATOM 2566 N N . ALA A 1 329 ? 2.615 -8.558 -3.269 1.00 94.12 329 ALA A N 1
ATOM 2567 C CA . ALA A 1 329 ? 2.579 -7.536 -2.219 1.00 94.12 329 ALA A CA 1
ATOM 2568 C C . ALA A 1 329 ? 1.707 -7.910 -0.999 1.00 94.12 329 ALA A C 1
ATOM 2570 O O . ALA A 1 329 ? 1.818 -7.258 0.032 1.00 94.12 329 ALA A O 1
ATOM 2571 N N . LEU A 1 330 ? 0.844 -8.930 -1.108 1.00 94.94 330 LEU A N 1
ATOM 2572 C CA . LEU A 1 330 ? 0.047 -9.502 -0.012 1.00 94.94 330 LEU A CA 1
ATOM 2573 C C . LEU A 1 330 ? 0.558 -10.887 0.430 1.00 94.94 330 LEU A C 1
ATOM 2575 O O . LEU A 1 330 ? -0.072 -11.531 1.283 1.00 94.94 330 LEU A O 1
ATOM 2579 N N . ASP A 1 331 ? 1.679 -11.353 -0.134 1.00 93.62 331 ASP A N 1
ATOM 2580 C CA . ASP A 1 331 ? 2.371 -12.541 0.346 1.00 93.62 331 ASP A CA 1
ATOM 2581 C C . ASP A 1 331 ? 3.296 -12.179 1.509 1.00 93.62 331 ASP A C 1
ATOM 2583 O O . ASP A 1 331 ? 4.222 -11.379 1.388 1.00 93.62 331 ASP A O 1
ATOM 2587 N N . THR A 1 332 ? 3.022 -12.782 2.658 1.00 90.44 332 THR A N 1
ATOM 2588 C CA . THR A 1 332 ? 3.709 -12.498 3.917 1.00 90.44 332 THR A CA 1
ATOM 2589 C C . THR A 1 332 ? 4.781 -13.527 4.263 1.00 90.44 332 THR A C 1
ATOM 2591 O O . THR A 1 332 ? 5.357 -13.480 5.351 1.00 90.44 332 THR A O 1
ATOM 2594 N N . ASN A 1 333 ? 5.056 -14.467 3.354 1.00 90.00 333 ASN A N 1
ATOM 2595 C CA . ASN A 1 333 ? 6.132 -15.436 3.515 1.00 90.00 333 ASN A CA 1
ATOM 2596 C C . ASN A 1 333 ? 7.506 -14.753 3.426 1.00 90.00 333 ASN A C 1
ATOM 2598 O O . ASN A 1 333 ? 7.796 -14.004 2.492 1.00 90.00 333 ASN A O 1
ATOM 2602 N N . VAL A 1 334 ? 8.388 -15.059 4.378 1.00 90.25 334 VAL A N 1
ATOM 2603 C CA . VAL A 1 334 ? 9.780 -14.600 4.347 1.00 90.25 334 VAL A CA 1
ATOM 2604 C C . VAL A 1 334 ? 10.593 -15.483 3.400 1.00 90.25 334 VAL A C 1
ATOM 2606 O O . VAL A 1 334 ? 10.890 -16.636 3.704 1.00 90.25 334 VAL A O 1
ATOM 2609 N N . THR A 1 335 ? 10.991 -14.917 2.261 1.00 92.06 335 THR A N 1
ATOM 2610 C CA . THR A 1 335 ? 11.995 -15.519 1.368 1.00 92.06 335 THR A CA 1
ATOM 2611 C C . THR A 1 335 ? 13.356 -14.894 1.659 1.00 92.06 335 THR A C 1
ATOM 2613 O O . THR A 1 335 ? 13.533 -13.695 1.443 1.00 92.06 335 THR A O 1
ATOM 2616 N N . THR A 1 336 ? 14.303 -15.690 2.158 1.00 93.12 336 THR A N 1
ATOM 2617 C CA . THR A 1 336 ? 15.637 -15.231 2.580 1.00 93.12 336 THR A CA 1
ATOM 2618 C C . THR A 1 336 ? 16.624 -15.097 1.422 1.00 93.12 336 THR A C 1
ATOM 2620 O O . THR A 1 336 ? 16.600 -15.906 0.496 1.00 93.12 336 THR A O 1
ATOM 2623 N N . GLY A 1 337 ? 17.588 -14.183 1.543 1.00 91.50 337 GLY A N 1
ATOM 2624 C CA . GLY A 1 337 ? 18.740 -14.066 0.646 1.00 91.50 337 GLY A CA 1
ATOM 2625 C C . GLY A 1 337 ? 18.742 -12.800 -0.212 1.00 91.50 337 GLY A C 1
ATOM 2626 O O . GLY A 1 337 ? 18.028 -11.837 0.062 1.00 91.50 337 GLY A O 1
ATOM 2627 N N . GLN A 1 338 ? 19.608 -12.795 -1.229 1.00 90.81 338 GLN A N 1
ATOM 2628 C CA . GLN A 1 338 ? 19.792 -11.678 -2.159 1.00 90.81 338 GLN A CA 1
ATOM 2629 C C . GLN A 1 338 ? 18.564 -11.542 -3.074 1.00 90.81 338 GLN A C 1
ATOM 2631 O O . GLN A 1 338 ? 18.221 -12.491 -3.776 1.00 90.81 338 GLN A O 1
ATOM 2636 N N . LYS A 1 339 ? 17.948 -10.359 -3.102 1.00 91.44 339 LYS A N 1
ATOM 2637 C CA . LYS A 1 339 ? 16.820 -10.009 -3.976 1.00 91.44 339 LYS A CA 1
ATOM 2638 C C . LYS A 1 339 ? 17.174 -8.822 -4.870 1.00 91.44 339 LYS A C 1
ATOM 2640 O O . LYS A 1 339 ? 18.033 -8.002 -4.530 1.00 91.44 339 LYS A O 1
ATOM 2645 N N . LEU A 1 340 ? 16.490 -8.736 -6.007 1.00 91.44 340 LEU A N 1
ATOM 2646 C CA . LEU A 1 340 ? 16.608 -7.644 -6.964 1.00 91.44 340 LEU A CA 1
ATOM 2647 C C . LEU A 1 340 ? 15.218 -7.337 -7.519 1.00 91.44 340 LEU A C 1
ATOM 2649 O O . LEU A 1 340 ? 14.647 -8.156 -8.227 1.00 91.44 340 LEU A O 1
ATOM 2653 N N . TYR A 1 341 ? 14.682 -6.166 -7.198 1.00 91.12 341 TYR A N 1
ATOM 2654 C CA . TYR A 1 341 ? 13.416 -5.683 -7.754 1.00 91.12 341 TYR A CA 1
ATOM 2655 C C . TYR A 1 341 ? 13.710 -4.595 -8.782 1.00 91.12 341 TYR A C 1
ATOM 2657 O O . TYR A 1 341 ? 14.547 -3.736 -8.508 1.00 91.12 341 TYR A O 1
ATOM 2665 N N . ALA A 1 342 ? 13.037 -4.594 -9.930 1.00 89.44 342 ALA A N 1
ATOM 2666 C CA . ALA A 1 342 ? 13.244 -3.589 -10.969 1.00 89.44 342 ALA A CA 1
ATOM 2667 C C . ALA A 1 342 ? 11.929 -3.066 -11.536 1.00 89.44 342 ALA A C 1
ATOM 2669 O O . ALA A 1 342 ? 10.915 -3.757 -11.523 1.00 89.44 342 ALA A O 1
ATOM 2670 N N . ALA A 1 343 ? 11.975 -1.859 -12.093 1.00 86.19 343 ALA A N 1
ATOM 2671 C CA . ALA A 1 343 ? 10.954 -1.380 -13.012 1.00 86.19 343 ALA A CA 1
ATOM 2672 C C . ALA A 1 343 ? 11.556 -0.402 -14.033 1.00 86.19 343 ALA A C 1
ATOM 2674 O O . ALA A 1 343 ? 12.746 -0.076 -14.004 1.00 86.19 343 ALA A O 1
ATOM 2675 N N . ALA A 1 344 ? 10.713 0.062 -14.950 1.00 82.56 344 ALA A N 1
ATOM 2676 C CA . ALA A 1 344 ? 11.032 1.126 -15.889 1.00 82.56 344 ALA A CA 1
ATOM 2677 C C . ALA A 1 344 ? 9.975 2.232 -15.798 1.00 82.56 344 ALA A C 1
ATOM 2679 O O . ALA A 1 344 ? 8.830 1.957 -15.447 1.00 82.56 344 ALA A O 1
ATOM 2680 N N . SER A 1 345 ? 10.329 3.470 -16.124 1.00 75.50 345 SER A N 1
ATOM 2681 C CA . SER A 1 345 ? 9.440 4.630 -16.051 1.00 75.50 345 SER A CA 1
ATOM 2682 C C . SER A 1 345 ? 9.705 5.621 -17.187 1.00 75.50 345 SER A C 1
ATOM 2684 O O . SER A 1 345 ? 10.857 5.790 -17.583 1.00 75.50 345 SER A O 1
ATOM 2686 N N . PRO A 1 346 ? 8.682 6.275 -17.765 1.00 72.88 346 PRO A N 1
ATOM 2687 C CA . PRO A 1 346 ? 8.914 7.313 -18.766 1.00 72.88 346 PRO A CA 1
ATOM 2688 C C . PRO A 1 346 ? 9.727 8.471 -18.171 1.00 72.88 346 PRO A C 1
ATOM 2690 O O . PRO A 1 346 ? 9.518 8.875 -17.027 1.00 72.88 346 PRO A O 1
ATOM 2693 N N . LEU A 1 347 ? 10.644 9.047 -18.953 1.00 68.44 347 LEU A N 1
ATOM 2694 C CA . LEU A 1 347 ? 11.329 10.263 -18.512 1.00 68.44 347 LEU A CA 1
ATOM 2695 C C . LEU A 1 347 ? 10.353 11.449 -18.533 1.00 68.44 347 LEU A C 1
ATOM 2697 O O . LEU A 1 347 ? 9.606 11.600 -19.506 1.00 68.44 347 LEU A O 1
ATOM 2701 N N . PRO A 1 348 ? 10.365 12.321 -17.508 1.00 58.34 348 PRO A N 1
ATOM 2702 C CA . PRO A 1 348 ? 9.529 13.511 -17.506 1.00 58.34 348 PRO A CA 1
ATOM 2703 C C . PRO A 1 348 ? 9.895 14.420 -18.684 1.00 58.34 348 PRO A C 1
ATOM 2705 O O . PRO A 1 348 ? 11.070 14.699 -18.939 1.00 58.34 348 PRO A O 1
ATOM 2708 N N . VAL A 1 349 ? 8.878 14.914 -19.393 1.00 55.16 349 VAL A N 1
ATOM 2709 C CA . VAL A 1 349 ? 9.062 15.861 -20.499 1.00 55.16 349 VAL A CA 1
ATOM 2710 C C . VAL A 1 349 ? 9.442 17.223 -19.922 1.00 55.16 349 VAL A C 1
ATOM 2712 O O . VAL A 1 349 ? 8.583 18.025 -19.556 1.00 55.16 349 VAL A O 1
ATOM 2715 N N . LEU A 1 350 ? 10.746 17.483 -19.832 1.00 49.47 350 LEU A N 1
ATOM 2716 C CA . LEU A 1 350 ? 11.270 18.801 -19.484 1.00 49.47 350 LEU A CA 1
ATOM 2717 C C . LEU A 1 350 ? 10.883 19.806 -20.584 1.00 49.47 350 LEU A C 1
ATOM 2719 O O . LEU A 1 350 ? 10.951 19.507 -21.776 1.00 49.47 350 LEU A O 1
ATOM 2723 N N . GLY A 1 351 ? 10.397 20.976 -20.170 1.00 41.41 351 GLY A N 1
ATOM 2724 C CA . GLY A 1 351 ? 9.674 21.898 -21.045 1.00 41.41 351 GLY A CA 1
ATOM 2725 C C . GLY A 1 351 ? 10.476 22.443 -22.236 1.00 41.41 351 GLY A C 1
ATOM 2726 O O . GLY A 1 351 ? 11.680 22.657 -22.162 1.00 41.41 351 GLY A O 1
ATOM 2727 N N . THR A 1 352 ? 9.743 22.755 -23.310 1.00 42.97 352 THR A N 1
ATOM 2728 C CA . THR A 1 352 ? 10.184 23.454 -24.537 1.00 42.97 352 THR A CA 1
ATOM 2729 C C . THR A 1 352 ? 11.314 22.797 -25.349 1.00 42.97 352 THR A C 1
ATOM 2731 O O . THR A 1 352 ? 12.497 22.986 -25.098 1.00 42.97 352 THR A O 1
ATOM 2734 N N . GLY A 1 353 ? 10.931 22.126 -26.442 1.00 45.97 353 GLY A N 1
ATOM 2735 C CA . GLY A 1 353 ? 11.816 21.812 -27.575 1.00 45.97 353 GLY A CA 1
ATOM 2736 C C . GLY A 1 353 ? 12.411 20.404 -27.574 1.00 45.97 353 GLY A C 1
ATOM 2737 O O . GLY A 1 353 ? 12.343 19.719 -28.596 1.00 45.97 353 GLY A O 1
ATOM 2738 N N . GLU A 1 354 ? 12.930 19.923 -26.446 1.00 42.34 354 GLU A N 1
ATOM 2739 C CA . GLU A 1 354 ? 13.541 18.591 -26.381 1.00 42.34 354 GLU A CA 1
ATOM 2740 C C . GLU A 1 354 ? 12.508 17.477 -26.142 1.00 42.34 354 GLU A C 1
ATOM 2742 O O . GLU A 1 354 ? 12.258 17.048 -25.016 1.00 42.34 354 GLU A O 1
ATOM 2747 N N . ARG A 1 355 ? 11.952 16.922 -27.229 1.00 45.41 355 ARG A N 1
ATOM 2748 C CA . ARG A 1 355 ? 11.274 15.611 -27.198 1.00 45.41 355 ARG A CA 1
ATOM 2749 C C . ARG A 1 355 ? 12.285 14.487 -26.909 1.00 45.41 355 ARG A C 1
ATOM 2751 O O . ARG A 1 355 ? 12.643 13.720 -27.804 1.00 45.41 355 ARG A O 1
ATOM 2758 N N . ARG A 1 356 ? 12.725 14.345 -25.656 1.00 49.47 356 ARG A N 1
ATOM 2759 C CA . ARG A 1 356 ? 13.463 13.158 -25.192 1.00 49.47 356 ARG A CA 1
ATOM 2760 C C . ARG A 1 356 ? 12.497 11.985 -25.014 1.00 49.47 356 ARG A C 1
ATOM 2762 O O . ARG A 1 356 ? 12.107 11.654 -23.903 1.00 49.47 356 ARG A O 1
ATOM 2769 N N . ALA A 1 357 ? 12.116 11.354 -26.125 1.00 59.81 357 ALA A N 1
ATOM 2770 C CA . ALA A 1 357 ? 11.464 10.047 -26.092 1.00 59.81 357 ALA A CA 1
ATOM 2771 C C . ALA A 1 357 ? 12.439 9.030 -25.469 1.00 59.81 357 ALA A C 1
ATOM 2773 O O . ALA A 1 357 ? 13.476 8.707 -26.064 1.00 59.81 357 ALA A O 1
ATOM 2774 N N . GLY A 1 358 ? 12.136 8.600 -24.245 1.00 72.06 358 GLY A N 1
ATOM 2775 C CA . GLY A 1 358 ? 13.063 7.875 -23.385 1.00 72.06 358 GLY A CA 1
ATOM 2776 C C . GLY A 1 358 ? 12.434 7.419 -22.069 1.00 72.06 358 GLY A C 1
ATOM 2777 O O . GLY A 1 358 ? 11.334 7.847 -21.714 1.00 72.06 358 GLY A O 1
ATOM 2778 N N . PHE A 1 359 ? 13.146 6.551 -21.352 1.00 79.25 359 PHE A N 1
ATOM 2779 C CA . PHE A 1 359 ? 12.720 5.984 -20.068 1.00 79.25 359 PHE A CA 1
ATOM 2780 C C . PHE A 1 359 ? 13.917 5.817 -19.113 1.00 79.25 359 PHE A C 1
ATOM 2782 O O . PHE A 1 359 ? 15.062 5.679 -19.554 1.00 79.25 359 PHE A O 1
ATOM 2789 N N . GLU A 1 360 ? 13.647 5.828 -17.810 1.00 80.88 360 GLU A N 1
ATOM 2790 C CA . GLU A 1 360 ? 14.552 5.400 -16.740 1.00 80.88 360 GLU A CA 1
ATOM 2791 C C . GLU A 1 360 ? 14.263 3.924 -16.439 1.00 80.88 360 GLU A C 1
ATOM 2793 O O . GLU A 1 360 ? 13.122 3.542 -16.200 1.00 80.88 360 GLU A O 1
ATOM 2798 N N . GLY A 1 361 ? 15.280 3.071 -16.469 1.00 85.56 361 GLY A N 1
ATOM 2799 C CA . GLY A 1 361 ? 15.249 1.742 -15.869 1.00 85.56 361 GLY A CA 1
ATOM 2800 C C . GLY A 1 361 ? 15.957 1.788 -14.522 1.00 85.56 361 GLY A C 1
ATOM 2801 O O . GLY A 1 361 ? 17.086 2.278 -14.444 1.00 85.56 361 GLY A O 1
ATOM 2802 N N . PHE A 1 362 ? 15.337 1.256 -13.472 1.00 85.50 362 PHE A N 1
ATOM 2803 C CA . PHE A 1 362 ? 15.948 1.182 -12.146 1.00 85.50 362 PHE A CA 1
ATOM 2804 C C . PHE A 1 362 ? 15.803 -0.213 -11.538 1.00 85.50 362 PHE A C 1
ATOM 2806 O O . PHE A 1 362 ? 14.809 -0.901 -11.768 1.00 85.50 362 PHE A O 1
ATOM 2813 N N . ALA A 1 363 ? 16.776 -0.606 -10.718 1.00 88.94 363 ALA A N 1
ATOM 2814 C CA . ALA A 1 363 ? 16.696 -1.808 -9.899 1.00 88.94 363 ALA A CA 1
ATOM 2815 C C . ALA A 1 363 ? 17.256 -1.581 -8.494 1.00 88.94 363 ALA A C 1
ATOM 2817 O O . ALA A 1 363 ? 18.295 -0.945 -8.326 1.00 88.94 363 ALA A O 1
ATOM 2818 N N . VAL A 1 364 ? 16.573 -2.131 -7.493 1.00 87.19 364 VAL A N 1
ATOM 2819 C CA . VAL A 1 364 ? 16.887 -2.039 -6.064 1.00 87.19 364 VAL A CA 1
ATOM 2820 C C . VAL A 1 364 ? 17.442 -3.385 -5.607 1.00 87.19 364 VAL A C 1
ATOM 2822 O O . VAL A 1 364 ? 16.736 -4.395 -5.663 1.00 87.19 364 VAL A O 1
ATOM 2825 N N . ALA A 1 365 ? 18.698 -3.404 -5.156 1.00 88.62 365 ALA A N 1
ATOM 2826 C CA . ALA A 1 365 ? 19.361 -4.605 -4.647 1.00 88.62 365 ALA A CA 1
ATOM 2827 C C . ALA A 1 365 ? 19.344 -4.643 -3.110 1.00 88.62 365 ALA A C 1
ATOM 2829 O O . ALA A 1 365 ? 19.883 -3.757 -2.443 1.00 88.62 365 ALA A O 1
ATOM 2830 N N . PHE A 1 366 ? 18.762 -5.698 -2.541 1.00 88.56 366 PHE A N 1
ATOM 2831 C CA . PHE A 1 366 ? 18.596 -5.858 -1.093 1.00 88.56 366 PHE A CA 1
ATOM 2832 C C . PHE A 1 366 ? 18.809 -7.311 -0.656 1.00 88.56 366 PHE A C 1
ATOM 2834 O O . PHE A 1 366 ? 18.974 -8.214 -1.485 1.00 88.56 366 PHE A O 1
ATOM 2841 N N . THR A 1 367 ? 18.869 -7.529 0.656 1.00 88.75 367 THR A N 1
ATOM 2842 C CA . THR A 1 367 ? 18.995 -8.860 1.261 1.00 88.75 367 THR A CA 1
ATOM 2843 C C . THR A 1 367 ? 17.962 -9.006 2.371 1.00 88.75 367 THR A C 1
ATOM 2845 O O . THR A 1 367 ? 17.883 -8.137 3.236 1.00 88.75 367 THR A O 1
ATOM 2848 N N . THR A 1 368 ? 17.191 -10.094 2.359 1.00 90.62 368 THR A N 1
ATOM 2849 C CA . THR A 1 368 ? 16.224 -10.430 3.420 1.00 90.62 368 THR A CA 1
ATOM 2850 C C . THR A 1 368 ? 16.802 -11.515 4.330 1.00 90.62 368 THR A C 1
ATOM 2852 O O . THR A 1 368 ? 17.295 -12.532 3.831 1.00 90.62 368 THR A O 1
ATOM 2855 N N . ASP A 1 369 ? 16.739 -11.334 5.649 1.00 90.81 369 ASP A N 1
ATOM 2856 C CA . ASP A 1 369 ? 17.144 -12.356 6.626 1.00 90.81 369 ASP A CA 1
ATOM 2857 C C . ASP A 1 369 ? 16.004 -13.324 7.005 1.00 90.81 369 ASP A C 1
ATOM 2859 O O . ASP A 1 369 ? 14.882 -13.218 6.512 1.00 90.81 369 ASP A O 1
ATOM 2863 N N . SER A 1 370 ? 16.288 -14.305 7.869 1.00 91.00 370 SER A N 1
ATOM 2864 C CA . SER A 1 370 ? 15.330 -15.346 8.287 1.00 91.00 370 SER A CA 1
ATOM 2865 C C . SER A 1 370 ? 14.115 -14.837 9.063 1.00 91.00 370 SER A C 1
ATOM 2867 O O . SER A 1 370 ? 13.144 -15.573 9.216 1.00 91.00 370 SER A O 1
ATOM 2869 N N . THR A 1 371 ? 14.167 -13.608 9.565 1.00 86.88 371 THR A N 1
ATOM 2870 C CA . THR A 1 371 ? 13.075 -12.943 10.287 1.00 86.88 371 THR A CA 1
ATOM 2871 C C . THR A 1 371 ? 12.266 -12.011 9.387 1.00 86.88 371 THR A C 1
ATOM 2873 O O . THR A 1 371 ? 11.200 -11.560 9.789 1.00 86.88 371 THR A O 1
ATOM 2876 N N . GLY A 1 372 ? 12.716 -11.767 8.152 1.00 87.12 372 GLY A N 1
ATOM 2877 C CA . GLY A 1 372 ? 12.069 -10.854 7.211 1.00 87.12 372 GLY A CA 1
ATOM 2878 C C . GLY A 1 372 ? 12.595 -9.423 7.285 1.00 87.12 372 GLY A C 1
ATOM 2879 O O . GLY A 1 372 ? 12.089 -8.559 6.568 1.00 87.12 372 GLY A O 1
ATOM 2880 N N . HIS A 1 373 ? 13.615 -9.148 8.103 1.00 86.62 373 HIS A N 1
ATOM 2881 C CA . HIS A 1 373 ? 14.257 -7.841 8.078 1.00 86.62 373 HIS A CA 1
ATOM 2882 C C . HIS A 1 373 ? 15.072 -7.710 6.799 1.00 86.62 373 HIS A C 1
ATOM 2884 O O . HIS A 1 373 ? 15.694 -8.665 6.321 1.00 86.62 373 HIS A O 1
ATOM 2890 N N . GLU A 1 374 ? 15.062 -6.506 6.243 1.00 86.56 374 GLU A N 1
ATOM 2891 C CA . GLU A 1 374 ? 15.743 -6.221 4.990 1.00 86.56 374 GLU A CA 1
ATOM 2892 C C . GLU A 1 374 ? 16.806 -5.156 5.176 1.00 86.56 374 GLU A C 1
ATOM 2894 O O . GLU A 1 374 ? 16.586 -4.105 5.791 1.00 86.56 374 GLU A O 1
ATOM 2899 N N . GLU A 1 375 ? 17.961 -5.458 4.608 1.00 82.56 375 GLU A N 1
ATOM 2900 C CA . GLU A 1 375 ? 19.119 -4.589 4.560 1.00 82.56 375 GLU A CA 1
ATOM 2901 C C . GLU A 1 375 ? 19.423 -4.245 3.102 1.00 82.56 375 GLU A C 1
ATOM 2903 O O . GLU A 1 375 ? 19.180 -5.035 2.179 1.00 82.56 375 GLU A O 1
ATOM 2908 N N . VAL A 1 376 ? 19.970 -3.046 2.902 1.00 76.00 376 VAL A N 1
ATOM 2909 C CA . VAL A 1 376 ? 20.644 -2.675 1.653 1.00 76.00 376 VAL A CA 1
ATOM 2910 C C . VAL A 1 376 ? 21.634 -3.796 1.293 1.00 76.00 376 VAL A C 1
ATOM 2912 O O . VAL A 1 376 ? 22.260 -4.381 2.176 1.00 76.00 376 VAL A O 1
ATOM 2915 N N . GLY A 1 377 ? 21.768 -4.144 0.009 1.00 71.94 377 GLY A N 1
ATOM 2916 C CA . GLY A 1 377 ? 22.818 -5.066 -0.448 1.00 71.94 377 GLY A CA 1
ATOM 2917 C C . GLY A 1 377 ? 24.252 -4.562 -0.167 1.00 71.94 377 GLY A C 1
ATOM 2918 O O . GLY A 1 377 ? 24.488 -3.665 0.639 1.00 71.94 377 GLY A O 1
ATOM 2919 N N . SER A 1 378 ? 25.246 -5.078 -0.895 1.00 73.06 378 SER A N 1
ATOM 2920 C CA . SER A 1 378 ? 26.606 -4.505 -0.868 1.00 73.06 378 SER A CA 1
ATOM 2921 C C . SER A 1 378 ? 26.831 -3.549 -2.042 1.00 73.06 378 SER A C 1
ATOM 2923 O O . SER A 1 378 ? 26.235 -3.715 -3.105 1.00 73.06 378 SER A O 1
ATOM 2925 N N . THR A 1 379 ? 27.748 -2.593 -1.927 1.00 78.62 379 THR A N 1
ATOM 2926 C CA . THR A 1 379 ? 28.205 -1.863 -3.121 1.00 78.62 379 THR A CA 1
ATOM 2927 C C . THR A 1 379 ? 28.811 -2.814 -4.154 1.00 78.62 379 THR A C 1
ATOM 2929 O O . THR A 1 379 ? 29.311 -3.892 -3.814 1.00 78.62 379 THR A O 1
ATOM 2932 N N . GLY A 1 380 ? 28.728 -2.446 -5.433 1.00 83.00 380 GLY A N 1
ATOM 2933 C CA . GLY A 1 380 ? 29.328 -3.214 -6.520 1.00 83.00 380 GLY A CA 1
ATOM 2934 C C . GLY A 1 380 ? 28.670 -2.972 -7.873 1.00 83.00 380 GLY A C 1
ATOM 2935 O O . GLY A 1 380 ? 27.833 -2.089 -8.032 1.00 83.00 380 GLY A O 1
ATOM 2936 N N . TYR A 1 381 ? 29.039 -3.794 -8.850 1.00 86.31 381 TYR A N 1
ATOM 2937 C CA . TYR A 1 381 ? 28.463 -3.752 -10.190 1.00 86.31 381 TYR A CA 1
ATOM 2938 C C . TYR A 1 381 ? 27.507 -4.925 -10.401 1.00 86.31 381 TYR A C 1
ATOM 2940 O O . TYR A 1 381 ? 27.828 -6.073 -10.088 1.00 86.31 381 TYR A O 1
ATOM 2948 N N . GLY A 1 382 ? 26.337 -4.619 -10.948 1.00 89.75 382 GLY A N 1
ATOM 2949 C CA . GLY A 1 382 ? 25.481 -5.576 -11.635 1.00 89.75 382 GLY A CA 1
ATOM 2950 C C . GLY A 1 382 ? 25.612 -5.410 -13.148 1.00 89.75 382 GLY A C 1
ATOM 2951 O O . GLY A 1 382 ? 26.529 -4.746 -13.636 1.00 89.75 382 GLY A O 1
ATOM 2952 N N . SER A 1 383 ? 24.665 -5.960 -13.901 1.00 92.62 383 SER A N 1
ATOM 2953 C CA . SER A 1 383 ? 24.557 -5.725 -15.343 1.00 92.62 383 SER A CA 1
ATOM 2954 C C . SER A 1 383 ? 23.116 -5.521 -15.790 1.00 92.62 383 SER A C 1
ATOM 2956 O O . SER A 1 383 ? 22.219 -6.157 -15.239 1.00 92.62 383 SER A O 1
ATOM 2958 N N . VAL A 1 384 ? 22.907 -4.724 -16.837 1.00 93.62 384 VAL A N 1
ATOM 2959 C CA . VAL A 1 384 ? 21.622 -4.604 -17.540 1.00 93.62 384 VAL A CA 1
ATOM 2960 C C . VAL A 1 384 ? 21.801 -4.921 -19.006 1.00 93.62 384 VAL A C 1
ATOM 2962 O O . VAL A 1 384 ? 22.578 -4.256 -19.684 1.00 93.62 384 VAL A O 1
ATOM 2965 N N . ASN A 1 385 ? 21.030 -5.871 -19.521 1.00 92.56 385 ASN A N 1
ATOM 2966 C CA . ASN A 1 385 ? 20.888 -6.066 -20.960 1.00 92.56 385 ASN A CA 1
ATOM 2967 C C . ASN A 1 385 ? 19.537 -5.493 -21.397 1.00 92.56 385 ASN A C 1
ATOM 2969 O O . ASN A 1 385 ? 18.495 -5.945 -20.922 1.00 92.56 385 ASN A O 1
ATOM 2973 N N . ALA A 1 386 ? 19.553 -4.501 -22.284 1.00 89.19 386 ALA A N 1
ATOM 2974 C CA . ALA A 1 386 ? 18.346 -3.886 -22.826 1.00 89.19 386 ALA A CA 1
ATOM 2975 C C . ALA A 1 386 ? 18.116 -4.365 -24.260 1.00 89.19 386 ALA A C 1
ATOM 2977 O O . ALA A 1 386 ? 19.028 -4.277 -25.084 1.00 89.19 386 ALA A O 1
ATOM 2978 N N . PHE A 1 387 ? 16.908 -4.837 -24.566 1.00 85.75 387 PHE A N 1
ATOM 2979 C CA . PHE A 1 387 ? 16.538 -5.350 -25.888 1.00 85.75 387 PHE A CA 1
ATOM 2980 C C . PHE A 1 387 ? 15.286 -4.655 -26.423 1.00 85.75 387 PHE A C 1
ATOM 2982 O O . PHE A 1 387 ? 14.362 -4.419 -25.650 1.00 85.75 387 PHE A O 1
ATOM 2989 N N . ASP A 1 388 ? 15.246 -4.373 -27.726 1.00 79.69 388 ASP A N 1
ATOM 2990 C CA . ASP A 1 388 ? 14.078 -3.803 -28.415 1.00 79.69 388 ASP A CA 1
ATOM 2991 C C . ASP A 1 388 ? 13.002 -4.852 -28.785 1.00 79.69 388 ASP A C 1
ATOM 2993 O O . ASP A 1 388 ? 13.072 -6.032 -28.409 1.00 79.69 388 ASP A O 1
ATOM 2997 N N . GLU A 1 389 ? 11.989 -4.442 -29.558 1.00 72.38 389 GLU A N 1
ATOM 2998 C CA . GLU A 1 389 ? 10.876 -5.308 -29.949 1.00 72.38 389 GLU A CA 1
ATOM 2999 C C . GLU A 1 389 ? 11.310 -6.487 -30.841 1.00 72.38 389 GLU A C 1
ATOM 3001 O O . GLU A 1 389 ? 10.661 -7.538 -30.846 1.00 72.38 389 GLU A O 1
ATOM 3006 N N . LYS A 1 390 ? 12.444 -6.341 -31.535 1.00 75.00 390 LYS A N 1
ATOM 3007 C CA . LYS A 1 390 ? 13.075 -7.349 -32.399 1.00 75.00 390 LYS A CA 1
ATOM 3008 C C . LYS A 1 390 ? 14.097 -8.207 -31.645 1.00 75.00 390 LYS A C 1
ATOM 3010 O O . LYS A 1 390 ? 14.647 -9.148 -32.213 1.00 75.00 390 LYS A O 1
ATOM 3015 N N . GLY A 1 391 ? 14.350 -7.905 -30.370 1.00 77.19 391 GLY A N 1
ATOM 3016 C CA . GLY A 1 391 ? 15.356 -8.573 -29.547 1.00 77.19 391 GLY A CA 1
ATOM 3017 C C . GLY A 1 391 ? 16.792 -8.109 -29.815 1.00 77.19 391 GLY A C 1
ATOM 3018 O O . GLY A 1 391 ? 17.714 -8.781 -29.350 1.00 77.19 391 GLY A O 1
ATOM 3019 N N . VAL A 1 392 ? 16.988 -6.997 -30.532 1.00 84.19 392 VAL A N 1
ATOM 3020 C CA . VAL A 1 392 ? 18.300 -6.377 -30.753 1.00 84.19 392 VAL A CA 1
ATOM 3021 C C . VAL A 1 392 ? 18.738 -5.686 -29.468 1.00 84.19 392 VAL A C 1
ATOM 3023 O O . VAL A 1 392 ? 17.942 -5.010 -28.819 1.00 84.19 392 VAL A O 1
ATOM 3026 N N . GLN A 1 393 ? 20.005 -5.849 -29.084 1.00 87.94 393 GLN A N 1
ATOM 3027 C CA . GLN A 1 393 ? 20.546 -5.204 -27.890 1.00 87.94 393 GLN A CA 1
ATOM 3028 C C . GLN A 1 393 ? 20.741 -3.696 -28.127 1.00 87.94 393 GLN A C 1
ATOM 3030 O O . GLN A 1 393 ? 21.429 -3.292 -29.061 1.00 87.94 393 GLN A O 1
ATOM 3035 N N . ILE A 1 394 ? 20.155 -2.868 -27.260 1.00 87.06 394 ILE A N 1
ATOM 3036 C CA . ILE A 1 394 ? 20.122 -1.399 -27.380 1.00 87.06 394 ILE A CA 1
ATOM 3037 C C . ILE A 1 394 ? 20.842 -0.669 -26.237 1.00 87.06 394 ILE A C 1
ATOM 3039 O O . ILE A 1 394 ? 20.626 0.523 -26.043 1.00 87.06 394 ILE A O 1
ATOM 3043 N N . ASN A 1 395 ? 21.711 -1.356 -25.489 1.00 89.69 395 ASN A N 1
ATOM 3044 C CA . ASN A 1 395 ? 22.542 -0.775 -24.422 1.00 89.69 395 ASN A CA 1
ATOM 3045 C C . ASN A 1 395 ? 23.246 0.533 -24.832 1.00 89.69 395 ASN A C 1
ATOM 3047 O O . ASN A 1 395 ? 23.275 1.483 -24.058 1.00 89.69 395 ASN A O 1
ATOM 3051 N N . SER A 1 396 ? 23.709 0.618 -26.082 1.00 86.81 396 SER A N 1
ATOM 3052 C CA . SER A 1 396 ? 24.338 1.805 -26.676 1.00 86.81 396 SER A CA 1
ATOM 3053 C C . SER A 1 396 ? 23.439 3.050 -26.762 1.00 86.81 396 SER A C 1
ATOM 3055 O O . SER A 1 396 ? 23.951 4.137 -27.020 1.00 86.81 396 SER A O 1
ATOM 3057 N N . LYS A 1 397 ? 22.121 2.921 -26.539 1.00 85.19 397 LYS A N 1
ATOM 3058 C CA . LYS A 1 397 ? 21.164 4.040 -26.427 1.00 85.19 397 LYS A CA 1
ATOM 3059 C C . LYS A 1 397 ? 20.987 4.568 -24.992 1.00 85.19 397 LYS A C 1
ATOM 3061 O O . LYS A 1 397 ? 20.256 5.543 -24.805 1.00 85.19 397 LYS A O 1
ATOM 3066 N N . SER A 1 398 ? 21.600 3.940 -23.983 1.00 85.44 398 SER A N 1
ATOM 3067 C CA . SER A 1 398 ? 21.649 4.483 -22.618 1.00 85.44 398 SER A CA 1
ATOM 3068 C C . SER A 1 398 ? 22.917 5.299 -22.406 1.00 85.44 398 SER A C 1
ATOM 3070 O O . SER A 1 398 ? 23.988 4.896 -22.854 1.00 85.44 398 SER A O 1
ATOM 3072 N N . SER A 1 399 ? 22.810 6.422 -21.691 1.00 80.94 399 SER A N 1
ATOM 3073 C CA . SER A 1 399 ? 23.956 7.277 -21.348 1.00 80.94 399 SER A CA 1
ATOM 3074 C C . SER A 1 399 ? 24.987 6.584 -20.444 1.00 80.94 399 SER A C 1
ATOM 3076 O O . SER A 1 399 ? 26.174 6.889 -20.520 1.00 80.94 399 SER A O 1
ATOM 3078 N N . GLU A 1 400 ? 24.558 5.610 -19.643 1.00 82.69 400 GLU A N 1
ATOM 3079 C CA . GLU A 1 400 ? 25.362 4.886 -18.649 1.00 82.69 400 GLU A CA 1
ATOM 3080 C C . GLU A 1 400 ? 25.937 3.587 -19.224 1.00 82.69 400 GLU A C 1
ATOM 3082 O O . GLU A 1 400 ? 26.986 3.125 -18.785 1.00 82.69 400 GLU A O 1
ATOM 3087 N N . LEU A 1 401 ? 25.256 3.004 -20.218 1.00 84.62 401 LEU A N 1
ATOM 3088 C CA . LEU A 1 401 ? 25.564 1.688 -20.789 1.00 84.62 401 LEU A CA 1
ATOM 3089 C C . LEU A 1 401 ? 26.170 1.773 -22.207 1.00 84.62 401 LEU A C 1
ATOM 3091 O O . LEU A 1 401 ? 26.207 0.781 -22.937 1.00 84.62 401 LEU A O 1
ATOM 3095 N N . THR A 1 402 ? 26.661 2.954 -22.608 1.00 76.62 402 THR A N 1
ATOM 3096 C CA . THR A 1 402 ? 27.209 3.215 -23.957 1.00 76.62 402 THR A CA 1
ATOM 3097 C C . THR A 1 402 ? 28.348 2.273 -24.362 1.00 76.62 402 THR A C 1
ATOM 3099 O O . THR A 1 402 ? 28.434 1.885 -25.526 1.00 76.62 402 THR A O 1
ATOM 3102 N N . SER A 1 403 ? 29.219 1.909 -23.416 1.00 78.06 403 SER A N 1
ATOM 3103 C CA . SER A 1 403 ? 30.439 1.116 -23.641 1.00 78.06 403 SER A CA 1
ATOM 3104 C C . SER A 1 403 ? 30.478 -0.216 -22.881 1.00 78.06 403 SER A C 1
ATOM 3106 O O . SER A 1 403 ? 31.409 -1.000 -23.066 1.00 78.06 403 SER A O 1
ATOM 3108 N N . SER A 1 404 ? 29.489 -0.495 -22.028 1.00 87.12 404 SER A N 1
ATOM 3109 C CA . SER A 1 404 ? 29.391 -1.743 -21.266 1.00 87.12 404 SER A CA 1
ATOM 3110 C C . SER A 1 404 ? 27.946 -2.019 -20.853 1.00 87.12 404 SER A C 1
ATOM 3112 O O . SER A 1 404 ? 27.114 -1.118 -20.843 1.00 87.12 404 SER A O 1
ATOM 3114 N N . ASN A 1 405 ? 27.643 -3.251 -20.448 1.00 88.81 405 ASN A N 1
ATOM 3115 C CA . ASN A 1 405 ? 26.373 -3.563 -19.795 1.00 88.81 405 ASN A CA 1
ATOM 3116 C C . ASN A 1 405 ? 26.433 -3.417 -18.262 1.00 88.81 405 ASN A C 1
ATOM 3118 O O . ASN A 1 405 ? 25.481 -3.821 -17.601 1.00 88.81 405 ASN A O 1
ATOM 3122 N N . LEU A 1 406 ? 27.519 -2.882 -17.687 1.00 89.88 406 LEU A N 1
ATOM 3123 C CA . LEU A 1 406 ? 27.701 -2.793 -16.237 1.00 89.88 406 LEU A CA 1
ATOM 3124 C C . LEU A 1 406 ? 26.840 -1.682 -15.636 1.00 89.88 406 LEU A C 1
ATOM 3126 O O . LEU A 1 406 ? 26.909 -0.529 -16.049 1.00 89.88 406 LEU A O 1
ATOM 3130 N N . LEU A 1 407 ? 26.078 -2.032 -14.602 1.00 87.19 407 LEU A N 1
ATOM 3131 C CA . LEU A 1 407 ? 25.257 -1.101 -13.837 1.00 87.19 407 LEU A CA 1
ATOM 3132 C C . LEU A 1 407 ? 25.875 -0.911 -12.452 1.00 87.19 407 LEU A C 1
ATOM 3134 O O . LEU A 1 407 ? 26.067 -1.885 -11.723 1.00 87.19 407 LEU A O 1
ATOM 3138 N N . ASN A 1 408 ? 26.188 0.328 -12.078 1.00 84.75 408 ASN A N 1
ATOM 3139 C CA . ASN A 1 408 ? 26.737 0.629 -10.758 1.00 84.75 408 ASN A CA 1
ATOM 3140 C C . ASN A 1 408 ? 25.628 0.611 -9.693 1.00 84.75 408 ASN A C 1
ATOM 3142 O O . ASN A 1 408 ? 24.699 1.416 -9.745 1.00 84.75 408 ASN A O 1
ATOM 3146 N N . PHE A 1 409 ? 25.759 -0.273 -8.707 1.00 80.19 409 PHE A N 1
ATOM 3147 C CA . PHE A 1 409 ? 25.002 -0.247 -7.462 1.00 80.19 409 PHE A CA 1
ATOM 3148 C C . PHE A 1 409 ? 25.917 0.389 -6.409 1.00 80.19 409 PHE A C 1
ATOM 3150 O O . PHE A 1 409 ? 26.675 -0.286 -5.706 1.00 80.19 409 PHE A O 1
ATOM 3157 N N . GLY A 1 410 ? 25.893 1.721 -6.359 1.00 67.69 410 GLY A N 1
ATOM 3158 C CA . GLY A 1 410 ? 26.712 2.522 -5.451 1.00 67.69 410 GLY A CA 1
ATOM 3159 C C . GLY A 1 410 ? 25.991 2.881 -4.151 1.00 67.69 410 GLY A C 1
ATOM 3160 O O . GLY A 1 410 ? 24.759 2.926 -4.089 1.00 67.69 410 GLY A O 1
ATOM 3161 N N . THR A 1 411 ? 26.761 3.197 -3.109 1.00 55.12 411 THR A N 1
ATOM 3162 C CA . THR A 1 411 ? 26.253 4.052 -2.031 1.00 55.12 411 THR A CA 1
ATOM 3163 C C . THR A 1 411 ? 25.831 5.368 -2.655 1.00 55.12 411 THR A C 1
ATOM 3165 O O . THR A 1 411 ? 26.610 5.975 -3.393 1.00 55.12 411 THR A O 1
ATOM 3168 N N . ALA A 1 412 ? 24.609 5.792 -2.361 1.00 50.75 412 ALA A N 1
ATOM 3169 C CA . ALA A 1 412 ? 24.140 7.108 -2.738 1.00 50.75 412 ALA A CA 1
ATOM 3170 C C . ALA A 1 412 ? 25.085 8.202 -2.213 1.00 50.75 412 ALA A C 1
ATOM 3172 O O . ALA A 1 412 ? 25.661 8.062 -1.132 1.00 50.75 412 ALA A O 1
ATOM 3173 N N . SER A 1 413 ? 25.206 9.299 -2.961 1.00 47.75 413 SER A N 1
ATOM 3174 C CA . SER A 1 413 ? 25.634 10.582 -2.397 1.00 47.75 413 SER A CA 1
ATOM 3175 C C . SER A 1 413 ? 24.653 11.028 -1.306 1.00 47.75 413 SER A C 1
ATOM 3177 O O . SER A 1 413 ? 23.514 10.561 -1.282 1.00 47.75 413 SER A O 1
ATOM 3179 N N . ASP A 1 414 ? 25.057 11.950 -0.429 1.00 41.56 414 ASP A N 1
ATOM 3180 C CA . ASP A 1 414 ? 24.215 12.400 0.694 1.00 41.56 414 ASP A CA 1
ATOM 3181 C C . ASP A 1 414 ? 22.823 12.907 0.244 1.00 41.56 414 ASP A C 1
ATOM 3183 O O . ASP A 1 414 ? 21.828 12.659 0.923 1.00 41.56 414 ASP A O 1
ATOM 3187 N N . ASP A 1 415 ? 22.732 13.496 -0.956 1.00 41.91 415 ASP A N 1
ATOM 3188 C CA . ASP A 1 415 ? 21.484 13.946 -1.603 1.00 41.91 415 ASP A CA 1
ATOM 3189 C C . ASP A 1 415 ? 20.503 12.815 -1.990 1.00 41.91 415 ASP A C 1
ATOM 3191 O O . ASP A 1 415 ? 19.343 13.080 -2.306 1.00 41.91 415 ASP A O 1
ATOM 3195 N N . ASP A 1 416 ? 20.957 11.559 -1.998 1.00 47.38 416 ASP A N 1
ATOM 3196 C CA . ASP A 1 416 ? 20.207 10.380 -2.449 1.00 47.38 416 ASP A CA 1
ATOM 3197 C C . ASP A 1 416 ? 20.158 9.270 -1.379 1.00 47.38 416 ASP A C 1
ATOM 3199 O O . ASP A 1 416 ? 19.878 8.118 -1.698 1.00 47.38 416 ASP A O 1
ATOM 3203 N N . ALA A 1 417 ? 20.407 9.578 -0.099 1.00 41.88 417 ALA A N 1
ATOM 3204 C CA . ALA A 1 417 ? 20.602 8.596 0.983 1.00 41.88 417 ALA A CA 1
ATOM 3205 C C . ALA A 1 417 ? 19.481 7.534 1.177 1.00 41.88 417 ALA A C 1
ATOM 3207 O O . ALA A 1 417 ? 19.705 6.526 1.849 1.00 41.88 417 ALA A O 1
ATOM 3208 N N . GLY A 1 418 ? 18.294 7.717 0.582 1.00 44.47 418 GLY A N 1
ATOM 3209 C CA . GLY A 1 418 ? 17.217 6.713 0.511 1.00 44.47 418 GLY A CA 1
ATOM 3210 C C . GLY A 1 418 ? 17.297 5.721 -0.668 1.00 44.47 418 GLY A C 1
ATOM 3211 O O . GLY A 1 418 ? 16.560 4.743 -0.681 1.00 44.47 418 GLY A O 1
ATOM 3212 N N . LEU A 1 419 ? 18.181 5.940 -1.646 1.00 49.94 419 LEU A N 1
ATOM 3213 C CA . LEU A 1 419 ? 18.385 5.120 -2.851 1.00 49.94 419 LEU A CA 1
ATOM 3214 C C . LEU A 1 419 ? 19.700 4.319 -2.820 1.00 49.94 419 LEU A C 1
ATOM 3216 O O . LEU A 1 419 ? 20.170 3.886 -3.873 1.00 49.94 419 LEU A O 1
ATOM 3220 N N . ALA A 1 420 ? 20.305 4.098 -1.647 1.00 49.81 420 ALA A N 1
ATOM 3221 C CA . ALA A 1 420 ? 21.509 3.273 -1.526 1.00 49.81 420 ALA A CA 1
ATOM 3222 C C . ALA A 1 420 ? 21.317 1.916 -2.240 1.00 49.81 420 ALA A C 1
ATOM 3224 O O . ALA A 1 420 ? 20.409 1.156 -1.908 1.00 49.81 420 ALA A O 1
ATOM 3225 N N . LEU A 1 421 ? 22.163 1.641 -3.242 1.00 60.12 421 LEU A N 1
ATOM 3226 C CA . LEU A 1 421 ? 22.056 0.501 -4.168 1.00 60.12 421 LEU A CA 1
ATOM 3227 C C . LEU A 1 421 ? 20.783 0.436 -5.021 1.00 60.12 421 LEU A C 1
ATOM 3229 O O . LEU A 1 421 ? 20.259 -0.646 -5.306 1.00 60.12 421 LEU A O 1
ATOM 3233 N N . THR A 1 422 ? 20.337 1.588 -5.509 1.00 68.44 422 THR A N 1
ATOM 3234 C CA . THR A 1 422 ? 19.517 1.643 -6.719 1.00 68.44 422 THR A CA 1
ATOM 3235 C C . THR A 1 422 ? 20.432 1.813 -7.925 1.00 68.44 422 THR A C 1
ATOM 3237 O O . THR A 1 422 ? 21.019 2.876 -8.117 1.00 68.44 422 THR A O 1
ATOM 3240 N N . GLY A 1 423 ? 20.561 0.775 -8.747 1.00 74.69 423 GLY A N 1
ATOM 3241 C CA . GLY A 1 423 ? 21.207 0.899 -10.048 1.00 74.69 423 GLY A CA 1
ATOM 3242 C C . GLY A 1 423 ? 20.237 1.547 -11.040 1.00 74.69 423 GLY A C 1
ATOM 3243 O O . GLY A 1 423 ? 19.100 1.089 -11.158 1.00 74.69 423 GLY A O 1
ATOM 3244 N N . LYS A 1 424 ? 20.669 2.599 -11.746 1.00 82.62 424 LYS A N 1
ATOM 3245 C CA . LYS A 1 424 ? 19.842 3.376 -12.688 1.00 82.62 424 LYS A CA 1
ATOM 3246 C C . LYS A 1 424 ? 20.469 3.486 -14.074 1.00 82.62 424 LYS A C 1
ATOM 3248 O O . LYS A 1 424 ? 21.682 3.630 -14.198 1.00 82.62 424 LYS A O 1
ATOM 3253 N N . THR A 1 425 ? 19.633 3.456 -15.105 1.00 80.69 425 THR A N 1
ATOM 3254 C CA . THR A 1 425 ? 20.016 3.610 -16.512 1.00 80.69 425 THR A CA 1
ATOM 3255 C C . THR A 1 425 ? 18.940 4.406 -17.252 1.00 80.69 425 THR A C 1
ATOM 3257 O O . THR A 1 425 ? 17.750 4.180 -17.061 1.00 80.69 425 THR A O 1
ATOM 3260 N N . TYR A 1 426 ? 19.348 5.360 -18.079 1.00 84.62 426 TYR A N 1
ATOM 3261 C CA . TYR A 1 426 ? 18.485 6.301 -18.781 1.00 84.62 426 TYR A CA 1
ATOM 3262 C C . TYR A 1 426 ? 18.671 6.107 -20.282 1.00 84.62 426 TYR A C 1
ATOM 3264 O O . TYR A 1 426 ? 19.772 6.263 -20.809 1.00 84.62 426 TYR A O 1
ATOM 3272 N N . PHE A 1 427 ? 17.592 5.778 -20.985 1.00 81.19 427 PHE A N 1
ATOM 3273 C CA . PHE A 1 427 ? 17.599 5.578 -22.431 1.00 81.19 427 PHE A CA 1
ATOM 3274 C C . PHE A 1 427 ? 16.996 6.792 -23.121 1.00 81.19 427 PHE A C 1
ATOM 3276 O O . PHE A 1 427 ? 15.895 7.222 -22.780 1.00 81.19 427 PHE A O 1
ATOM 3283 N N . THR A 1 428 ? 17.698 7.336 -24.113 1.00 76.31 428 THR A N 1
ATOM 3284 C CA . THR A 1 428 ? 17.239 8.496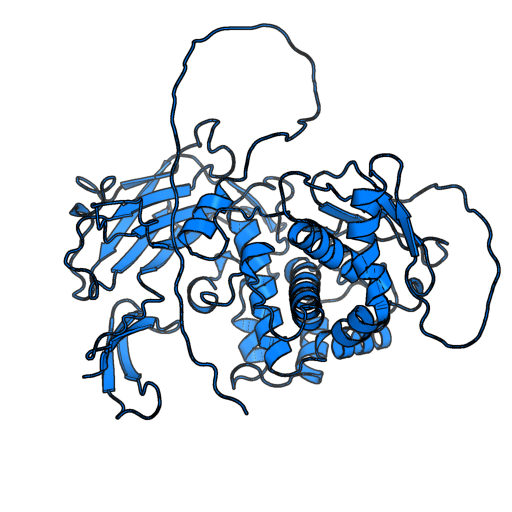 -24.894 1.00 76.31 428 THR A CA 1
ATOM 3285 C C . THR A 1 428 ? 17.488 8.271 -26.385 1.00 76.31 428 THR A C 1
ATOM 3287 O O . THR A 1 428 ? 18.130 7.300 -26.781 1.00 76.31 428 THR A O 1
ATOM 3290 N N . GLY A 1 429 ? 16.929 9.130 -27.244 1.00 67.81 429 GLY A N 1
ATOM 3291 C CA . GLY A 1 429 ? 17.136 9.019 -28.693 1.00 67.81 429 GLY A CA 1
ATOM 3292 C C . GLY A 1 429 ? 16.574 7.725 -29.293 1.00 67.81 429 GLY A C 1
ATOM 3293 O O . GLY A 1 429 ? 17.111 7.211 -30.273 1.00 67.81 429 GLY A O 1
ATOM 3294 N N . LEU A 1 430 ? 15.503 7.172 -28.709 1.00 67.44 430 LEU A N 1
ATOM 3295 C CA . LEU A 1 430 ? 14.917 5.907 -29.166 1.00 67.44 430 LEU A CA 1
ATOM 3296 C C . LEU A 1 430 ? 14.380 5.989 -30.606 1.00 67.44 430 LEU A C 1
ATOM 3298 O O . LEU A 1 430 ? 14.467 4.993 -31.327 1.00 67.44 430 LEU A O 1
ATOM 3302 N N . GLY A 1 431 ? 13.903 7.170 -31.018 1.00 59.97 431 GLY A N 1
ATOM 3303 C CA . GLY A 1 431 ? 13.338 7.482 -32.334 1.00 59.97 431 GLY A CA 1
ATOM 3304 C C . GLY A 1 431 ? 12.063 8.327 -32.215 1.00 59.97 431 GLY A C 1
ATOM 3305 O O . GLY A 1 431 ? 11.683 8.742 -31.119 1.00 59.97 431 GLY A O 1
ATOM 3306 N N . THR A 1 432 ? 11.376 8.572 -33.335 1.00 49.78 432 THR A N 1
ATOM 3307 C CA . THR A 1 432 ? 9.975 9.033 -33.313 1.00 49.78 432 THR A CA 1
ATOM 3308 C C . THR A 1 432 ? 9.069 7.964 -32.680 1.00 49.78 432 THR A C 1
ATOM 3310 O O . THR A 1 432 ? 9.316 6.769 -32.842 1.00 49.78 432 THR A O 1
ATOM 3313 N N . PRO A 1 433 ? 8.058 8.357 -31.889 1.00 42.69 433 PRO A N 1
ATOM 3314 C CA . PRO A 1 433 ? 8.148 8.035 -30.463 1.00 42.69 433 PRO A CA 1
ATOM 3315 C C . PRO A 1 433 ? 7.108 7.014 -29.966 1.00 42.69 433 PRO A C 1
ATOM 3317 O O . PRO A 1 433 ? 6.842 6.961 -28.772 1.00 42.69 433 PRO A O 1
ATOM 3320 N N . ASP A 1 434 ? 6.553 6.192 -30.864 1.00 44.28 434 ASP A N 1
ATOM 3321 C CA . ASP A 1 434 ? 5.385 5.333 -30.600 1.00 44.28 434 ASP A CA 1
ATOM 3322 C C . ASP A 1 434 ? 5.600 3.863 -31.043 1.00 44.28 434 ASP A C 1
ATOM 3324 O O . ASP A 1 434 ? 4.715 3.289 -31.680 1.00 44.28 434 ASP A O 1
ATOM 3328 N N . SER A 1 435 ? 6.776 3.246 -30.812 1.00 47.72 435 SER A N 1
ATOM 3329 C CA . SER A 1 435 ? 7.038 1.870 -31.326 1.00 47.72 435 SER A CA 1
ATOM 3330 C C . SER A 1 435 ? 8.029 0.947 -30.589 1.00 47.72 435 SER A C 1
ATOM 3332 O O . SER A 1 435 ? 7.949 -0.266 -30.784 1.00 47.72 435 SER A O 1
ATOM 3334 N N . ALA A 1 436 ? 8.951 1.445 -29.757 1.00 57.19 436 ALA A N 1
ATOM 3335 C CA . ALA A 1 436 ? 10.002 0.599 -29.172 1.00 57.19 436 ALA A CA 1
ATOM 3336 C C . ALA A 1 436 ? 9.552 -0.085 -27.864 1.00 57.19 436 ALA A C 1
ATOM 3338 O O . ALA A 1 436 ? 9.566 0.532 -26.798 1.00 57.19 436 ALA A O 1
ATOM 3339 N N . ARG A 1 437 ? 9.198 -1.374 -27.944 1.00 72.06 437 ARG A N 1
ATOM 3340 C CA . ARG A 1 437 ? 8.942 -2.249 -26.784 1.00 72.06 437 ARG A CA 1
ATOM 3341 C C . ARG A 1 437 ? 10.273 -2.755 -26.240 1.00 72.06 437 ARG A C 1
ATOM 3343 O O . ARG A 1 437 ? 10.935 -3.558 -26.892 1.00 72.06 437 ARG A O 1
ATOM 3350 N N . ILE A 1 438 ? 10.650 -2.320 -25.048 1.00 79.56 438 ILE A N 1
ATOM 3351 C CA . ILE A 1 438 ? 11.977 -2.531 -24.483 1.00 79.56 438 ILE A CA 1
ATOM 3352 C C . ILE A 1 438 ? 11.893 -3.416 -23.244 1.00 79.56 438 ILE A C 1
ATOM 3354 O O . ILE A 1 438 ? 11.238 -3.068 -22.265 1.00 79.56 438 ILE A O 1
ATOM 3358 N N . SER A 1 439 ? 12.579 -4.558 -23.291 1.00 86.31 439 SER A N 1
ATOM 3359 C CA . SER A 1 439 ? 12.776 -5.447 -22.142 1.00 86.31 439 SER A CA 1
ATOM 3360 C C . SER A 1 439 ? 14.165 -5.224 -21.549 1.00 86.31 439 SER A C 1
ATOM 3362 O O . SER A 1 439 ? 15.163 -5.293 -22.275 1.00 86.31 439 SER A O 1
ATOM 3364 N N . LEU A 1 440 ? 14.226 -5.001 -20.241 1.00 89.25 440 LEU A N 1
ATOM 3365 C CA . LEU A 1 440 ? 15.439 -4.818 -19.455 1.00 89.25 440 LEU A CA 1
ATOM 3366 C C . LEU A 1 440 ? 15.651 -6.054 -18.582 1.00 89.25 440 LEU A C 1
ATOM 3368 O O . LEU A 1 440 ? 14.815 -6.343 -17.732 1.00 89.25 440 LEU A O 1
ATOM 3372 N N . GLN A 1 441 ? 16.772 -6.746 -18.757 1.00 92.75 441 GLN A N 1
ATOM 3373 C CA . GLN A 1 441 ? 17.200 -7.839 -17.885 1.00 92.75 441 GLN A CA 1
ATOM 3374 C C . GLN A 1 441 ? 18.264 -7.309 -16.925 1.00 92.75 441 GLN A C 1
ATOM 3376 O O . GLN A 1 441 ? 19.397 -7.057 -17.344 1.00 92.75 441 GLN A O 1
ATOM 3381 N N . PHE A 1 442 ? 17.903 -7.137 -15.655 1.00 92.94 442 PHE A N 1
ATOM 3382 C CA . PHE A 1 442 ? 18.802 -6.704 -14.589 1.00 92.94 442 PHE A CA 1
ATOM 3383 C C . PHE A 1 442 ? 19.393 -7.920 -13.876 1.00 92.94 442 PHE A C 1
ATOM 3385 O O . PHE A 1 442 ? 18.674 -8.843 -13.504 1.00 92.94 442 PHE A O 1
ATOM 3392 N N . ARG A 1 443 ? 20.701 -7.894 -13.620 1.00 93.88 443 ARG A N 1
ATOM 3393 C CA . ARG A 1 443 ? 21.409 -8.870 -12.782 1.00 93.88 443 ARG A CA 1
ATOM 3394 C C . ARG A 1 443 ? 22.225 -8.160 -11.724 1.00 93.88 443 ARG A C 1
ATOM 3396 O O . ARG A 1 443 ? 22.902 -7.179 -12.025 1.00 93.88 443 ARG A O 1
ATOM 3403 N N . TYR A 1 444 ? 22.230 -8.699 -10.516 1.00 91.00 444 TYR A N 1
ATOM 3404 C CA . TYR A 1 444 ? 23.090 -8.255 -9.431 1.00 91.00 444 TYR A CA 1
ATOM 3405 C C . TYR A 1 444 ? 23.507 -9.470 -8.591 1.00 91.00 444 TYR A C 1
ATOM 3407 O O . TYR A 1 444 ? 22.687 -10.101 -7.920 1.00 91.00 444 TYR A O 1
ATOM 3415 N N . LYS A 1 445 ? 24.798 -9.821 -8.658 1.00 88.81 445 LYS A N 1
ATOM 3416 C CA . LYS A 1 445 ? 25.336 -11.106 -8.179 1.00 88.81 445 LYS A CA 1
ATOM 3417 C C . LYS A 1 445 ? 24.507 -12.289 -8.715 1.00 88.81 445 LYS A C 1
ATOM 3419 O O . LYS A 1 445 ? 24.472 -12.497 -9.922 1.00 88.81 445 LYS A O 1
ATOM 3424 N N . ASN A 1 446 ? 23.836 -13.024 -7.825 1.00 88.75 446 ASN A N 1
ATOM 3425 C CA . ASN A 1 446 ? 23.032 -14.208 -8.132 1.00 88.75 446 ASN A CA 1
ATOM 3426 C C . ASN A 1 446 ? 21.534 -13.893 -8.314 1.00 88.75 446 ASN A C 1
ATOM 3428 O O . ASN A 1 446 ? 20.764 -14.810 -8.579 1.00 88.75 446 ASN A O 1
ATOM 3432 N N . ALA A 1 447 ? 21.113 -12.637 -8.131 1.00 91.12 447 ALA A N 1
ATOM 3433 C CA . ALA A 1 447 ? 19.734 -12.212 -8.342 1.00 91.12 447 ALA A CA 1
ATOM 3434 C C . ALA A 1 447 ? 19.560 -11.659 -9.766 1.00 91.12 447 ALA A C 1
ATOM 3436 O O . ALA A 1 447 ? 20.397 -10.892 -10.251 1.00 91.12 447 ALA A O 1
ATOM 3437 N N . GLU A 1 448 ? 18.466 -12.035 -10.421 1.00 92.25 448 GLU A N 1
ATOM 3438 C CA . GLU A 1 448 ? 18.080 -11.586 -11.759 1.00 92.25 448 GLU A CA 1
ATOM 3439 C C . GLU A 1 448 ? 16.596 -11.218 -11.752 1.00 92.25 448 GLU A C 1
ATOM 3441 O O . GLU A 1 448 ? 15.792 -11.916 -11.141 1.00 92.25 448 GLU A O 1
ATOM 3446 N N . THR A 1 449 ? 16.239 -10.131 -12.430 1.00 90.81 449 THR A N 1
ATOM 3447 C CA . THR A 1 449 ? 14.848 -9.698 -12.598 1.00 90.81 449 THR A CA 1
ATOM 3448 C C . THR A 1 449 ? 14.680 -8.957 -13.924 1.00 90.81 449 THR A C 1
ATOM 3450 O O . THR A 1 449 ? 15.663 -8.528 -14.537 1.00 90.81 449 THR A O 1
ATOM 3453 N N . ASN A 1 450 ? 13.438 -8.792 -14.374 1.00 88.75 450 ASN A N 1
ATOM 3454 C CA . ASN A 1 450 ? 13.116 -8.139 -15.639 1.00 88.75 450 ASN A CA 1
ATOM 3455 C C . ASN A 1 450 ? 12.170 -6.954 -15.428 1.00 88.75 450 ASN A C 1
ATOM 3457 O O . ASN A 1 450 ? 11.262 -7.030 -14.609 1.00 88.75 450 ASN A O 1
ATOM 3461 N N . ALA A 1 451 ? 12.337 -5.905 -16.231 1.00 87.06 451 ALA A N 1
ATOM 3462 C CA . ALA A 1 451 ? 11.382 -4.804 -16.355 1.00 87.06 451 ALA A CA 1
ATOM 3463 C C . ALA A 1 451 ? 11.069 -4.523 -17.832 1.00 87.06 451 ALA A C 1
ATOM 3465 O O . ALA A 1 451 ? 11.867 -4.851 -18.715 1.00 87.06 451 ALA A O 1
ATOM 3466 N N . VAL A 1 452 ? 9.918 -3.908 -18.116 1.00 82.06 452 VAL A N 1
ATOM 3467 C CA . VAL A 1 452 ? 9.449 -3.647 -19.488 1.00 82.06 452 VAL A CA 1
ATOM 3468 C C . VAL A 1 452 ? 8.943 -2.210 -19.640 1.00 82.06 452 VAL A C 1
ATOM 3470 O O . VAL A 1 452 ? 8.319 -1.662 -18.733 1.00 82.06 452 VAL A O 1
ATOM 3473 N N . PHE A 1 453 ? 9.186 -1.612 -20.807 1.00 78.88 453 PHE A N 1
ATOM 3474 C CA . PHE A 1 453 ? 8.703 -0.288 -21.201 1.00 78.88 453 PHE A CA 1
ATOM 3475 C C . PHE A 1 453 ? 8.234 -0.278 -22.675 1.00 78.88 453 PHE A C 1
ATOM 3477 O O . PHE A 1 453 ? 8.839 -0.976 -23.487 1.00 78.88 453 PHE A O 1
ATOM 3484 N N . PRO A 1 454 ? 7.233 0.528 -23.076 1.00 67.38 454 PRO A N 1
ATOM 3485 C CA . PRO A 1 454 ? 6.238 1.190 -22.236 1.00 67.38 454 PRO A CA 1
ATOM 3486 C C . PRO A 1 454 ? 5.131 0.210 -21.815 1.00 67.38 454 PRO A C 1
ATOM 3488 O O . PRO A 1 454 ? 4.822 -0.743 -22.526 1.00 67.38 454 PRO A O 1
ATOM 3491 N N . TYR A 1 455 ? 4.501 0.474 -20.672 1.00 58.72 455 TYR A N 1
ATOM 3492 C CA . TYR A 1 455 ? 3.311 -0.251 -20.196 1.00 58.72 455 TYR A CA 1
ATOM 3493 C C . TYR A 1 455 ? 2.004 0.519 -20.445 1.00 58.72 455 TYR A C 1
ATOM 3495 O O . TYR A 1 455 ? 0.942 -0.093 -20.519 1.00 58.72 455 TYR A O 1
ATOM 3503 N N . ILE A 1 456 ? 2.069 1.844 -20.630 1.00 52.09 456 ILE A N 1
ATOM 3504 C CA . ILE A 1 456 ? 0.936 2.700 -21.013 1.00 52.09 456 ILE A CA 1
ATOM 3505 C C . ILE A 1 456 ? 1.400 3.695 -22.085 1.00 52.09 456 ILE A C 1
ATOM 3507 O O . ILE A 1 456 ? 2.359 4.438 -21.880 1.00 52.09 456 ILE A O 1
ATOM 3511 N N . SER A 1 457 ? 0.674 3.766 -23.201 1.00 45.00 457 SER A N 1
ATOM 3512 C CA . SER A 1 457 ? 0.684 4.921 -24.106 1.00 45.00 457 SER A CA 1
ATOM 3513 C C . SER A 1 457 ? -0.652 5.014 -24.840 1.00 45.00 457 SER A C 1
ATOM 3515 O O . SER A 1 457 ? -1.069 4.045 -25.472 1.00 45.00 457 SER A O 1
ATOM 3517 N N . SER A 1 458 ? -1.301 6.177 -24.810 1.00 40.25 458 SER A N 1
ATOM 3518 C CA . SER A 1 458 ? -2.451 6.473 -25.669 1.00 40.25 458 SER A CA 1
ATOM 3519 C C . SER A 1 458 ? -2.147 7.692 -26.529 1.00 40.25 458 SER A C 1
ATOM 3521 O O . SER A 1 458 ? -1.989 8.795 -26.002 1.00 40.25 458 SER A O 1
ATOM 3523 N N . THR A 1 459 ? -2.113 7.517 -27.845 1.00 43.12 459 THR A N 1
ATOM 3524 C CA . THR A 1 459 ? -2.133 8.630 -28.796 1.00 43.12 459 THR A CA 1
ATOM 3525 C C . THR A 1 459 ? -3.534 8.766 -29.386 1.00 43.12 459 THR A C 1
ATOM 3527 O O . THR A 1 459 ? -4.235 7.782 -29.607 1.00 43.12 459 THR A O 1
ATOM 3530 N N . THR A 1 460 ? -3.961 9.997 -29.664 1.00 43.97 460 THR A N 1
ATOM 3531 C CA . THR A 1 460 ? -5.234 10.307 -30.344 1.00 43.97 460 THR A CA 1
ATOM 3532 C C . THR A 1 460 ? -5.144 10.127 -31.867 1.00 43.97 460 THR A C 1
ATOM 3534 O O . THR A 1 460 ? -5.841 10.796 -32.629 1.00 43.97 460 THR A O 1
ATOM 3537 N N . ALA A 1 461 ? -4.245 9.255 -32.326 1.00 52.78 461 ALA A N 1
ATOM 3538 C CA . ALA A 1 461 ? -3.993 9.007 -33.736 1.00 52.78 461 ALA A CA 1
ATOM 3539 C C . ALA A 1 461 ? -5.027 8.039 -34.331 1.00 52.78 461 ALA A C 1
ATOM 3541 O O . ALA A 1 461 ? -5.565 7.175 -33.645 1.00 52.78 461 ALA A O 1
ATOM 3542 N N . THR A 1 462 ? -5.255 8.142 -35.642 1.00 54.44 462 THR A N 1
ATOM 3543 C CA . THR A 1 462 ? -6.099 7.194 -36.392 1.00 54.44 462 THR A CA 1
ATOM 3544 C C . THR A 1 462 ? -5.523 5.778 -36.436 1.00 54.44 462 THR A C 1
ATOM 3546 O O . THR A 1 462 ? -6.272 4.845 -36.681 1.00 54.44 462 THR A O 1
ATOM 3549 N N . ASN A 1 463 ? -4.223 5.609 -36.168 1.00 58.47 463 ASN A N 1
ATOM 3550 C CA . ASN A 1 463 ? -3.627 4.311 -35.862 1.00 58.47 463 ASN A CA 1
ATOM 3551 C C . ASN A 1 463 ? -3.258 4.286 -34.373 1.00 58.47 463 ASN A C 1
ATOM 3553 O O . ASN A 1 463 ? -2.387 5.054 -33.962 1.00 58.47 463 ASN A O 1
ATOM 3557 N N . ILE A 1 464 ? -3.871 3.405 -33.582 1.00 61.78 464 ILE A N 1
ATOM 3558 C CA . ILE A 1 464 ? -3.532 3.233 -32.162 1.00 61.78 464 ILE A CA 1
ATOM 3559 C C . ILE A 1 464 ? -2.686 1.969 -32.023 1.00 61.78 464 ILE A C 1
ATOM 3561 O O . ILE A 1 464 ? -3.172 0.862 -32.262 1.00 61.78 464 ILE A O 1
ATOM 3565 N N . THR A 1 465 ? -1.426 2.124 -31.614 1.00 63.22 465 THR A N 1
ATOM 3566 C CA . THR A 1 465 ? -0.603 0.989 -31.181 1.00 63.22 465 THR A CA 1
ATOM 3567 C C . THR A 1 465 ? -0.813 0.754 -29.692 1.00 63.22 465 THR A C 1
ATOM 3569 O O . THR A 1 465 ? -0.481 1.596 -28.861 1.00 63.22 465 THR A O 1
ATOM 3572 N N . TYR A 1 466 ? -1.367 -0.409 -29.374 1.00 67.75 466 TYR A N 1
ATOM 3573 C CA . TYR A 1 466 ? -1.504 -0.936 -28.026 1.00 67.75 466 TYR A CA 1
ATOM 3574 C C . TYR A 1 466 ? -0.246 -1.706 -27.650 1.00 67.75 466 TYR A C 1
ATOM 3576 O O . TYR A 1 466 ? 0.288 -2.459 -28.467 1.00 67.75 466 TYR A O 1
ATOM 3584 N N . TYR A 1 467 ? 0.167 -1.564 -26.397 1.00 69.69 467 TYR A N 1
ATOM 3585 C CA . TYR A 1 467 ? 1.236 -2.338 -25.780 1.00 69.69 467 TYR A CA 1
ATOM 3586 C C . TYR A 1 467 ? 0.664 -3.175 -24.651 1.00 69.69 467 TYR A C 1
ATOM 3588 O O . TYR A 1 467 ? -0.326 -2.797 -24.024 1.00 69.69 467 TYR A O 1
ATOM 3596 N N . GLY A 1 468 ? 1.326 -4.284 -24.360 1.00 67.25 468 GLY A N 1
ATOM 3597 C CA . GLY A 1 468 ? 1.080 -5.018 -23.136 1.00 67.25 468 GLY A CA 1
ATOM 3598 C C . GLY A 1 468 ? 2.193 -6.002 -22.832 1.00 67.25 468 GLY A C 1
ATOM 3599 O O . GLY A 1 468 ? 3.077 -6.265 -23.652 1.00 67.25 468 GLY A O 1
ATOM 3600 N N . VAL A 1 469 ? 2.121 -6.560 -21.631 1.00 70.25 469 VAL A N 1
ATOM 3601 C CA . VAL A 1 469 ? 2.956 -7.681 -21.203 1.00 70.25 469 VAL A CA 1
ATOM 3602 C C . VAL A 1 469 ? 2.099 -8.914 -20.965 1.00 70.25 469 VAL A C 1
ATOM 3604 O O . VAL A 1 469 ? 0.877 -8.836 -20.825 1.00 70.25 469 VAL A O 1
ATOM 3607 N N . THR A 1 470 ? 2.751 -10.063 -20.929 1.00 68.19 470 THR A N 1
ATOM 3608 C CA . THR A 1 470 ? 2.205 -11.321 -20.439 1.00 68.19 470 THR A CA 1
ATOM 3609 C C . THR A 1 470 ? 2.927 -11.675 -19.151 1.00 68.19 470 THR A C 1
ATOM 3611 O O . THR A 1 470 ? 4.116 -11.972 -19.163 1.00 68.19 470 THR A O 1
ATOM 3614 N N . SER A 1 471 ? 2.197 -11.708 -18.036 1.00 59.88 471 SER A N 1
ATOM 3615 C CA . SER A 1 471 ? 2.729 -12.150 -16.738 1.00 59.88 471 SER A CA 1
ATOM 3616 C C . SER A 1 471 ? 3.130 -13.632 -16.712 1.00 59.88 471 SER A C 1
ATOM 3618 O O . SER A 1 471 ? 3.786 -14.077 -15.778 1.00 59.88 471 SER A O 1
ATOM 3620 N N . ASN A 1 472 ? 2.740 -14.407 -17.731 1.00 58.91 472 ASN A N 1
ATOM 3621 C CA . ASN A 1 472 ? 3.079 -15.817 -17.889 1.00 58.91 472 ASN A CA 1
ATOM 3622 C C . ASN A 1 472 ? 3.513 -16.102 -19.335 1.00 58.91 472 ASN A C 1
ATOM 3624 O O . ASN A 1 472 ? 2.668 -16.258 -20.216 1.00 58.91 472 ASN A O 1
ATOM 3628 N N . GLY A 1 473 ? 4.825 -16.208 -19.558 1.00 65.50 473 GLY A N 1
ATOM 3629 C CA . GLY A 1 473 ? 5.419 -16.699 -20.805 1.00 65.50 473 GLY A CA 1
ATOM 3630 C C . GLY A 1 473 ? 6.196 -15.644 -21.592 1.00 65.50 473 GLY A C 1
ATOM 3631 O O . GLY A 1 473 ? 5.673 -14.585 -21.929 1.00 65.50 473 GLY A O 1
ATOM 3632 N N . ASP A 1 474 ? 7.440 -15.979 -21.944 1.00 73.81 474 ASP A N 1
ATOM 3633 C CA . ASP A 1 474 ? 8.341 -15.085 -22.678 1.00 73.81 474 ASP A CA 1
ATOM 3634 C C . ASP A 1 474 ? 8.122 -15.077 -24.196 1.00 73.81 474 ASP A C 1
ATOM 3636 O O . ASP A 1 474 ? 8.728 -14.271 -24.899 1.00 73.81 474 ASP A O 1
ATOM 3640 N N . SER A 1 475 ? 7.295 -15.967 -24.743 1.00 79.88 475 SER A N 1
ATOM 3641 C CA . SER A 1 475 ? 7.031 -16.022 -26.184 1.00 79.88 475 SER A CA 1
ATOM 3642 C C . SER A 1 475 ? 5.681 -16.658 -26.501 1.00 79.88 475 SER A C 1
ATOM 3644 O O . SER A 1 475 ? 5.144 -17.417 -25.695 1.00 79.88 475 SER A O 1
ATOM 3646 N N . GLY A 1 476 ? 5.136 -16.349 -27.678 1.00 84.62 476 GLY A N 1
ATOM 3647 C CA . GLY A 1 476 ? 3.888 -16.928 -28.172 1.00 84.62 476 GLY A CA 1
ATOM 3648 C C . GLY A 1 476 ? 3.091 -15.950 -29.028 1.00 84.62 476 GLY A C 1
ATOM 3649 O O . GLY A 1 476 ? 3.642 -15.026 -29.627 1.00 84.62 476 GLY A O 1
ATOM 3650 N N . SER A 1 477 ? 1.775 -16.135 -29.060 1.00 83.88 477 SER A N 1
ATOM 3651 C CA . SER A 1 477 ? 0.834 -15.243 -29.739 1.00 83.88 477 SER A CA 1
ATOM 3652 C C . SER A 1 477 ? -0.395 -15.002 -28.871 1.00 83.88 477 SER A C 1
ATOM 3654 O O . SER A 1 477 ? -0.909 -15.947 -28.273 1.00 83.88 477 SER A O 1
ATOM 3656 N N . LEU A 1 478 ? -0.892 -13.767 -28.838 1.00 80.44 478 LEU A N 1
ATOM 3657 C CA . LEU A 1 478 ? -2.062 -13.371 -28.053 1.00 80.44 478 LEU A CA 1
ATOM 3658 C C . LEU A 1 478 ? -3.124 -12.746 -28.970 1.00 80.44 478 LEU A C 1
ATOM 3660 O O . LEU A 1 478 ? -2.788 -12.100 -29.960 1.00 80.44 478 LEU A O 1
ATOM 3664 N N . SER A 1 479 ? -4.406 -12.956 -28.669 1.00 83.31 479 SER A N 1
ATOM 3665 C CA . SER A 1 479 ? -5.518 -12.367 -29.430 1.00 83.31 479 SER A CA 1
ATOM 3666 C C . SER A 1 479 ? -6.022 -11.124 -28.702 1.00 83.31 479 SER A C 1
ATOM 3668 O O . SER A 1 479 ? -6.548 -11.230 -27.596 1.00 83.31 479 SER A O 1
ATOM 3670 N N . VAL A 1 480 ? -5.846 -9.945 -29.297 1.00 75.12 480 VAL A N 1
ATOM 3671 C CA . VAL A 1 480 ? -6.179 -8.647 -28.684 1.00 75.12 480 VAL A CA 1
ATOM 3672 C C . VAL A 1 480 ? -7.345 -8.030 -29.448 1.00 75.12 480 VAL A C 1
ATOM 3674 O O . VAL A 1 480 ? -7.292 -7.927 -30.670 1.00 75.12 480 VAL A O 1
ATOM 3677 N N . ALA A 1 481 ? -8.410 -7.630 -28.755 1.00 76.19 481 ALA A N 1
ATOM 3678 C CA . ALA A 1 481 ? -9.599 -7.015 -29.353 1.00 76.19 481 ALA A CA 1
ATOM 3679 C C . ALA A 1 481 ? -9.971 -5.726 -28.593 1.00 76.19 481 ALA A C 1
ATOM 3681 O O . ALA A 1 481 ? -10.819 -5.760 -27.700 1.00 76.19 481 ALA A O 1
ATOM 3682 N N . PRO A 1 482 ? -9.317 -4.586 -28.882 1.00 66.31 482 PRO A N 1
ATOM 3683 C CA . PRO A 1 482 ? -9.617 -3.333 -28.197 1.00 66.31 482 PRO A CA 1
ATOM 3684 C C . PRO A 1 482 ? -11.011 -2.820 -28.593 1.00 66.31 482 PRO A C 1
ATOM 3686 O O . PRO A 1 482 ? -11.314 -2.699 -29.778 1.00 66.31 482 PRO A O 1
ATOM 3689 N N . ASN A 1 483 ? -11.860 -2.512 -27.606 1.00 59.88 483 ASN A N 1
ATOM 3690 C CA . ASN A 1 483 ? -13.132 -1.780 -27.746 1.00 59.88 483 ASN A CA 1
ATOM 3691 C C . ASN A 1 483 ? -13.993 -2.146 -28.979 1.00 59.88 483 ASN A C 1
ATOM 3693 O O . ASN A 1 483 ? -14.254 -1.301 -29.834 1.00 59.88 483 ASN A O 1
ATOM 3697 N N . ASN A 1 484 ? -14.468 -3.394 -29.054 1.00 60.91 484 ASN A N 1
ATOM 3698 C CA . ASN A 1 484 ? -15.333 -3.912 -30.131 1.00 60.91 484 ASN A CA 1
ATOM 3699 C C . ASN A 1 484 ? -14.722 -3.889 -31.551 1.00 60.91 484 ASN A C 1
ATOM 3701 O O . ASN A 1 484 ? -15.449 -4.064 -32.529 1.00 60.91 484 ASN A O 1
ATOM 3705 N N . SER A 1 485 ? -13.407 -3.692 -31.692 1.00 67.31 485 SER A N 1
ATOM 3706 C CA . SER A 1 485 ? -12.712 -3.875 -32.972 1.00 67.31 485 SER A CA 1
ATOM 3707 C C . SER A 1 485 ? -12.478 -5.360 -33.294 1.00 67.31 485 SER A C 1
ATOM 3709 O O . SER A 1 485 ? -12.651 -6.247 -32.453 1.00 67.31 485 SER A O 1
ATOM 3711 N N . THR A 1 486 ? -12.085 -5.640 -34.540 1.00 74.69 486 THR A N 1
ATOM 3712 C CA . THR A 1 486 ? -11.720 -7.000 -34.970 1.00 74.69 486 THR A CA 1
ATOM 3713 C C . THR A 1 486 ? -10.490 -7.470 -34.198 1.00 74.69 486 THR A C 1
ATOM 3715 O O . THR A 1 486 ? -9.503 -6.741 -34.115 1.00 74.69 486 THR A O 1
ATOM 3718 N N . SER A 1 487 ? -10.528 -8.688 -33.650 1.00 79.81 487 SER A N 1
ATOM 3719 C CA . SER A 1 487 ? -9.385 -9.221 -32.906 1.00 79.81 487 SER A CA 1
ATOM 3720 C C . SER A 1 487 ? -8.158 -9.375 -33.809 1.00 79.81 487 SER A C 1
ATOM 3722 O O . SER A 1 487 ? -8.231 -10.002 -34.865 1.00 79.81 487 SER A O 1
ATOM 3724 N N . GLN A 1 488 ? -7.031 -8.820 -33.370 1.00 82.50 488 GLN A N 1
ATOM 3725 C CA . GLN A 1 488 ? -5.720 -8.984 -33.990 1.00 82.50 488 GLN A CA 1
ATOM 3726 C C . GLN A 1 488 ? -4.894 -10.017 -33.217 1.00 82.50 488 GLN A C 1
ATOM 3728 O O . GLN A 1 488 ? -4.866 -10.009 -31.984 1.00 82.50 488 GLN A O 1
ATOM 3733 N N . THR A 1 489 ? -4.186 -10.888 -33.934 1.00 85.94 489 THR A N 1
ATOM 3734 C CA . THR A 1 489 ? -3.174 -11.765 -33.335 1.00 85.94 489 THR A CA 1
ATOM 3735 C C . THR A 1 489 ? -1.846 -11.020 -33.266 1.00 85.94 489 THR A C 1
ATOM 3737 O O . THR A 1 489 ? -1.278 -10.667 -34.298 1.00 85.94 489 THR A O 1
ATOM 3740 N N . VAL A 1 490 ? -1.350 -10.786 -32.053 1.00 82.12 490 VAL A N 1
ATOM 3741 C CA . VAL A 1 490 ? -0.057 -10.140 -31.787 1.00 82.12 490 VAL A CA 1
ATOM 3742 C C . VAL A 1 490 ? 0.976 -11.179 -31.362 1.00 82.12 490 VAL A C 1
ATOM 3744 O O . VAL A 1 490 ? 0.639 -12.156 -30.692 1.00 82.12 490 VAL A O 1
ATOM 3747 N N . THR A 1 491 ? 2.244 -10.962 -31.707 1.00 82.38 491 THR A N 1
ATOM 3748 C CA . THR A 1 491 ? 3.347 -11.813 -31.239 1.00 82.38 491 THR A CA 1
ATOM 3749 C C . THR A 1 491 ? 3.827 -11.346 -29.868 1.00 82.38 491 THR A C 1
ATOM 3751 O O . THR A 1 491 ? 4.174 -10.178 -29.681 1.00 82.38 491 THR A O 1
ATOM 3754 N N . VAL A 1 492 ? 3.902 -12.280 -28.924 1.00 77.88 492 VAL A N 1
ATOM 3755 C CA . VAL A 1 492 ? 4.579 -12.105 -27.637 1.00 77.88 492 VAL A CA 1
ATOM 3756 C C . VAL A 1 492 ? 6.045 -12.490 -27.820 1.00 77.88 492 VAL A C 1
ATOM 3758 O O . VAL A 1 492 ? 6.344 -13.576 -28.319 1.00 77.88 492 VAL A O 1
ATOM 3761 N N . ALA A 1 493 ? 6.963 -11.620 -27.404 1.00 73.38 493 ALA A N 1
ATOM 3762 C CA . ALA A 1 493 ? 8.384 -11.942 -27.289 1.00 73.38 493 ALA A CA 1
ATOM 3763 C C . ALA A 1 493 ? 9.004 -11.183 -26.107 1.00 73.38 493 ALA A C 1
ATOM 3765 O O . ALA A 1 493 ? 8.713 -10.006 -25.905 1.00 73.38 493 ALA A O 1
ATOM 3766 N N . ARG A 1 494 ? 9.849 -11.867 -25.326 1.00 72.38 494 ARG A N 1
ATOM 3767 C CA . ARG A 1 494 ? 10.402 -11.402 -24.040 1.00 72.38 494 ARG A CA 1
ATOM 3768 C C . ARG A 1 494 ? 9.312 -10.878 -23.091 1.00 72.38 494 ARG A C 1
ATOM 3770 O O . ARG A 1 494 ? 9.425 -9.789 -22.540 1.00 72.38 494 ARG A O 1
ATOM 3777 N N . GLY A 1 495 ? 8.216 -11.634 -22.997 1.00 72.12 495 GLY A N 1
ATOM 3778 C CA . GLY A 1 495 ? 7.088 -11.349 -22.104 1.00 72.12 495 GLY A CA 1
ATOM 3779 C C . GLY A 1 495 ? 6.232 -10.150 -22.512 1.00 72.12 495 GLY A C 1
ATOM 3780 O O . GLY A 1 495 ? 5.415 -9.692 -21.721 1.00 72.12 495 GLY A O 1
ATOM 3781 N N . ALA A 1 496 ? 6.412 -9.605 -23.719 1.00 72.81 496 ALA A N 1
ATOM 3782 C CA . ALA A 1 496 ? 5.767 -8.364 -24.123 1.00 72.81 496 ALA A CA 1
ATOM 3783 C C . ALA A 1 496 ? 5.294 -8.383 -25.585 1.00 72.81 496 ALA A C 1
ATOM 3785 O O . ALA A 1 496 ? 5.865 -9.062 -26.443 1.00 72.81 496 ALA A O 1
ATOM 3786 N N . TRP A 1 497 ? 4.253 -7.611 -25.892 1.00 74.31 497 TRP A N 1
ATOM 3787 C CA . TRP A 1 497 ? 3.599 -7.566 -27.201 1.00 74.31 497 TRP A CA 1
ATOM 3788 C C . TRP A 1 497 ? 3.189 -6.140 -27.590 1.00 74.31 497 TRP A C 1
ATOM 3790 O O . TRP A 1 497 ? 3.069 -5.251 -26.747 1.00 74.31 497 TRP A O 1
ATOM 3800 N N . ALA A 1 498 ? 2.970 -5.938 -28.889 1.00 72.88 498 ALA A N 1
ATOM 3801 C CA . ALA A 1 498 ? 2.389 -4.722 -29.444 1.00 72.88 498 ALA A CA 1
ATOM 3802 C C . ALA A 1 498 ? 1.408 -5.084 -30.569 1.00 72.88 498 ALA A C 1
ATOM 3804 O O . ALA A 1 498 ? 1.633 -6.054 -31.296 1.00 72.88 498 ALA A O 1
ATOM 3805 N N . GLY A 1 499 ? 0.332 -4.313 -30.717 1.00 70.81 499 GLY A N 1
ATOM 3806 C CA . GLY A 1 499 ? -0.664 -4.490 -31.775 1.00 70.81 499 GLY A CA 1
ATOM 3807 C C . GLY A 1 499 ? -1.222 -3.154 -32.240 1.00 70.81 499 GLY A C 1
ATOM 3808 O O . GLY A 1 499 ? -1.555 -2.309 -31.416 1.00 70.81 499 GLY A O 1
ATOM 3809 N N . THR A 1 500 ? -1.356 -2.952 -33.549 1.00 71.00 500 THR A N 1
ATOM 3810 C CA . THR A 1 500 ? -1.801 -1.677 -34.129 1.00 71.00 500 THR A CA 1
ATOM 3811 C C . THR A 1 500 ? -3.206 -1.812 -34.698 1.00 71.00 500 THR A C 1
ATOM 3813 O O . THR A 1 500 ? -3.411 -2.497 -35.700 1.00 71.00 500 THR A O 1
ATOM 3816 N N . GLN A 1 501 ? -4.164 -1.112 -34.092 1.00 68.19 501 GLN A N 1
ATOM 3817 C CA . GLN A 1 501 ? -5.439 -0.828 -34.743 1.00 68.19 501 GLN A CA 1
ATOM 3818 C C . GLN A 1 501 ? -5.213 0.239 -35.821 1.00 68.19 501 GLN A C 1
ATOM 3820 O O . GLN A 1 501 ? -4.532 1.234 -35.564 1.00 68.19 501 GLN A O 1
ATOM 3825 N N . LYS A 1 502 ? -5.773 0.002 -37.007 1.00 62.75 502 LYS A N 1
ATOM 3826 C CA . LYS A 1 502 ? -5.801 0.912 -38.160 1.00 62.75 502 LYS A CA 1
ATOM 3827 C C . LYS A 1 502 ? -7.232 1.367 -38.447 1.00 62.75 502 LYS A C 1
ATOM 3829 O O . LYS A 1 502 ? -8.152 0.672 -37.955 1.00 62.75 502 LYS A O 1
#

pLDDT: mean 76.26, std 21.69, range [20.33, 98.56]

Foldseek 3Di:
DDDDDDDDDDDDDDDDDDDDDDDDDDDDDDDDDDDPPPDFQACLVVVCVLFVQADPQDGAQDEEEDQADADPDDDDDDDDDDDDDFAFEAEDEDPLDDVVLVVLQCVLSVVVVLLCQQQNGQQPLLTNFYEYEYQDDPTWYWHAHPDSPDRHLGYTDAHDDPSADSLLSNLSSQLRSSLSSCRLVAAAQFNNRRQHQALQRSLLSNLSSLLSSVVPPDPPDDDDCNSNHRACQVPLLQQQDLVLAASALAFPQQRLASSSSVLNNLSNNLNNLLCVQPSRLNNQLSVVSSVVDDGRDRDDLVRSLVSSCVPRQDGPRHGSVVSCVSSSSSHHDFDFFKEKGKEKGFDDPDDDDDPFQKIKIKMFIWGAHPNRHIDGDDWDKKFKFKAWPVRDTDLCQWPVSVPHRIWGQACDDPSNNSRRGITMIMGTPPDPHQGTWMKMWIGDPPYIDIYIPDDDDADPDPKTKDKHFAPDDQWDWDWDAPPNHDTDIWTHHHRMTIDIDD

Sequence (502 aa):
MPRITPLFALSATLLGGSLISKSVQAAPVSASSARNFSGAVPSSNRVFQSLGILSPAADVTRIRTLPPVLSNRTAKTQSGRSTSAVKRLELEFDNGFTEAQKNVLRRVRDRFLFAVEVFGEPAVEQQGKTIYVESDGPAAAYQPLLRPAAVDGGSIYFHYIPERTEAFNEFNFTRLYLLAFQGSSAFSYDYVQGHYVEAWQNGFADAAALLLMSKITPTGQVFDPSDLGTYTLPIYDFLNHPELGNAYIYSDKTPLLPISDFRAGMAQAAWLKVAVQDEQFFAKFNKAYYAKYAPRTTVKPSDLRDIAAGIVPNVEGSSFNDWIRRQYALDTNVTTGQKLYAAASPLPVLGTGERRAGFEGFAVAFTTDSTGHEEVGSTGYGSVNAFDEKGVQINSKSSELTSSNLLNFGTASDDDAGLALTGKTYFTGLGTPDSARISLQFRYKNAETNAVFPYISSTTATNITYYGVTSNGDSGSLSVAPNNSTSQTVTVARGAWAGTQK

Radius of gyration: 24.31 Å; chains: 1; bounding box: 63×54×73 Å

Secondary structure (DSSP, 8-state):
-PPP----------------------------------S---THHHHHHHTTSS-TT-----EEEPPPP---PPPPP-------SPPPPEEEE-TTS-HHHHHHHHHHHHTHHHHHHHH-SPPTTTTTPEEEEES--SSEEEE--S-TT-SS-EEEE----TTS-HHHHHHHHHHHHHHHHHGGG--EEETTTTEE-HHHHHHHHHHHHHHHHHHTSPTTS---GGGTS---GGGHHHH--GGG--S-SS-SS-TT-HHHHHHHHHHHHHHHHHHTT-TTHHHHHHHHHHHH--TT----HHHHHHHHHHH-SEETTEEHHHHHTT-GGG------EEEEEEEEEEPP--SSS-----EEEEEEEEEE-TTS-EEE--SEEEEEEEE-TT--B-GGGBSSSSS-SEEEEPPPPGGGTT-TTEEEEEE----SSS---EEEEEEETTEEEEEEE-S-----SSSEEEEEE-SS-SEEEEEE--TTPPPEEEEEETTEEEEEE-